Protein AF-A0A3B1INT5-F1 (afdb_monomer)

Foldseek 3Di:
DDDDDDDDDDDDDDDDDPPPPPPPPPPPADAWDDFEWDAELAFIKTATDHPDQAWKKWKWKFWPDPPTDIDIDIDSDRMDTCFVVQDQQCVTKIKIKIATPVGHIDIHWIEGLFPVDDTNHYAYAFADWDWDFAAQKTKIKGFDSCVVSCPTSNHVPDDQPWWKWKFKAWDPPDPDDDDPDDSPGPGFIHGNVDRMDMDMDGHPDWDQKTKIWMWIDINRGTHDIDMDMDGDTSHPDPPCCVVVVVVVVVVVVVVVVVVVVVVVVVVVVVVVVVCVVPDDPPPPDDDDDDDDDDDDDDDDDDDDDPPDDDDPDDPPPPPDDDDDDDDDDDDDDDDDDDDDDDDDDDDDDDDDDDDDDDDDDDDDDPPPPPPDPPPQPQDFDDPDVPDTDGDGDD

Mean predicted aligned error: 19.61 Å

pLDDT: mean 70.19, std 22.52, range [28.14, 96.62]

Sequence (394 aa):
MRAGGLGGLLTLFTALFLWYPTAVRSSDLPPLYNVTVMCDSYGVVVSWESSHHQQQFILTVKPNMPNGTVIHINTRKTQYNISEHLLDPAFNRYLVDVQTEDGKYADSKVFTYNSKQDGIQCNLTFPPVELIPGDYQLTVKFRNPFHLYRDTPALRQLQERDTLDFSICPNKNDHSDHSQDSCVKPSFTCTQDSDTCEGTVPFPKEQEEYCVTLSGSIRQTYVQETESCYRGSLKPSIPITVYIIPVCVLLGIGLIIGFMMFLAKKINKNIKEKIRSNLPDFLVETSYTHPFNTLIAGPEPVERNPLVGPVIIIPIRLDLPANTRSCGSLMDLEDDPGRTRAVCVQEAEVVVEAEERKDEAIGGLETGYDMPHGPLLERRAEFSPGDFVNTYNK

Organism: Astyanax mexicanus (NCBI:txid7994)

Structure (mmCIF, N/CA/C/O backbone):
data_AF-A0A3B1INT5-F1
#
_entry.id   AF-A0A3B1INT5-F1
#
loop_
_atom_site.group_PDB
_atom_site.id
_atom_site.type_symbol
_atom_site.label_atom_id
_atom_site.label_alt_id
_atom_site.label_comp_id
_atom_site.label_asym_id
_atom_site.label_entity_id
_atom_site.label_seq_id
_atom_site.pdbx_PDB_ins_c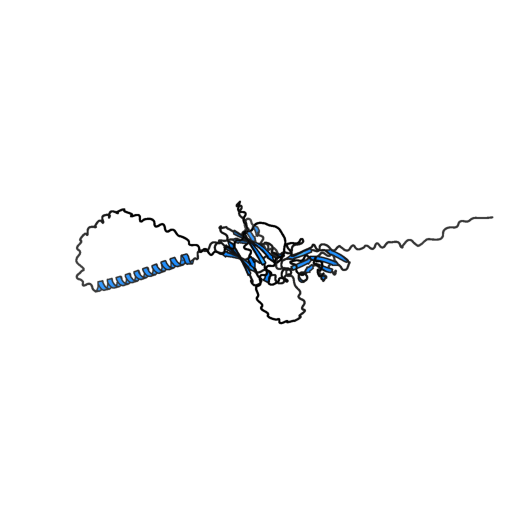ode
_atom_site.Cartn_x
_atom_site.Cartn_y
_atom_site.Cartn_z
_atom_site.occupancy
_atom_site.B_iso_or_equiv
_atom_site.auth_seq_id
_atom_site.auth_comp_id
_atom_site.auth_asym_id
_atom_site.auth_atom_id
_atom_site.pdbx_PDB_model_num
ATOM 1 N N . MET A 1 1 ? 68.485 40.526 -92.061 1.00 38.66 1 MET A N 1
ATOM 2 C CA . MET A 1 1 ? 68.805 40.638 -90.616 1.00 38.66 1 MET A CA 1
ATOM 3 C C . MET A 1 1 ? 67.499 40.412 -89.861 1.00 38.66 1 MET A C 1
ATOM 5 O O . MET A 1 1 ? 66.537 41.076 -90.203 1.00 38.66 1 MET A O 1
ATOM 9 N N . ARG A 1 2 ? 67.322 39.271 -89.168 1.00 36.69 2 ARG A N 1
ATOM 10 C CA . ARG A 1 2 ? 67.482 39.096 -87.697 1.00 36.69 2 ARG A CA 1
ATOM 11 C C . ARG A 1 2 ? 66.754 40.195 -86.899 1.00 36.69 2 ARG A C 1
ATOM 13 O O . ARG A 1 2 ? 66.994 41.353 -87.184 1.00 36.69 2 ARG A O 1
ATOM 20 N N . ALA A 1 3 ? 65.977 39.948 -85.849 1.00 39.12 3 ALA A N 1
ATOM 21 C CA . ALA A 1 3 ? 65.542 38.751 -85.127 1.00 39.12 3 ALA A CA 1
ATOM 22 C C . ALA A 1 3 ? 64.550 39.215 -84.029 1.00 39.12 3 ALA A C 1
ATOM 24 O O . ALA A 1 3 ? 64.565 40.391 -83.677 1.00 39.12 3 ALA A O 1
ATOM 25 N N . GLY A 1 4 ? 63.803 38.272 -83.438 1.00 35.25 4 GLY A N 1
ATOM 26 C CA . GLY A 1 4 ? 63.163 38.390 -82.114 1.00 35.25 4 GLY A CA 1
ATOM 27 C C . GLY A 1 4 ? 61.736 38.952 -82.157 1.00 35.25 4 GLY A C 1
ATOM 28 O O . GLY A 1 4 ? 61.535 40.071 -82.592 1.00 35.25 4 GLY A O 1
ATOM 29 N N . GLY A 1 5 ? 60.673 38.250 -81.767 1.00 41.25 5 GLY A N 1
ATOM 30 C CA . GLY A 1 5 ? 60.575 37.180 -80.782 1.00 41.25 5 GLY A CA 1
ATOM 31 C C . GLY A 1 5 ? 59.921 37.738 -79.519 1.00 41.25 5 GLY A C 1
ATOM 32 O O . GLY A 1 5 ? 60.620 38.250 -78.657 1.00 41.25 5 GLY A O 1
ATOM 33 N N . LEU A 1 6 ? 58.597 37.625 -79.412 1.00 40.94 6 LEU A N 1
ATOM 34 C CA . LEU A 1 6 ? 57.885 37.630 -78.134 1.00 40.94 6 LEU A CA 1
ATOM 35 C C . LEU A 1 6 ? 56.664 36.721 -78.278 1.00 40.94 6 LEU A C 1
ATOM 37 O O . LEU A 1 6 ? 55.694 37.043 -78.960 1.00 40.94 6 LEU A O 1
ATOM 41 N N . GLY A 1 7 ? 56.798 35.532 -77.696 1.00 38.56 7 GLY A N 1
ATOM 42 C CA . GLY A 1 7 ? 55.698 34.623 -77.418 1.00 38.56 7 GLY A CA 1
ATOM 43 C C . GLY A 1 7 ? 55.069 34.905 -76.052 1.00 38.56 7 GLY A C 1
ATOM 44 O O . GLY A 1 7 ? 55.621 35.645 -75.239 1.00 38.56 7 GLY A O 1
ATOM 45 N N . GLY A 1 8 ? 53.940 34.235 -75.814 1.00 41.25 8 GLY A N 1
ATOM 46 C CA . GLY A 1 8 ? 53.166 34.259 -74.569 1.00 41.25 8 GLY A CA 1
ATOM 47 C C . GLY A 1 8 ? 52.056 35.312 -74.630 1.00 41.25 8 GLY A C 1
ATOM 48 O O . GLY A 1 8 ? 52.316 36.455 -74.959 1.00 41.25 8 GLY A O 1
ATOM 49 N N . LEU A 1 9 ? 50.784 35.039 -74.368 1.00 42.25 9 LEU A N 1
ATOM 50 C CA . LEU A 1 9 ? 50.137 33.936 -73.675 1.00 42.25 9 LEU A CA 1
ATOM 51 C C . LEU A 1 9 ? 48.722 33.804 -74.246 1.00 42.25 9 LEU A C 1
ATOM 53 O O . LEU A 1 9 ? 47.944 34.753 -74.223 1.00 42.25 9 LEU A O 1
ATOM 57 N N . LEU A 1 10 ? 48.385 32.615 -74.724 1.00 45.31 10 LEU A N 1
ATOM 58 C CA . LEU A 1 10 ? 47.034 32.221 -75.092 1.00 45.31 10 LEU A CA 1
ATOM 59 C C . LEU A 1 10 ? 46.781 30.949 -74.297 1.00 45.31 10 LEU A C 1
ATOM 61 O O . LEU A 1 10 ? 47.294 29.912 -74.689 1.00 45.31 10 LEU A O 1
ATOM 65 N N . THR A 1 11 ? 46.111 31.065 -73.148 1.00 49.94 11 THR A N 1
ATOM 66 C CA . THR A 1 11 ? 45.274 30.025 -72.516 1.00 49.94 11 THR A CA 1
ATOM 67 C C . THR A 1 11 ? 44.867 30.449 -71.106 1.00 49.94 11 THR A C 1
ATOM 69 O O . THR A 1 11 ? 45.661 31.061 -70.398 1.00 49.94 11 THR A O 1
ATOM 72 N N . LEU A 1 12 ? 43.672 29.996 -70.704 1.00 44.25 12 LEU A N 1
ATOM 73 C CA . LEU A 1 12 ? 43.070 30.010 -69.360 1.00 44.25 12 LEU A CA 1
ATOM 74 C C . LEU A 1 12 ? 42.070 31.140 -69.073 1.00 44.25 12 LEU A C 1
ATOM 76 O O . LEU A 1 12 ? 42.140 31.834 -68.065 1.00 44.25 12 LEU A O 1
ATOM 80 N N . PHE A 1 13 ? 41.043 31.222 -69.920 1.00 51.06 13 PHE A N 1
ATOM 81 C CA . PHE A 1 13 ? 39.681 31.379 -69.405 1.00 51.06 13 PHE A CA 1
ATOM 82 C C . PHE A 1 13 ? 39.106 29.984 -69.093 1.00 51.06 13 PHE A C 1
ATOM 84 O O . PHE A 1 13 ? 39.492 29.006 -69.725 1.00 51.06 13 PHE A O 1
ATOM 91 N N . THR A 1 14 ? 38.190 29.934 -68.121 1.00 53.97 14 THR A N 1
ATOM 92 C CA . THR A 1 14 ? 37.320 28.807 -67.718 1.00 53.97 14 THR A CA 1
ATOM 93 C C . THR A 1 14 ? 37.948 27.623 -66.970 1.00 53.97 14 THR A C 1
ATOM 95 O O . THR A 1 14 ? 38.058 26.533 -67.517 1.00 53.97 14 THR A O 1
ATOM 98 N N . ALA A 1 15 ? 38.243 27.802 -65.677 1.00 51.88 15 ALA A N 1
ATOM 99 C CA . ALA A 1 15 ? 38.158 26.733 -64.666 1.00 51.88 15 ALA A CA 1
ATOM 100 C C . ALA A 1 15 ? 38.177 27.325 -63.241 1.00 51.88 15 ALA A C 1
ATOM 102 O O . ALA A 1 15 ? 39.095 27.079 -62.467 1.00 51.88 15 ALA A O 1
ATOM 103 N N . LEU A 1 16 ? 37.199 28.168 -62.892 1.00 49.91 16 LEU A N 1
ATOM 104 C CA . LEU A 1 16 ? 37.107 28.724 -61.533 1.00 49.91 16 LEU A CA 1
ATOM 105 C C . LEU A 1 16 ? 35.648 28.891 -61.087 1.00 49.91 16 LEU A C 1
ATOM 107 O O . LEU A 1 16 ? 35.232 29.971 -60.702 1.00 49.91 16 LEU A O 1
ATOM 111 N N . PHE A 1 17 ? 34.851 27.823 -61.198 1.00 50.06 17 PHE A N 1
ATOM 112 C CA . PHE A 1 17 ? 33.473 27.781 -60.675 1.00 50.06 17 PHE A CA 1
ATOM 113 C C . PHE A 1 17 ? 33.024 26.377 -60.228 1.00 50.06 17 PHE A C 1
ATOM 115 O O . PHE A 1 17 ? 31.843 26.061 -60.275 1.00 50.06 17 PHE A O 1
ATOM 122 N N . LEU A 1 18 ? 33.940 25.517 -59.770 1.00 49.44 18 LEU A N 1
ATOM 123 C CA . LEU A 1 18 ? 33.567 24.217 -59.187 1.00 49.44 18 LEU A CA 1
ATOM 124 C C . LEU A 1 18 ? 34.354 23.900 -57.916 1.00 49.44 18 LEU A C 1
ATOM 126 O O . LEU A 1 18 ? 34.858 22.800 -57.761 1.00 49.44 18 LEU A O 1
ATOM 130 N N . TRP A 1 19 ? 34.438 24.860 -56.999 1.00 50.78 19 TRP A N 1
ATOM 131 C CA . TRP A 1 19 ? 34.733 24.603 -55.585 1.00 50.78 19 TRP A CA 1
ATOM 132 C C . TRP A 1 19 ? 33.894 25.556 -54.729 1.00 50.78 19 TRP A C 1
ATOM 134 O O . TRP A 1 19 ? 34.396 26.366 -53.960 1.00 50.78 19 TRP A O 1
ATOM 144 N N . TYR A 1 20 ? 32.574 25.467 -54.881 1.00 45.22 20 TYR A N 1
ATOM 145 C CA . TYR A 1 20 ? 31.733 25.659 -53.709 1.00 45.22 20 TYR A CA 1
ATOM 146 C C . TYR A 1 20 ? 31.695 24.299 -53.019 1.00 45.22 20 TYR A C 1
ATOM 148 O O . TYR A 1 20 ? 31.089 23.379 -53.574 1.00 45.22 20 TYR A O 1
ATOM 156 N N . PRO A 1 21 ? 32.343 24.116 -51.855 1.00 55.19 21 PRO A N 1
ATOM 157 C CA . PRO A 1 21 ? 31.933 23.033 -50.991 1.00 55.19 21 PRO A CA 1
ATOM 158 C C . PRO A 1 21 ? 30.461 23.313 -50.705 1.00 55.19 21 PRO A C 1
ATOM 160 O O . PRO A 1 21 ? 30.117 24.305 -50.059 1.00 55.19 21 PRO A O 1
ATOM 163 N N . THR A 1 22 ? 29.573 22.482 -51.246 1.00 49.78 22 THR A N 1
ATOM 164 C CA . THR A 1 22 ? 2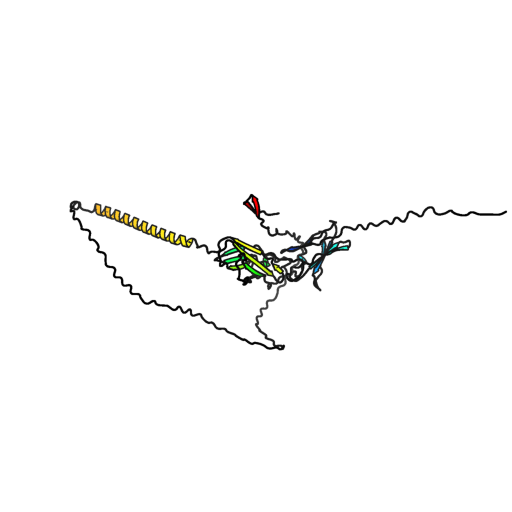8.263 22.300 -50.643 1.00 49.78 22 THR A CA 1
ATOM 165 C C . THR A 1 22 ? 28.572 21.878 -49.222 1.00 49.78 22 THR A C 1
ATOM 167 O O . THR A 1 22 ? 28.899 20.721 -48.965 1.00 49.78 22 THR A O 1
ATOM 170 N N . ALA A 1 23 ? 28.577 22.857 -48.319 1.00 45.31 23 ALA A N 1
ATOM 171 C CA . ALA A 1 23 ? 28.453 22.617 -46.909 1.00 45.31 23 ALA A CA 1
ATOM 172 C C . ALA A 1 23 ? 27.147 21.843 -46.793 1.00 45.31 23 ALA A C 1
ATOM 174 O O . ALA A 1 23 ? 26.057 22.416 -46.827 1.00 45.31 23 ALA A O 1
ATOM 175 N N . VAL A 1 24 ? 27.271 20.517 -46.762 1.00 48.34 24 VAL A N 1
ATOM 176 C CA . VAL A 1 24 ? 26.271 19.657 -46.170 1.00 48.34 24 VAL A CA 1
ATOM 177 C C . VAL A 1 24 ? 26.186 20.204 -44.759 1.00 48.34 24 VAL A C 1
ATOM 179 O O . VAL A 1 24 ? 27.036 19.936 -43.914 1.00 48.34 24 VAL A O 1
ATOM 182 N N . ARG A 1 25 ? 25.221 21.098 -44.537 1.00 42.06 25 ARG A N 1
ATOM 183 C CA . ARG A 1 25 ? 24.690 21.295 -43.206 1.00 42.06 25 ARG A CA 1
ATOM 184 C C . ARG A 1 25 ? 24.208 19.902 -42.848 1.00 42.06 25 ARG A C 1
ATOM 186 O O . ARG A 1 25 ? 23.149 19.493 -43.313 1.00 42.06 25 ARG A O 1
ATOM 193 N N . SER A 1 26 ? 25.022 19.158 -42.096 1.00 40.38 26 SER A N 1
ATOM 194 C CA . SER A 1 26 ? 24.463 18.217 -41.144 1.00 40.38 26 SER A CA 1
ATOM 195 C C . SER A 1 26 ? 23.442 19.048 -40.400 1.00 40.38 26 SER A C 1
ATOM 197 O O . SER A 1 26 ? 23.788 19.953 -39.641 1.00 40.38 26 SER A O 1
ATOM 199 N N . SER A 1 27 ? 22.176 18.867 -40.757 1.00 41.50 27 SER A N 1
ATOM 200 C CA . SER A 1 27 ? 21.095 19.216 -39.873 1.00 41.50 27 SER A CA 1
ATOM 201 C C . SER A 1 27 ? 21.373 18.372 -38.643 1.00 41.50 27 SER A C 1
ATOM 203 O O . SER A 1 27 ? 21.028 17.193 -38.620 1.00 41.50 27 SER A O 1
ATOM 205 N N . ASP A 1 28 ? 22.090 18.947 -37.677 1.00 47.25 28 ASP A N 1
ATOM 206 C CA . ASP A 1 28 ? 22.087 18.484 -36.301 1.00 47.25 28 ASP A CA 1
ATOM 207 C C . ASP A 1 28 ? 20.627 18.577 -35.869 1.00 47.25 28 ASP A C 1
ATOM 209 O O . ASP A 1 28 ? 20.130 19.596 -35.390 1.00 47.25 28 ASP A O 1
ATOM 213 N N . LEU A 1 29 ? 19.889 17.521 -36.203 1.00 48.59 29 LEU A N 1
ATOM 214 C CA . LEU A 1 29 ? 18.529 17.304 -35.768 1.00 48.59 29 LEU A CA 1
ATOM 215 C C . LEU A 1 29 ? 18.570 17.318 -34.236 1.00 48.59 29 LEU A C 1
ATOM 217 O O . LEU A 1 29 ? 19.549 16.821 -33.661 1.00 48.59 29 LEU A O 1
ATOM 221 N N . PRO A 1 30 ? 17.531 17.805 -33.548 1.00 51.78 30 PRO A N 1
ATOM 222 C CA . PRO A 1 30 ? 17.596 17.998 -32.105 1.00 51.78 30 PRO A CA 1
ATOM 223 C C . PRO A 1 30 ? 17.862 16.662 -31.390 1.00 51.78 30 PRO A C 1
ATOM 225 O O . PRO A 1 30 ? 17.333 15.631 -31.825 1.00 51.78 30 PRO A O 1
ATOM 228 N N . PRO A 1 31 ? 18.707 16.624 -30.351 1.00 56.78 31 PRO A N 1
ATOM 229 C CA . PRO A 1 31 ? 18.968 15.395 -29.611 1.00 56.78 31 PRO A CA 1
ATOM 230 C C . PRO A 1 31 ? 17.703 14.846 -28.948 1.00 56.78 31 PRO A C 1
ATOM 232 O O . PRO A 1 31 ? 16.752 15.575 -28.673 1.00 56.78 31 PRO A O 1
ATOM 235 N N . LEU A 1 32 ? 17.699 13.533 -28.738 1.00 63.88 32 LEU A N 1
ATOM 236 C CA . LEU A 1 32 ? 16.743 12.870 -27.862 1.00 63.88 32 LEU A CA 1
ATOM 237 C C . LEU A 1 32 ? 17.150 13.224 -26.427 1.00 63.88 32 LEU A C 1
ATOM 239 O O . LEU A 1 32 ? 18.321 13.056 -26.085 1.00 63.88 32 LEU A O 1
ATOM 243 N N . TYR A 1 33 ? 16.232 13.734 -25.608 1.00 67.44 33 TYR A N 1
ATOM 244 C CA . TYR A 1 33 ? 16.563 14.153 -24.246 1.00 67.44 33 TYR A CA 1
ATOM 245 C C . TYR A 1 33 ? 15.647 13.494 -23.216 1.00 67.44 33 TYR A C 1
ATOM 247 O O . TYR A 1 33 ? 14.446 13.338 -23.431 1.00 67.44 33 TYR A O 1
ATOM 255 N N . ASN A 1 34 ? 16.249 13.171 -22.070 1.00 79.69 34 ASN A N 1
ATOM 256 C CA . ASN A 1 34 ? 15.586 12.911 -20.794 1.00 79.69 34 ASN A CA 1
ATOM 257 C C . ASN A 1 34 ? 14.550 11.777 -20.819 1.00 79.69 34 ASN A C 1
ATOM 259 O O . ASN A 1 34 ? 13.345 12.009 -20.700 1.00 79.69 34 ASN A O 1
ATOM 263 N N . VAL A 1 35 ? 15.028 10.531 -20.895 1.00 91.19 35 VAL A N 1
ATOM 264 C CA . VAL A 1 35 ? 14.176 9.370 -20.611 1.00 91.19 35 VAL A CA 1
ATOM 265 C C . VAL A 1 35 ? 13.810 9.384 -19.125 1.00 91.19 35 VAL A C 1
ATOM 267 O O . VAL A 1 35 ? 14.659 9.241 -18.242 1.00 91.19 35 VAL A O 1
ATOM 270 N N . THR A 1 36 ? 12.527 9.576 -18.853 1.00 94.12 36 THR A N 1
ATOM 271 C CA . THR A 1 36 ? 11.952 9.663 -17.516 1.00 94.12 36 THR A CA 1
ATOM 272 C C . THR A 1 36 ? 11.179 8.388 -17.221 1.00 94.12 36 THR A C 1
ATOM 274 O O . THR A 1 36 ? 10.424 7.895 -18.057 1.00 94.12 36 THR A O 1
ATOM 277 N N . VAL A 1 37 ? 11.364 7.851 -16.018 1.00 95.12 37 VAL A N 1
ATOM 278 C CA . VAL A 1 37 ? 10.624 6.682 -15.539 1.00 95.12 37 VAL A CA 1
ATOM 279 C C . VAL A 1 37 ? 9.694 7.132 -14.429 1.00 95.12 37 VAL A C 1
ATOM 281 O O . VAL A 1 37 ? 10.141 7.715 -13.442 1.00 95.12 37 VAL A O 1
ATOM 284 N N . MET A 1 38 ? 8.408 6.852 -14.598 1.00 94.94 38 MET A N 1
ATOM 285 C CA . MET A 1 38 ? 7.391 7.001 -13.569 1.00 94.94 38 MET A CA 1
ATOM 286 C C . MET A 1 38 ? 6.950 5.612 -13.143 1.00 94.94 38 MET A C 1
ATOM 288 O O . MET A 1 38 ? 6.624 4.783 -13.990 1.00 94.94 38 MET A O 1
ATOM 292 N N . CYS A 1 39 ? 6.953 5.353 -11.843 1.00 94.25 39 CYS A N 1
ATOM 293 C CA . CYS A 1 39 ? 6.485 4.090 -11.309 1.00 94.25 39 CYS A CA 1
ATOM 294 C C . CYS A 1 39 ? 5.720 4.283 -10.008 1.00 94.25 39 CYS A C 1
ATOM 296 O O . CYS A 1 39 ? 6.050 5.153 -9.201 1.00 94.25 39 CYS A O 1
ATOM 298 N N . ASP A 1 40 ? 4.703 3.453 -9.836 1.00 90.88 40 ASP A N 1
ATOM 299 C CA . ASP A 1 40 ? 3.835 3.408 -8.668 1.00 90.88 40 ASP A CA 1
ATOM 300 C C . ASP A 1 40 ? 3.396 1.955 -8.394 1.00 90.88 40 ASP A C 1
ATOM 302 O O . ASP A 1 40 ? 3.988 0.990 -8.899 1.00 90.88 40 ASP A O 1
ATOM 306 N N . SER A 1 41 ? 2.357 1.796 -7.574 1.00 90.06 41 SER A N 1
ATOM 307 C CA . SER A 1 41 ? 1.767 0.501 -7.224 1.00 90.06 41 SER A CA 1
ATOM 308 C C . SER A 1 41 ? 1.209 -0.279 -8.415 1.00 90.06 41 SER A C 1
ATOM 310 O O . SER A 1 41 ? 1.127 -1.505 -8.343 1.00 90.06 41 SER A O 1
ATOM 312 N N . TYR A 1 42 ? 0.808 0.410 -9.485 1.00 89.56 42 TYR A N 1
ATOM 313 C CA . TYR A 1 42 ? 0.071 -0.144 -10.619 1.00 89.56 42 TYR A CA 1
ATOM 314 C C . TYR A 1 42 ? 0.956 -0.419 -11.822 1.00 89.56 42 TYR A C 1
ATOM 316 O O . TYR A 1 42 ? 0.666 -1.333 -12.596 1.00 89.56 42 TYR A O 1
ATOM 324 N N . GLY A 1 43 ? 2.049 0.321 -11.982 1.00 92.38 43 GLY A N 1
ATOM 325 C CA . GLY A 1 43 ? 2.926 0.062 -13.103 1.00 92.38 43 GLY A CA 1
ATOM 326 C C . GLY A 1 43 ? 4.143 0.949 -13.220 1.00 92.38 43 GLY A C 1
ATOM 327 O O . GLY A 1 43 ? 4.466 1.763 -12.359 1.00 92.38 43 GLY A O 1
ATOM 328 N N . VAL A 1 44 ? 4.820 0.752 -14.346 1.00 95.19 44 VAL A N 1
ATOM 329 C CA . VAL A 1 44 ? 5.965 1.538 -14.780 1.00 95.19 44 VAL A CA 1
ATOM 330 C C . VAL A 1 44 ? 5.707 2.074 -16.176 1.00 95.19 44 VAL A C 1
ATOM 332 O O . VAL A 1 44 ? 5.493 1.323 -17.132 1.00 95.19 44 VAL A O 1
ATOM 335 N N . VAL A 1 45 ? 5.783 3.391 -16.293 1.00 96.19 45 VAL A N 1
ATOM 336 C CA . VAL A 1 45 ? 5.622 4.121 -17.540 1.00 96.19 45 VAL A CA 1
ATOM 337 C C . VAL A 1 45 ? 6.900 4.889 -17.826 1.00 96.19 45 VAL A C 1
ATOM 339 O O . VAL A 1 45 ? 7.405 5.637 -16.990 1.00 96.19 45 VAL A O 1
ATOM 342 N N . VAL A 1 46 ? 7.420 4.706 -19.033 1.00 95.62 46 VAL A N 1
ATOM 343 C CA . VAL A 1 46 ? 8.602 5.416 -19.516 1.00 95.62 46 VAL A CA 1
ATOM 344 C C . VAL A 1 46 ? 8.158 6.472 -20.507 1.00 95.62 46 VAL A C 1
ATOM 346 O O . VAL A 1 46 ? 7.357 6.182 -21.396 1.00 95.62 46 VAL A O 1
ATOM 349 N N . SER A 1 47 ? 8.681 7.682 -20.367 1.00 94.69 47 SER A N 1
ATOM 350 C CA . SER A 1 47 ? 8.457 8.793 -21.286 1.00 94.69 47 SER A CA 1
ATOM 351 C C . SER A 1 47 ? 9.777 9.432 -21.699 1.00 94.69 47 SER A C 1
ATOM 353 O O . SER A 1 47 ? 10.773 9.354 -20.986 1.00 94.69 47 SER A O 1
ATOM 355 N N . TRP A 1 48 ? 9.806 10.035 -22.879 1.00 92.06 48 TRP A N 1
ATOM 356 C CA . TRP A 1 48 ? 10.971 10.752 -23.389 1.00 92.06 48 TRP A CA 1
ATOM 357 C C . TRP A 1 48 ? 10.532 11.916 -24.262 1.00 92.06 48 TRP A C 1
ATOM 359 O O . TRP A 1 48 ? 9.444 11.910 -24.843 1.00 92.06 48 TRP A O 1
ATOM 369 N N . GLU A 1 49 ? 11.395 12.916 -24.377 1.00 88.19 49 GLU A N 1
ATOM 370 C CA . GLU A 1 49 ? 11.135 14.068 -25.226 1.00 88.19 49 GLU A CA 1
ATOM 371 C C . GLU A 1 49 ? 11.794 13.879 -26.589 1.00 88.19 49 GLU A C 1
ATOM 373 O O . GLU A 1 49 ? 12.977 13.549 -26.708 1.00 88.19 49 GLU A O 1
ATOM 378 N N . SER A 1 50 ? 11.008 14.107 -27.640 1.00 83.38 50 SER A N 1
ATOM 379 C CA . SER A 1 50 ? 11.490 14.151 -29.014 1.00 83.38 50 SER A CA 1
ATOM 380 C C . SER A 1 50 ? 10.943 15.387 -29.710 1.00 83.38 50 SER A C 1
ATOM 382 O O . SER A 1 50 ? 9.779 15.752 -29.556 1.00 83.38 50 SER A O 1
ATOM 384 N N . SER A 1 51 ? 11.793 16.009 -30.518 1.00 75.69 51 SER A N 1
ATOM 385 C CA . SER A 1 51 ? 11.439 17.145 -31.371 1.00 75.69 51 SER A CA 1
ATOM 386 C C . SER A 1 51 ? 10.556 16.760 -32.563 1.00 75.69 51 SER A C 1
ATOM 388 O O . SER A 1 51 ? 9.968 17.635 -33.200 1.00 75.69 51 SER A O 1
ATOM 390 N N . HIS A 1 52 ? 10.441 15.463 -32.868 1.00 70.25 52 HIS A N 1
ATOM 391 C CA . HIS A 1 52 ? 9.695 14.952 -34.012 1.00 70.25 52 HIS A CA 1
ATOM 392 C C . HIS A 1 52 ? 8.572 14.009 -33.566 1.00 70.25 52 HIS A C 1
ATOM 394 O O . HIS A 1 52 ? 8.814 12.903 -33.088 1.00 70.25 52 HIS A O 1
ATOM 400 N N . HIS A 1 53 ? 7.323 14.422 -33.794 1.00 65.38 53 HIS A N 1
ATOM 401 C CA . HIS A 1 53 ? 6.118 13.683 -33.384 1.00 65.38 53 HIS A CA 1
ATOM 402 C C . HIS A 1 53 ? 5.765 12.468 -34.268 1.00 65.38 53 HIS A C 1
ATOM 404 O O . HIS A 1 53 ? 4.770 11.798 -34.011 1.00 65.38 53 HIS A O 1
ATOM 410 N N . GLN A 1 54 ? 6.542 12.184 -35.319 1.00 68.62 54 GLN A N 1
ATOM 411 C CA . GLN A 1 54 ? 6.277 11.097 -36.280 1.00 68.62 54 GLN A CA 1
ATOM 412 C C . GLN A 1 54 ? 7.461 10.132 -36.451 1.00 68.62 54 GLN A C 1
ATOM 414 O O . GLN A 1 54 ? 7.527 9.404 -37.438 1.00 68.62 54 GLN A O 1
ATOM 419 N N . GLN A 1 55 ? 8.397 10.124 -35.502 1.00 81.69 55 GLN A N 1
ATOM 420 C CA . GLN A 1 55 ? 9.543 9.221 -35.527 1.00 81.69 55 GLN A CA 1
ATOM 421 C C . GLN A 1 55 ? 9.194 7.865 -34.898 1.00 81.69 55 GLN A C 1
ATOM 423 O O . GLN A 1 55 ? 8.381 7.781 -33.976 1.00 81.69 55 GLN A O 1
ATOM 428 N N . GLN A 1 56 ? 9.798 6.796 -35.411 1.00 88.38 56 GLN A N 1
ATOM 429 C CA . GLN A 1 56 ? 9.734 5.480 -34.789 1.00 88.38 56 GLN A CA 1
ATOM 430 C C . GLN A 1 56 ? 10.871 5.327 -33.772 1.00 88.38 56 GLN A C 1
ATOM 432 O O . GLN A 1 56 ? 12.013 5.729 -34.015 1.00 88.38 56 GLN A O 1
ATOM 437 N N . PHE A 1 57 ? 10.527 4.751 -32.625 1.00 89.31 57 PHE A N 1
ATOM 438 C CA . PHE A 1 57 ? 11.413 4.511 -31.498 1.00 89.31 57 PHE A CA 1
ATOM 439 C C . PHE A 1 57 ? 11.510 3.013 -31.221 1.00 89.31 57 PHE A C 1
ATOM 441 O O . PHE A 1 57 ? 10.518 2.282 -31.305 1.00 89.31 57 PHE A O 1
ATOM 448 N N . ILE A 1 58 ? 12.709 2.578 -30.855 1.00 92.31 58 ILE A N 1
ATOM 449 C CA . ILE A 1 58 ? 13.010 1.237 -30.372 1.00 92.31 58 ILE A CA 1
ATOM 450 C C . ILE A 1 58 ? 13.370 1.373 -28.898 1.00 92.31 58 ILE A C 1
ATOM 452 O O . ILE A 1 58 ? 14.385 1.975 -28.549 1.00 92.31 58 ILE A O 1
ATOM 456 N N . LEU A 1 59 ? 12.528 0.828 -28.031 1.00 94.06 59 LEU A N 1
ATOM 457 C CA . LEU A 1 59 ? 12.770 0.771 -26.597 1.00 94.06 59 LEU A CA 1
ATOM 458 C C . LEU A 1 59 ? 13.441 -0.554 -26.289 1.00 94.06 59 LEU A C 1
ATOM 460 O O . LEU A 1 59 ? 12.968 -1.607 -26.716 1.00 94.06 59 LEU A O 1
ATOM 464 N N . THR A 1 60 ? 14.517 -0.503 -25.521 1.00 93.50 60 THR A N 1
ATOM 465 C CA . THR A 1 60 ? 15.220 -1.685 -25.041 1.00 93.50 60 THR A CA 1
ATOM 466 C C . THR A 1 60 ? 15.156 -1.708 -23.522 1.00 93.50 60 THR A C 1
ATOM 468 O O . THR A 1 60 ? 15.784 -0.889 -22.857 1.00 93.50 60 THR A O 1
ATOM 471 N N . VAL A 1 61 ? 14.383 -2.641 -22.967 1.00 93.44 61 VAL A N 1
ATOM 472 C CA . VAL A 1 61 ? 14.286 -2.857 -21.519 1.00 93.44 61 VAL A CA 1
ATOM 473 C C . VAL A 1 61 ? 15.331 -3.894 -21.130 1.00 93.44 61 VAL A C 1
ATOM 475 O O . VAL A 1 61 ? 15.258 -5.051 -21.552 1.00 93.44 61 VAL A O 1
ATOM 478 N N . LYS A 1 62 ? 16.322 -3.474 -20.343 1.00 90.38 62 LYS A N 1
ATOM 479 C CA . LYS A 1 62 ? 17.436 -4.315 -19.900 1.00 90.38 62 LYS A CA 1
ATOM 480 C C . LYS A 1 62 ? 17.299 -4.606 -18.407 1.00 90.38 62 LYS A C 1
ATOM 482 O O . LYS A 1 62 ? 17.443 -3.681 -17.603 1.00 90.38 62 LYS A O 1
ATOM 487 N N . PRO A 1 63 ? 17.068 -5.867 -18.003 1.00 85.88 63 PRO A N 1
ATOM 488 C CA . PRO A 1 63 ? 17.311 -6.268 -16.628 1.00 85.88 63 PRO A CA 1
ATOM 489 C C . PRO A 1 63 ? 18.813 -6.141 -16.371 1.00 85.88 63 PRO A C 1
ATOM 491 O O . PRO A 1 63 ? 19.618 -6.664 -17.141 1.00 85.88 63 PRO A O 1
ATOM 494 N N . ASN A 1 64 ? 19.213 -5.473 -15.294 1.00 75.00 64 ASN A N 1
ATOM 495 C CA . ASN A 1 64 ? 20.615 -5.370 -14.898 1.00 75.00 64 ASN A CA 1
ATOM 496 C C . ASN A 1 64 ? 21.068 -6.666 -14.203 1.00 75.00 64 ASN A C 1
ATOM 498 O O . ASN A 1 64 ? 21.400 -6.684 -13.018 1.00 75.00 64 ASN A O 1
ATOM 502 N N . MET A 1 65 ? 20.997 -7.773 -14.939 1.00 71.75 65 MET A N 1
ATOM 503 C CA . MET A 1 65 ? 21.423 -9.098 -14.519 1.00 71.75 65 MET A CA 1
ATOM 504 C C . MET A 1 65 ? 22.177 -9.801 -15.642 1.00 71.75 65 MET A C 1
ATOM 506 O O . MET A 1 65 ? 21.815 -9.636 -16.806 1.00 71.75 65 MET A O 1
ATOM 510 N N . PRO A 1 66 ? 23.173 -10.641 -15.310 1.00 62.28 66 PRO A N 1
ATOM 511 C CA . PRO A 1 66 ? 24.062 -11.251 -16.298 1.00 62.28 66 PRO A CA 1
ATOM 512 C C . PRO A 1 66 ? 23.341 -12.117 -17.344 1.00 62.28 66 PRO A C 1
ATOM 514 O O . PRO A 1 66 ? 23.808 -12.196 -18.473 1.00 62.28 66 PRO A O 1
ATOM 517 N N . ASN A 1 67 ? 22.185 -12.701 -17.003 1.00 69.88 67 ASN A N 1
ATOM 518 C CA . ASN A 1 67 ? 21.365 -13.521 -17.908 1.00 69.88 67 ASN A CA 1
ATOM 519 C C . ASN A 1 67 ? 19.969 -12.915 -18.157 1.00 69.88 67 ASN A C 1
ATOM 521 O O . ASN A 1 67 ? 19.023 -13.631 -18.485 1.00 69.88 67 ASN A O 1
ATOM 525 N N . GLY A 1 68 ? 19.810 -11.606 -17.941 1.00 73.62 68 GLY A N 1
ATOM 526 C CA . GLY A 1 68 ? 18.537 -10.925 -18.148 1.00 73.62 68 GLY A CA 1
ATOM 527 C C . GLY A 1 68 ? 18.106 -10.986 -19.613 1.00 73.62 68 GLY A C 1
ATOM 528 O O . GLY A 1 68 ? 18.876 -10.638 -20.505 1.00 73.62 68 GLY A O 1
ATOM 529 N N . THR A 1 69 ? 16.867 -11.407 -19.873 1.00 82.94 69 THR A N 1
ATOM 530 C CA . THR A 1 69 ? 16.306 -11.323 -21.227 1.00 82.94 69 THR A CA 1
ATOM 531 C C . THR A 1 69 ? 16.067 -9.859 -21.568 1.00 82.94 69 THR A C 1
ATOM 533 O O . THR A 1 69 ? 15.314 -9.172 -20.880 1.00 82.94 69 THR A O 1
ATOM 536 N N . VAL A 1 70 ? 16.732 -9.382 -22.616 1.00 88.81 70 VAL A N 1
ATOM 537 C CA . VAL A 1 70 ? 16.546 -8.029 -23.139 1.00 88.81 70 VAL A CA 1
ATOM 538 C C . VAL A 1 70 ? 15.289 -8.004 -23.999 1.00 88.81 70 VAL A C 1
ATOM 540 O O . VAL A 1 70 ? 15.106 -8.866 -24.859 1.00 88.81 70 VAL A O 1
ATOM 543 N N . ILE A 1 71 ? 14.424 -7.020 -23.767 1.00 91.31 71 ILE A N 1
ATOM 544 C CA . ILE A 1 71 ? 13.151 -6.890 -24.479 1.00 91.31 71 ILE A CA 1
ATOM 545 C C . ILE A 1 71 ? 13.222 -5.670 -25.388 1.00 91.31 71 ILE A C 1
ATOM 547 O O . ILE A 1 71 ? 13.562 -4.579 -24.932 1.00 91.31 71 ILE A O 1
ATOM 551 N N . HIS A 1 72 ? 12.878 -5.861 -26.662 1.00 93.50 72 HIS A N 1
ATOM 552 C CA . HIS A 1 72 ? 12.819 -4.799 -27.662 1.00 93.50 72 HIS A CA 1
ATOM 553 C C . HIS A 1 72 ? 11.369 -4.493 -28.030 1.00 93.50 72 HIS A C 1
ATOM 555 O O . HIS A 1 72 ? 10.601 -5.398 -28.356 1.00 93.50 72 HIS A O 1
ATOM 561 N N . ILE A 1 73 ? 11.001 -3.216 -27.992 1.00 93.75 73 ILE A N 1
ATOM 562 C CA . ILE A 1 73 ? 9.639 -2.741 -28.233 1.00 93.75 73 ILE A CA 1
ATOM 563 C C . ILE A 1 73 ? 9.702 -1.625 -29.269 1.00 93.75 73 ILE A C 1
ATOM 565 O O . ILE A 1 73 ? 10.379 -0.620 -29.069 1.00 93.75 73 ILE A O 1
ATOM 569 N N . ASN A 1 74 ? 8.957 -1.777 -30.359 1.00 93.50 74 ASN A N 1
ATOM 570 C CA . ASN A 1 74 ? 8.845 -0.746 -31.385 1.00 93.50 74 ASN A CA 1
ATOM 571 C C . ASN A 1 74 ? 7.587 0.088 -31.138 1.00 93.50 74 ASN A C 1
ATOM 573 O O . ASN A 1 74 ? 6.485 -0.454 -31.063 1.00 93.50 74 ASN A O 1
ATOM 577 N N . THR A 1 75 ? 7.726 1.408 -31.046 1.00 92.06 75 THR A N 1
ATOM 578 C CA . THR A 1 75 ? 6.591 2.319 -30.850 1.00 92.06 75 THR A CA 1
ATOM 579 C C . THR A 1 75 ? 6.825 3.654 -31.545 1.00 92.06 75 THR A C 1
ATOM 581 O O . THR A 1 75 ? 7.951 4.054 -31.811 1.00 92.06 75 THR A O 1
ATOM 584 N N . ARG A 1 76 ? 5.738 4.359 -31.860 1.00 90.50 76 ARG A N 1
ATOM 585 C CA . ARG A 1 76 ? 5.764 5.748 -32.357 1.00 90.50 76 ARG A CA 1
ATOM 586 C C . ARG A 1 76 ? 5.343 6.758 -31.290 1.00 90.50 76 ARG A C 1
ATOM 588 O O . ARG A 1 76 ? 5.395 7.960 -31.519 1.00 90.50 76 ARG A O 1
ATOM 595 N N . LYS A 1 77 ? 4.876 6.270 -30.138 1.00 90.94 77 LYS A N 1
ATOM 596 C CA . LYS A 1 77 ? 4.490 7.097 -28.991 1.00 90.94 77 LYS A CA 1
ATOM 597 C C . LYS A 1 77 ? 5.748 7.516 -28.239 1.00 90.94 77 LYS A C 1
ATOM 599 O O . LYS A 1 77 ? 6.685 6.735 -28.180 1.00 90.94 77 LYS A O 1
ATOM 604 N N . THR A 1 78 ? 5.733 8.692 -27.620 1.00 90.06 78 THR A N 1
ATOM 605 C CA . THR A 1 78 ? 6.802 9.203 -26.736 1.00 90.06 78 THR A CA 1
ATOM 606 C C . THR A 1 78 ? 6.651 8.752 -25.280 1.00 90.06 78 THR A C 1
ATOM 608 O O . THR A 1 78 ? 7.367 9.211 -24.394 1.00 90.06 78 THR A O 1
ATOM 611 N N . GLN A 1 79 ? 5.677 7.879 -25.026 1.00 93.12 79 GLN A N 1
ATOM 612 C CA . GLN A 1 79 ? 5.408 7.270 -23.737 1.00 93.12 79 GLN A CA 1
ATOM 613 C C . GLN A 1 79 ? 4.965 5.824 -23.955 1.00 93.12 79 GLN A C 1
ATOM 615 O O . GLN A 1 79 ? 4.216 5.533 -24.895 1.00 93.12 79 GLN A O 1
ATOM 620 N N . TYR A 1 80 ? 5.421 4.921 -23.092 1.00 94.44 80 TYR A N 1
ATOM 621 C CA . TYR A 1 80 ? 5.082 3.507 -23.163 1.00 94.44 80 TYR A CA 1
ATOM 622 C C . TYR A 1 80 ? 5.008 2.882 -21.767 1.00 94.44 80 TYR A C 1
ATOM 624 O O . TYR A 1 80 ? 5.866 3.128 -20.918 1.00 94.44 80 TYR A O 1
ATOM 632 N N . ASN A 1 81 ? 3.985 2.060 -21.538 1.00 95.56 81 ASN A N 1
ATOM 633 C CA . ASN A 1 81 ? 3.834 1.290 -20.310 1.00 95.56 81 ASN A CA 1
ATOM 634 C C . ASN A 1 81 ? 4.623 -0.021 -20.438 1.00 95.56 81 ASN A C 1
ATOM 636 O O . ASN A 1 81 ? 4.279 -0.874 -21.250 1.00 95.56 81 ASN A O 1
ATOM 640 N N . ILE A 1 82 ? 5.686 -0.176 -19.648 1.00 94.81 82 ILE A N 1
ATOM 641 C CA . ILE A 1 82 ? 6.567 -1.355 -19.694 1.00 94.81 82 ILE A CA 1
ATOM 642 C C . ILE A 1 82 ? 6.255 -2.386 -18.606 1.00 94.81 82 ILE A C 1
ATOM 644 O O . ILE A 1 82 ? 6.981 -3.368 -18.477 1.00 94.81 82 ILE A O 1
ATOM 648 N N . SER A 1 83 ? 5.191 -2.176 -17.830 1.00 93.56 83 SER A N 1
ATOM 649 C CA . SER A 1 83 ? 4.786 -3.003 -16.684 1.00 93.56 83 SER A CA 1
ATOM 650 C C . SER A 1 83 ? 4.794 -4.496 -16.993 1.00 93.56 83 SER A C 1
ATOM 652 O O . SER A 1 83 ? 5.359 -5.298 -16.248 1.00 93.56 83 SER A O 1
ATOM 654 N N . GLU A 1 84 ? 4.231 -4.870 -18.141 1.00 90.94 84 GLU A N 1
ATOM 655 C CA . GLU A 1 84 ? 4.098 -6.269 -18.537 1.00 90.94 84 GLU A CA 1
ATOM 656 C C . GLU A 1 84 ? 5.437 -6.940 -18.870 1.00 90.94 84 GLU A C 1
ATOM 658 O O . GLU A 1 84 ? 5.552 -8.166 -18.805 1.00 90.94 84 GLU A O 1
ATOM 663 N N . HIS A 1 85 ? 6.469 -6.148 -19.146 1.00 90.44 85 HIS A N 1
ATOM 664 C CA . HIS A 1 85 ? 7.795 -6.596 -19.561 1.00 90.44 85 HIS A CA 1
ATOM 665 C C . HIS A 1 85 ? 8.778 -6.746 -18.386 1.00 90.44 85 HIS A C 1
ATOM 667 O O . HIS A 1 85 ? 9.899 -7.217 -18.572 1.00 90.44 85 HIS A O 1
ATOM 673 N N . LEU A 1 86 ? 8.378 -6.384 -17.161 1.00 90.19 86 LEU A N 1
ATOM 674 C CA . LEU A 1 86 ? 9.238 -6.481 -15.979 1.00 90.19 86 LEU A CA 1
ATOM 675 C C . LEU A 1 86 ? 9.213 -7.889 -15.377 1.00 90.19 86 LEU A C 1
ATOM 677 O O . LEU A 1 86 ? 8.221 -8.309 -14.783 1.00 90.19 86 LEU A O 1
ATOM 681 N N . LEU A 1 87 ? 10.306 -8.632 -15.521 1.00 87.06 87 LEU A N 1
ATOM 682 C CA . LEU A 1 87 ? 10.456 -9.970 -14.941 1.00 87.06 87 LEU A CA 1
ATOM 683 C C . LEU A 1 87 ? 11.003 -9.872 -13.516 1.00 87.06 87 LEU A C 1
ATOM 685 O O . LEU A 1 87 ? 12.078 -9.309 -13.368 1.00 87.06 87 LEU A O 1
ATOM 689 N N . ASP A 1 88 ? 10.312 -10.413 -12.516 1.00 85.50 88 ASP A N 1
ATOM 690 C CA . ASP A 1 88 ? 10.637 -10.399 -11.075 1.00 85.50 88 ASP A CA 1
ATOM 691 C C . ASP A 1 88 ? 11.125 -9.041 -10.522 1.00 85.50 88 ASP A C 1
ATOM 693 O O . ASP A 1 88 ? 12.241 -8.926 -10.004 1.00 85.50 88 ASP A O 1
ATOM 697 N N . PRO A 1 89 ? 10.319 -7.970 -10.635 1.00 87.25 89 PRO A N 1
ATOM 698 C CA . PRO A 1 89 ? 10.767 -6.616 -10.309 1.00 87.25 89 PRO A CA 1
ATOM 699 C C . PRO A 1 89 ? 11.122 -6.411 -8.837 1.00 87.25 89 PRO A C 1
ATOM 701 O O . PRO A 1 89 ? 11.883 -5.496 -8.531 1.00 87.25 89 PRO A O 1
ATOM 704 N N . ALA A 1 90 ? 10.648 -7.275 -7.935 1.00 85.75 90 ALA A N 1
ATOM 705 C CA . ALA A 1 90 ? 11.021 -7.228 -6.525 1.00 85.75 90 ALA A CA 1
ATOM 706 C C . ALA A 1 90 ? 12.533 -7.429 -6.297 1.00 85.75 90 ALA A C 1
ATOM 708 O O . ALA A 1 90 ? 13.057 -6.959 -5.293 1.00 85.75 90 ALA A O 1
ATOM 709 N N . PHE A 1 91 ? 13.250 -8.088 -7.215 1.00 86.56 91 PHE A N 1
ATOM 710 C CA . PHE A 1 91 ? 14.681 -8.403 -7.071 1.00 86.56 91 PHE A CA 1
ATOM 711 C C . PHE A 1 91 ? 15.555 -7.673 -8.094 1.00 86.56 91 PHE A C 1
ATOM 713 O O . PHE A 1 91 ? 16.777 -7.573 -7.918 1.00 86.56 91 PHE A O 1
ATOM 720 N N . ASN A 1 92 ? 14.929 -7.135 -9.140 1.00 88.69 92 ASN A N 1
ATOM 721 C CA . ASN A 1 92 ? 15.599 -6.781 -10.379 1.00 88.69 92 ASN A CA 1
ATOM 722 C C . ASN A 1 92 ? 15.669 -5.270 -10.551 1.00 88.69 92 ASN A C 1
ATOM 724 O O . ASN A 1 92 ? 14.719 -4.543 -10.271 1.00 88.69 92 ASN A O 1
ATOM 728 N N . ARG A 1 93 ? 16.799 -4.806 -11.085 1.00 91.88 93 ARG A N 1
ATOM 729 C CA . ARG A 1 93 ? 16.975 -3.419 -11.528 1.00 91.88 93 ARG A CA 1
ATOM 730 C C . ARG A 1 93 ? 16.794 -3.370 -13.026 1.00 91.88 93 ARG A C 1
ATOM 732 O O . ARG A 1 93 ? 17.199 -4.302 -13.722 1.00 91.88 93 ARG A O 1
ATOM 739 N N . TYR A 1 94 ? 16.288 -2.256 -13.515 1.00 93.00 94 TYR A N 1
ATOM 740 C CA . TYR A 1 94 ? 16.056 -2.071 -14.935 1.00 93.00 94 TYR A CA 1
ATOM 741 C C . TYR A 1 94 ? 16.664 -0.769 -15.419 1.00 93.00 94 TYR A C 1
ATOM 743 O O . TYR A 1 94 ? 16.700 0.236 -14.706 1.00 93.00 94 TYR A O 1
ATOM 751 N N . LEU A 1 95 ? 17.128 -0.821 -16.659 1.00 93.19 95 LEU A N 1
ATOM 752 C CA . LEU A 1 95 ? 17.519 0.319 -17.465 1.00 93.19 95 LEU A CA 1
ATOM 753 C C . LEU A 1 95 ? 16.667 0.284 -18.731 1.00 93.19 95 LEU A C 1
ATOM 755 O O . LEU A 1 95 ? 16.473 -0.790 -19.312 1.00 93.19 95 LEU A O 1
ATOM 759 N N . VAL A 1 96 ? 16.143 1.433 -19.140 1.00 94.38 96 VAL A N 1
ATOM 760 C CA . VAL A 1 96 ? 15.405 1.553 -20.393 1.00 94.38 96 VAL A CA 1
ATOM 761 C C . VAL A 1 96 ? 16.181 2.453 -21.320 1.00 94.38 96 VAL A C 1
ATOM 763 O O . VAL A 1 96 ? 16.485 3.595 -20.992 1.00 94.38 96 VAL A O 1
ATOM 766 N N . ASP A 1 97 ? 16.432 1.932 -22.504 1.00 92.94 97 ASP A N 1
ATOM 767 C CA . ASP A 1 97 ? 17.091 2.665 -23.557 1.00 92.94 97 ASP A CA 1
ATOM 768 C C . ASP A 1 97 ? 16.104 2.988 -24.661 1.00 92.94 97 ASP A C 1
ATOM 770 O O . ASP A 1 97 ? 15.326 2.127 -25.070 1.00 92.94 97 ASP A O 1
ATOM 774 N N . VAL A 1 98 ? 16.159 4.207 -25.177 1.00 93.12 98 VAL A N 1
ATOM 775 C CA . VAL A 1 98 ? 15.325 4.657 -26.285 1.00 93.12 98 VAL A CA 1
ATOM 776 C C . VAL A 1 98 ? 16.234 5.000 -27.450 1.00 93.12 98 VAL A C 1
ATOM 778 O O . VAL A 1 98 ? 17.082 5.884 -27.349 1.00 93.12 98 VAL A O 1
ATOM 781 N N . GLN A 1 99 ? 16.041 4.307 -28.566 1.00 91.19 99 GLN A N 1
ATOM 782 C CA . GLN A 1 99 ? 16.770 4.539 -29.803 1.00 91.19 99 GLN A CA 1
ATOM 783 C C . GLN A 1 99 ? 15.825 5.033 -30.900 1.00 91.19 99 GLN A C 1
ATOM 785 O O . GLN A 1 99 ? 14.719 4.518 -31.051 1.00 91.19 99 GLN A O 1
ATOM 790 N N . THR A 1 100 ? 16.251 6.018 -31.686 1.00 88.19 100 THR A N 1
ATOM 791 C CA . THR A 1 100 ? 15.543 6.446 -32.900 1.00 88.19 100 THR A CA 1
ATOM 792 C C . THR A 1 100 ? 16.076 5.726 -34.139 1.00 88.19 100 THR A C 1
ATOM 794 O O . THR A 1 100 ? 17.208 5.242 -34.141 1.00 88.19 100 THR A O 1
ATOM 797 N N . GLU A 1 101 ? 15.300 5.694 -35.226 1.00 82.94 101 GLU A N 1
ATOM 798 C CA . GLU A 1 101 ? 15.756 5.134 -36.516 1.00 82.94 101 GLU A CA 1
ATOM 799 C C . GLU A 1 101 ? 17.045 5.785 -37.042 1.00 82.94 101 GLU A C 1
ATOM 801 O O . GLU A 1 101 ? 17.880 5.111 -37.640 1.00 82.94 101 GLU A O 1
ATOM 806 N N . ASP A 1 102 ? 17.252 7.070 -36.743 1.00 78.75 102 ASP A N 1
ATOM 807 C CA . ASP A 1 102 ? 18.454 7.817 -37.136 1.00 78.75 102 ASP A CA 1
ATOM 808 C C . ASP A 1 102 ? 19.688 7.468 -36.278 1.00 78.75 102 ASP A C 1
ATOM 810 O O . ASP A 1 102 ? 20.738 8.099 -36.400 1.00 78.75 102 ASP A O 1
ATOM 814 N N . GLY A 1 103 ? 19.568 6.498 -35.365 1.00 79.25 103 GLY A N 1
ATOM 815 C CA . GLY A 1 103 ? 20.655 6.020 -34.514 1.00 79.25 103 GLY A CA 1
ATOM 816 C C . GLY A 1 103 ? 20.919 6.868 -33.269 1.00 79.25 103 GLY A C 1
ATOM 817 O O . GLY A 1 103 ? 21.895 6.607 -32.566 1.00 79.25 103 GLY A O 1
ATOM 818 N N . LYS A 1 104 ? 20.070 7.858 -32.958 1.00 83.31 104 LYS A N 1
ATOM 819 C CA . LYS A 1 104 ? 20.169 8.601 -31.692 1.00 83.31 104 LYS A CA 1
ATOM 820 C C . LYS A 1 104 ? 19.680 7.744 -30.544 1.00 83.31 104 LYS A C 1
ATOM 822 O O . LYS A 1 104 ? 18.747 6.965 -30.706 1.00 83.31 104 LYS A O 1
ATOM 827 N N . TYR A 1 105 ? 20.286 7.935 -29.384 1.00 87.62 105 TYR A N 1
ATOM 828 C CA . TYR A 1 105 ? 20.053 7.106 -28.216 1.00 87.62 105 TYR A CA 1
ATOM 829 C C . TYR A 1 105 ? 19.979 7.964 -26.957 1.00 87.62 105 TYR A C 1
ATOM 831 O O . TYR A 1 105 ? 20.743 8.920 -26.821 1.00 87.62 105 TYR A O 1
ATOM 839 N N . ALA A 1 106 ? 19.083 7.602 -26.047 1.00 90.06 106 ALA A N 1
ATOM 840 C CA . ALA A 1 106 ? 19.035 8.126 -24.692 1.00 90.06 106 ALA A CA 1
ATOM 841 C C . ALA A 1 106 ? 18.693 6.992 -23.721 1.00 90.06 106 ALA A C 1
ATOM 843 O O . ALA A 1 106 ? 17.873 6.127 -24.029 1.00 90.06 106 ALA A O 1
ATOM 844 N N . ASP A 1 107 ? 19.315 7.011 -22.553 1.00 90.81 107 ASP A N 1
ATOM 845 C CA . ASP A 1 107 ? 19.115 6.057 -21.475 1.00 90.81 107 ASP A CA 1
ATOM 846 C C . ASP A 1 107 ? 18.303 6.668 -20.331 1.00 90.81 107 ASP A C 1
ATOM 848 O O . ASP A 1 107 ? 18.328 7.872 -20.057 1.00 90.81 107 ASP A O 1
ATOM 852 N N . SER A 1 108 ? 17.545 5.814 -19.653 1.00 92.56 108 SER A N 1
ATOM 853 C CA . SER A 1 108 ? 16.882 6.159 -18.407 1.00 92.56 108 SER A CA 1
ATOM 854 C C . SER A 1 108 ? 17.864 6.111 -17.243 1.00 92.56 108 SER A C 1
ATOM 856 O O . SER A 1 108 ? 18.915 5.478 -17.289 1.00 92.56 108 SER A O 1
ATOM 858 N N . LYS A 1 109 ? 17.473 6.688 -16.107 1.00 92.19 109 LYS A N 1
ATOM 859 C CA . LYS A 1 109 ? 18.082 6.280 -14.835 1.00 92.19 109 LYS A CA 1
ATOM 860 C C . LYS A 1 109 ? 17.676 4.842 -14.510 1.00 92.19 109 LYS A C 1
ATOM 862 O O . LYS A 1 109 ? 16.599 4.389 -14.905 1.00 92.19 109 LYS A O 1
ATOM 867 N N . VAL A 1 110 ? 18.524 4.146 -13.756 1.00 93.00 110 VAL A N 1
ATOM 868 C CA . VAL A 1 110 ? 18.200 2.817 -13.226 1.00 93.00 110 VAL A CA 1
ATOM 869 C C . VAL A 1 110 ? 17.042 2.935 -12.234 1.00 93.00 110 VAL A C 1
ATOM 871 O O . VAL A 1 110 ? 17.075 3.800 -11.356 1.00 93.00 110 VAL A O 1
ATOM 874 N N . PHE A 1 111 ? 16.049 2.057 -12.349 1.00 94.69 111 PHE A N 1
ATOM 875 C CA . PHE A 1 111 ? 14.912 1.967 -11.430 1.00 94.69 111 PHE A CA 1
ATOM 876 C C . PHE A 1 111 ? 14.717 0.534 -10.928 1.00 94.69 111 PHE A C 1
ATOM 878 O O . PHE A 1 111 ? 15.191 -0.423 -11.548 1.00 94.69 111 PHE A O 1
ATOM 885 N N . THR A 1 112 ? 14.066 0.385 -9.776 1.00 93.19 112 THR A N 1
ATOM 886 C CA . THR A 1 112 ? 13.889 -0.910 -9.109 1.00 93.19 112 THR A CA 1
ATOM 887 C C . THR A 1 112 ? 12.726 -0.868 -8.117 1.00 93.19 112 THR A C 1
ATOM 889 O O . THR A 1 112 ? 12.480 0.170 -7.508 1.00 93.19 112 THR A O 1
ATOM 892 N N . TYR A 1 113 ? 12.030 -1.996 -7.935 1.00 92.06 113 TYR A N 1
ATOM 893 C CA . TYR A 1 113 ? 11.124 -2.198 -6.793 1.00 92.06 113 TYR A CA 1
ATOM 894 C C . TYR A 1 113 ? 11.853 -2.818 -5.590 1.00 92.06 113 TYR A C 1
ATOM 896 O O . TYR A 1 113 ? 11.231 -3.102 -4.569 1.00 92.06 113 TYR A O 1
ATOM 904 N N . ASN A 1 114 ? 13.158 -3.071 -5.702 1.00 91.12 114 ASN A N 1
ATOM 905 C CA . ASN A 1 114 ? 13.975 -3.628 -4.638 1.00 91.12 114 ASN A CA 1
ATOM 906 C C . ASN A 1 114 ? 14.512 -2.521 -3.725 1.00 91.12 114 ASN A C 1
ATOM 908 O O . ASN A 1 114 ? 15.481 -1.835 -4.054 1.00 91.12 114 ASN A O 1
ATOM 912 N N . SER A 1 115 ? 13.945 -2.439 -2.526 1.00 90.06 115 SER A N 1
ATOM 913 C CA . SER A 1 115 ? 14.325 -1.484 -1.476 1.00 90.06 115 SER A CA 1
ATOM 914 C C . SER A 1 115 ? 15.780 -1.573 -1.001 1.00 90.06 115 SER A C 1
ATOM 916 O O . SER A 1 115 ? 16.271 -0.659 -0.342 1.00 90.06 115 SER A O 1
ATOM 918 N N . LYS A 1 116 ? 16.492 -2.664 -1.310 1.00 89.19 116 LYS A N 1
ATOM 919 C CA . LYS A 1 116 ? 17.900 -2.867 -0.930 1.00 89.19 116 LYS A CA 1
ATOM 920 C C . LYS A 1 116 ? 18.888 -2.399 -1.999 1.00 89.19 116 LYS A C 1
ATOM 922 O O . LYS A 1 116 ? 20.091 -2.580 -1.827 1.00 89.19 116 LYS A O 1
ATOM 927 N N . GLN A 1 117 ? 18.404 -1.884 -3.125 1.00 87.88 117 GLN A N 1
ATOM 928 C CA . GLN A 1 117 ? 19.224 -1.522 -4.277 1.00 87.88 117 GLN A CA 1
ATOM 929 C C . GLN A 1 117 ? 19.098 -0.038 -4.604 1.00 87.88 117 GLN A C 1
ATOM 931 O O . GLN A 1 117 ? 18.058 0.567 -4.385 1.00 87.88 117 GLN A O 1
ATOM 936 N N . ASP A 1 118 ? 20.139 0.534 -5.208 1.00 89.19 118 ASP A N 1
ATOM 937 C CA . ASP A 1 118 ? 20.137 1.939 -5.618 1.00 89.19 118 ASP A CA 1
ATOM 938 C C . ASP A 1 118 ? 19.399 2.174 -6.943 1.00 89.19 118 ASP A C 1
ATOM 940 O O . ASP A 1 118 ? 19.444 1.355 -7.873 1.00 89.19 118 ASP A O 1
ATOM 944 N N . GLY A 1 119 ? 18.812 3.360 -7.074 1.00 90.00 119 GLY A N 1
ATOM 945 C CA . GLY A 1 119 ? 18.099 3.808 -8.267 1.00 90.00 119 GLY A CA 1
ATOM 946 C C . GLY A 1 119 ? 16.835 4.579 -7.909 1.00 90.00 119 GLY A C 1
ATOM 947 O O . GLY A 1 119 ? 16.593 4.894 -6.743 1.00 90.00 119 GLY A O 1
ATOM 948 N N . ILE A 1 120 ? 16.024 4.872 -8.923 1.00 92.44 120 ILE A N 1
ATOM 949 C CA . ILE A 1 120 ? 14.648 5.328 -8.718 1.00 92.44 120 ILE A CA 1
ATOM 950 C C . ILE A 1 120 ? 13.888 4.192 -8.025 1.00 92.44 120 ILE A C 1
ATOM 952 O O . ILE A 1 120 ? 13.780 3.096 -8.576 1.00 92.44 120 ILE A O 1
ATOM 956 N N . GLN A 1 121 ? 13.401 4.463 -6.815 1.00 93.31 121 GLN A N 1
ATOM 957 C CA . GLN A 1 121 ? 12.639 3.501 -6.025 1.00 93.31 121 GLN A CA 1
ATOM 958 C C . GLN A 1 121 ? 11.184 3.495 -6.471 1.00 93.31 121 GLN A C 1
ATOM 960 O O . GLN A 1 121 ? 10.507 4.522 -6.412 1.00 93.31 121 GLN A O 1
ATOM 965 N N . CYS A 1 122 ? 10.715 2.327 -6.881 1.00 93.44 122 CYS A N 1
ATOM 966 C CA . CYS A 1 122 ? 9.317 2.063 -7.152 1.00 93.44 122 CYS A CA 1
ATOM 967 C C . CYS A 1 122 ? 8.719 1.396 -5.914 1.00 93.44 122 CYS A C 1
ATOM 969 O O . CYS A 1 122 ? 9.055 0.259 -5.585 1.00 93.44 122 CYS A O 1
ATOM 971 N N . ASN A 1 123 ? 7.864 2.125 -5.204 1.00 90.75 123 ASN A N 1
ATOM 972 C CA . ASN A 1 123 ? 7.276 1.665 -3.952 1.00 90.75 123 ASN A CA 1
ATOM 973 C C . ASN A 1 123 ? 5.798 1.344 -4.144 1.00 90.75 123 ASN A C 1
ATOM 975 O O . ASN A 1 123 ? 5.116 1.949 -4.971 1.00 90.75 123 ASN A O 1
ATOM 979 N N . LEU A 1 124 ? 5.304 0.414 -3.333 1.00 90.62 124 LEU A N 1
ATOM 980 C CA . LEU A 1 124 ? 3.872 0.199 -3.186 1.00 90.62 124 LEU A CA 1
ATOM 981 C C . LEU A 1 124 ? 3.292 1.250 -2.243 1.00 90.62 124 LEU A C 1
ATOM 983 O O . LEU A 1 124 ? 3.949 1.678 -1.302 1.00 90.62 124 LEU A O 1
ATOM 987 N N . THR A 1 125 ? 2.041 1.618 -2.445 1.00 91.19 125 THR A N 1
ATOM 988 C CA . THR A 1 125 ? 1.282 2.480 -1.538 1.00 91.19 125 THR A CA 1
ATOM 989 C C . THR A 1 125 ? 0.341 1.633 -0.698 1.00 91.19 125 THR A C 1
ATOM 991 O O . THR A 1 125 ? -0.276 0.692 -1.216 1.00 91.19 125 THR A O 1
ATOM 994 N N . PHE A 1 126 ? 0.176 1.972 0.584 1.00 90.19 126 PHE A N 1
ATOM 995 C CA . PHE A 1 126 ? -0.875 1.336 1.374 1.00 90.19 126 PHE A CA 1
ATOM 996 C C . PHE A 1 126 ? -2.250 1.606 0.742 1.00 90.19 126 PHE A C 1
ATOM 998 O O . PHE A 1 126 ? -2.512 2.715 0.265 1.00 90.19 126 PHE A O 1
ATOM 1005 N N . PRO A 1 127 ? -3.138 0.602 0.723 1.00 92.19 127 PRO A N 1
ATOM 1006 C CA . PRO A 1 127 ? -4.552 0.812 0.443 1.00 92.19 127 PRO A CA 1
ATOM 1007 C C . PRO A 1 127 ? -5.174 1.769 1.471 1.00 92.19 127 PRO A C 1
ATOM 1009 O O . PRO A 1 127 ? -4.599 1.963 2.543 1.00 92.19 127 PRO A O 1
ATOM 1012 N N . PRO A 1 128 ? -6.365 2.329 1.197 1.00 92.62 128 PRO A N 1
ATOM 1013 C CA . PRO A 1 128 ? -7.086 3.127 2.182 1.00 92.62 128 PRO A CA 1
ATOM 1014 C C . PRO A 1 128 ? -7.228 2.377 3.513 1.00 92.62 128 PRO A C 1
ATOM 1016 O O . PRO A 1 128 ? -7.666 1.223 3.539 1.00 92.62 128 PRO A O 1
ATOM 1019 N N . VAL A 1 129 ? -6.833 3.044 4.597 1.00 93.81 129 VAL A N 1
ATOM 1020 C CA . VAL A 1 129 ? -6.798 2.484 5.950 1.00 93.81 129 VAL A CA 1
ATOM 1021 C C . VAL A 1 129 ? -8.010 2.961 6.737 1.00 93.81 129 VAL A C 1
ATOM 1023 O O . VAL A 1 129 ? -8.240 4.160 6.879 1.00 93.81 129 VAL A O 1
ATOM 1026 N N . GLU A 1 130 ? -8.757 2.014 7.284 1.00 94.94 130 GLU A N 1
ATOM 1027 C CA . GLU A 1 130 ? -9.856 2.239 8.209 1.00 94.94 130 GLU A CA 1
ATOM 1028 C C . GLU A 1 130 ? -9.355 2.111 9.652 1.00 94.94 130 GLU A C 1
ATOM 1030 O O . GLU A 1 130 ? -8.654 1.160 10.008 1.00 94.94 130 GLU A O 1
ATOM 1035 N N . LEU A 1 131 ? -9.716 3.087 10.484 1.00 94.00 131 LEU A N 1
ATOM 1036 C CA . LEU A 1 131 ? -9.400 3.109 11.907 1.00 94.00 131 LEU A CA 1
ATOM 1037 C C . LEU A 1 131 ? -10.684 2.901 12.705 1.00 94.00 131 LEU A C 1
ATOM 1039 O O . LEU A 1 131 ? -11.590 3.732 12.668 1.00 94.00 131 LEU A O 1
ATOM 1043 N N . ILE A 1 132 ? -10.749 1.791 13.430 1.00 93.75 132 ILE A N 1
ATOM 1044 C CA . ILE A 1 132 ? -11.919 1.372 14.193 1.00 93.75 132 ILE A CA 1
ATOM 1045 C C . ILE A 1 132 ? -11.599 1.552 15.682 1.00 93.75 132 ILE A C 1
ATOM 1047 O O . ILE A 1 132 ? -10.722 0.854 16.206 1.00 93.75 132 ILE A O 1
ATOM 1051 N N . PRO A 1 133 ? -12.265 2.488 16.380 1.00 92.06 133 PRO A N 1
ATOM 1052 C CA . PRO A 1 133 ? -12.057 2.687 17.806 1.00 92.06 133 PRO A CA 1
ATOM 1053 C C . PRO A 1 133 ? -12.631 1.507 18.600 1.00 92.06 133 PRO A C 1
ATOM 1055 O O . PRO A 1 133 ? -13.757 1.068 18.366 1.00 92.06 133 PRO A O 1
ATOM 1058 N N . GLY A 1 134 ? -11.865 1.024 19.570 1.00 86.06 134 GLY A N 1
ATOM 1059 C CA . GLY A 1 134 ? -12.266 0.015 20.544 1.00 86.06 134 GLY A CA 1
ATOM 1060 C C . GLY A 1 134 ? -11.760 0.376 21.937 1.00 86.06 134 GLY A C 1
ATOM 1061 O O . GLY A 1 134 ? -11.076 1.383 22.107 1.00 86.06 134 GLY A O 1
ATOM 1062 N N . ASP A 1 135 ? -12.093 -0.448 22.929 1.00 87.62 135 ASP A N 1
ATOM 1063 C CA . ASP A 1 135 ? -11.837 -0.219 24.358 1.00 87.62 135 ASP A CA 1
ATOM 1064 C C . ASP A 1 135 ? -10.357 0.089 24.674 1.00 87.62 135 ASP A C 1
ATOM 1066 O O . ASP A 1 135 ? -9.570 -0.800 25.001 1.00 87.62 135 ASP A O 1
ATOM 1070 N N . TYR A 1 136 ? -9.978 1.369 24.603 1.00 87.06 136 TYR A N 1
ATOM 1071 C CA . TYR A 1 136 ? -8.598 1.871 24.702 1.00 87.06 136 TYR A CA 1
ATOM 1072 C C . TYR A 1 136 ? -7.637 1.337 23.630 1.00 87.06 136 TYR A C 1
ATOM 1074 O O . TYR A 1 136 ? -6.416 1.326 23.816 1.00 87.06 136 TYR A O 1
ATOM 1082 N N . GLN A 1 137 ? -8.170 0.879 22.503 1.00 90.06 137 GLN A N 1
ATOM 1083 C CA . GLN A 1 137 ? -7.397 0.304 21.411 1.00 90.06 137 GLN A CA 1
ATOM 1084 C C . GLN A 1 137 ? -7.900 0.849 20.082 1.00 90.06 137 GLN A C 1
ATOM 1086 O O . GLN A 1 137 ? -9.071 1.191 19.936 1.00 90.06 137 GLN A O 1
ATOM 1091 N N . LEU A 1 138 ? -7.008 0.928 19.106 1.00 90.69 138 LEU A N 1
ATOM 1092 C CA . LEU A 1 138 ? -7.352 1.295 17.745 1.00 90.69 138 LEU A CA 1
ATOM 1093 C C . LEU A 1 138 ? -7.071 0.101 16.844 1.00 90.69 138 LEU A C 1
ATOM 1095 O O . LEU A 1 138 ? -5.920 -0.328 16.717 1.00 90.69 138 LEU A O 1
ATOM 1099 N N . THR A 1 139 ? -8.121 -0.448 16.245 1.00 92.38 139 THR A N 1
ATOM 1100 C CA . THR A 1 139 ? -7.986 -1.489 15.230 1.00 92.38 139 THR A CA 1
ATOM 1101 C C . THR A 1 139 ? -7.797 -0.824 13.878 1.00 92.38 139 THR A C 1
ATOM 1103 O O . THR A 1 139 ? -8.582 0.019 13.455 1.00 92.38 139 THR A O 1
ATOM 1106 N N . VAL A 1 140 ? -6.723 -1.202 13.210 1.00 92.81 140 VAL A N 1
ATOM 1107 C CA . VAL A 1 140 ? -6.329 -0.732 11.894 1.00 92.81 140 VAL A CA 1
ATOM 1108 C C . VAL A 1 140 ? -6.687 -1.818 10.897 1.00 92.81 140 VAL A C 1
ATOM 1110 O O . VAL A 1 140 ? -6.229 -2.953 11.035 1.00 92.81 140 VAL A O 1
ATOM 1113 N N . LYS A 1 141 ? -7.504 -1.474 9.906 1.00 93.38 141 LYS A N 1
ATOM 1114 C CA . LYS A 1 141 ? -8.009 -2.397 8.893 1.00 93.38 141 LYS A CA 1
ATOM 1115 C C . LYS A 1 141 ? -7.770 -1.833 7.503 1.00 93.38 141 LYS A C 1
ATOM 1117 O O . LYS A 1 141 ? -8.038 -0.667 7.247 1.00 93.38 141 LYS A O 1
ATOM 1122 N N . PHE A 1 142 ? -7.288 -2.656 6.583 1.00 93.38 142 PHE A N 1
ATOM 1123 C CA . PHE A 1 142 ? -7.143 -2.268 5.182 1.00 93.38 142 PHE A CA 1
ATOM 1124 C C . PHE A 1 142 ? -7.306 -3.478 4.265 1.00 93.38 142 PHE A C 1
ATOM 1126 O O . PHE A 1 142 ? -7.160 -4.630 4.680 1.00 93.38 142 PHE A O 1
ATOM 1133 N N . ARG A 1 143 ? -7.634 -3.224 2.996 1.00 93.06 143 ARG A N 1
ATOM 1134 C CA . ARG A 1 143 ? -7.718 -4.286 1.986 1.00 93.06 143 ARG A CA 1
ATOM 1135 C C . ARG A 1 143 ? -6.340 -4.896 1.772 1.00 93.06 143 ARG A C 1
ATOM 1137 O O . ARG A 1 143 ? -5.369 -4.162 1.663 1.00 93.06 143 ARG A O 1
ATOM 1144 N N . ASN A 1 144 ? -6.248 -6.212 1.666 1.00 90.12 144 ASN A N 1
ATOM 1145 C CA . ASN A 1 144 ? -4.963 -6.867 1.503 1.00 90.12 144 ASN A CA 1
ATOM 1146 C C . ASN A 1 144 ? -4.313 -6.509 0.140 1.00 90.12 144 ASN A C 1
ATOM 1148 O O . ASN A 1 144 ? -4.921 -6.762 -0.910 1.00 90.12 144 ASN A O 1
ATOM 1152 N N . PRO A 1 145 ? -3.081 -5.951 0.122 1.00 87.62 145 PRO A N 1
ATOM 1153 C CA . PRO A 1 145 ? -2.333 -5.646 -1.099 1.00 87.62 145 PRO A CA 1
ATOM 1154 C C . PRO A 1 145 ? -2.183 -6.818 -2.074 1.00 87.62 145 PRO A C 1
ATOM 1156 O O . PRO A 1 145 ? -2.172 -6.575 -3.279 1.00 87.62 145 PRO A O 1
ATOM 1159 N N . PHE A 1 146 ? -2.151 -8.070 -1.596 1.00 85.31 146 PHE A N 1
ATOM 1160 C CA . PHE A 1 146 ? -2.134 -9.256 -2.467 1.00 85.31 146 PHE A CA 1
ATOM 1161 C C . PHE A 1 146 ? -3.343 -9.327 -3.401 1.00 85.31 146 PHE A C 1
ATOM 1163 O O . PHE A 1 146 ? -3.218 -9.789 -4.530 1.00 85.31 146 PHE A O 1
ATOM 1170 N N . HIS A 1 147 ? -4.509 -8.863 -2.948 1.00 85.94 147 HIS A N 1
ATOM 1171 C CA . HIS A 1 147 ? -5.745 -8.887 -3.732 1.00 85.94 147 HIS A CA 1
ATOM 1172 C C . HIS A 1 147 ? -5.949 -7.588 -4.504 1.00 85.94 147 HIS A C 1
ATOM 1174 O O . HIS A 1 147 ? -6.607 -7.590 -5.540 1.00 85.94 147 HIS A O 1
ATOM 1180 N N . LEU A 1 148 ? -5.428 -6.469 -3.991 1.00 87.56 148 LEU A N 1
ATOM 1181 C CA . LEU A 1 148 ? -5.579 -5.169 -4.639 1.00 87.56 148 LEU A CA 1
ATOM 1182 C C . LEU A 1 148 ? -4.611 -4.990 -5.812 1.00 87.56 148 LEU A C 1
ATOM 1184 O O . LEU A 1 148 ? -5.011 -4.470 -6.848 1.00 87.56 148 LEU A O 1
ATOM 1188 N N . TYR A 1 149 ? -3.359 -5.420 -5.653 1.00 85.94 149 TYR A N 1
ATOM 1189 C CA . TYR A 1 149 ? -2.296 -5.217 -6.637 1.00 85.94 149 TYR A CA 1
ATOM 1190 C C . TYR A 1 149 ? -1.843 -6.526 -7.296 1.00 85.94 149 TYR A C 1
ATOM 1192 O O . TYR A 1 149 ? -0.737 -6.590 -7.824 1.00 85.94 149 TYR A O 1
ATOM 1200 N N . ARG A 1 150 ? -2.678 -7.577 -7.278 1.00 84.19 150 ARG A N 1
ATOM 1201 C CA . ARG A 1 150 ? -2.315 -8.916 -7.773 1.00 84.19 150 ARG A CA 1
ATOM 1202 C C . ARG A 1 150 ? -1.718 -8.896 -9.178 1.00 84.19 150 ARG A C 1
ATOM 1204 O O . ARG A 1 150 ? -0.751 -9.597 -9.430 1.00 84.19 150 ARG A O 1
ATOM 1211 N N . ASP A 1 151 ? -2.278 -8.084 -10.067 1.00 86.31 151 ASP A N 1
ATOM 1212 C CA . ASP A 1 151 ? -1.897 -8.062 -11.483 1.00 86.31 151 ASP A CA 1
ATOM 1213 C C . ASP A 1 151 ? -0.813 -7.019 -11.801 1.00 86.31 151 ASP A C 1
ATOM 1215 O O . ASP A 1 151 ? -0.403 -6.865 -12.953 1.00 86.31 151 ASP A O 1
ATOM 1219 N N . THR A 1 152 ? -0.315 -6.296 -10.794 1.00 88.31 152 THR A N 1
ATOM 1220 C CA . THR A 1 152 ? 0.681 -5.242 -11.001 1.00 88.31 152 THR A CA 1
ATOM 1221 C C . THR A 1 152 ? 2.090 -5.829 -11.062 1.00 88.31 152 THR A C 1
ATOM 1223 O O . THR A 1 152 ? 2.341 -6.913 -10.526 1.00 88.31 152 THR A O 1
ATOM 1226 N N . PRO A 1 153 ? 3.062 -5.146 -11.695 1.00 87.81 153 PRO A N 1
ATOM 1227 C CA . PRO A 1 153 ? 4.414 -5.680 -11.852 1.00 87.81 153 PRO A CA 1
ATOM 1228 C C . PRO A 1 153 ? 5.032 -6.128 -10.536 1.00 87.81 153 PRO A C 1
ATOM 1230 O O . PRO A 1 153 ? 5.612 -7.209 -10.478 1.00 87.81 153 PRO A O 1
ATOM 1233 N N . ALA A 1 154 ? 4.859 -5.320 -9.490 1.00 84.44 154 ALA A N 1
ATOM 1234 C CA . ALA A 1 154 ? 5.427 -5.554 -8.174 1.00 84.44 154 ALA A CA 1
ATOM 1235 C C . ALA A 1 154 ? 4.994 -6.897 -7.567 1.00 84.44 154 ALA A C 1
ATOM 1237 O O . ALA A 1 154 ? 5.804 -7.531 -6.891 1.00 84.44 154 ALA A O 1
ATOM 1238 N N . LEU A 1 155 ? 3.747 -7.333 -7.808 1.00 85.69 155 LEU A N 1
ATOM 1239 C CA . LEU A 1 155 ? 3.149 -8.470 -7.101 1.00 85.69 155 LEU A CA 1
ATOM 1240 C C . LEU A 1 155 ? 2.647 -9.624 -7.991 1.00 85.69 155 LEU A C 1
ATOM 1242 O O . LEU A 1 155 ? 2.374 -10.707 -7.479 1.00 85.69 155 LEU A O 1
ATOM 1246 N N . ARG A 1 156 ? 2.603 -9.474 -9.318 1.00 85.31 156 ARG A N 1
ATOM 1247 C CA . ARG A 1 156 ? 2.097 -10.516 -10.241 1.00 85.31 156 ARG A CA 1
ATOM 1248 C C . ARG A 1 156 ? 2.877 -11.828 -10.262 1.00 85.31 156 ARG A C 1
ATOM 1250 O O . ARG A 1 156 ? 2.410 -12.807 -10.830 1.00 85.31 156 ARG A O 1
ATOM 1257 N N . GLN A 1 157 ? 4.083 -11.842 -9.697 1.00 84.00 157 GLN A N 1
ATOM 1258 C CA . GLN A 1 157 ? 4.946 -13.028 -9.618 1.00 84.00 157 GLN A CA 1
ATOM 1259 C C . GLN A 1 157 ? 5.111 -13.546 -8.184 1.00 84.00 157 GLN A C 1
ATOM 1261 O O . GLN A 1 157 ? 6.038 -14.310 -7.917 1.00 84.00 157 GLN A O 1
ATOM 1266 N N . LEU A 1 158 ? 4.257 -13.110 -7.252 1.00 81.69 158 LEU A N 1
ATOM 1267 C CA . LEU A 1 158 ? 4.258 -13.650 -5.896 1.00 81.69 158 LEU A CA 1
ATOM 1268 C C . LEU A 1 158 ? 3.827 -15.117 -5.896 1.00 81.69 158 LEU A C 1
ATOM 1270 O O . LEU A 1 158 ? 2.978 -15.548 -6.677 1.00 81.69 158 LEU A O 1
ATOM 1274 N N . GLN A 1 159 ? 4.440 -15.877 -5.002 1.00 81.25 159 GLN A N 1
ATOM 1275 C CA . GLN A 1 159 ? 4.082 -17.252 -4.698 1.00 81.25 159 GLN A CA 1
ATOM 1276 C C . GLN A 1 159 ? 3.142 -17.277 -3.490 1.00 81.25 159 GLN A C 1
ATOM 1278 O O . GLN A 1 159 ? 3.187 -16.383 -2.653 1.00 81.25 159 GLN A O 1
ATOM 1283 N N . GLU A 1 160 ? 2.354 -18.341 -3.339 1.00 74.31 160 GLU A N 1
ATOM 1284 C CA . GLU A 1 160 ? 1.387 -18.493 -2.230 1.00 74.31 160 GLU A CA 1
ATOM 1285 C C . GLU A 1 160 ? 2.029 -18.421 -0.832 1.00 74.31 160 GLU A C 1
ATOM 1287 O O . GLU A 1 160 ? 1.378 -18.090 0.152 1.00 74.31 160 GLU A O 1
ATOM 1292 N N . ARG A 1 161 ? 3.331 -18.718 -0.742 1.00 81.00 161 ARG A N 1
ATOM 1293 C CA . ARG A 1 161 ? 4.120 -18.633 0.495 1.00 81.00 161 ARG A CA 1
ATOM 1294 C C . ARG A 1 161 ? 4.612 -17.226 0.835 1.00 81.00 161 ARG A C 1
ATOM 1296 O O . ARG A 1 161 ? 5.181 -17.043 1.908 1.00 81.00 161 ARG A O 1
ATOM 1303 N N . ASP A 1 162 ? 4.508 -16.279 -0.094 1.00 84.19 162 ASP A N 1
ATOM 1304 C CA . ASP A 1 162 ? 4.924 -14.908 0.162 1.00 84.19 162 ASP A CA 1
ATOM 1305 C C . ASP A 1 162 ? 3.909 -14.245 1.090 1.00 84.19 162 ASP A C 1
ATOM 1307 O O . ASP A 1 162 ? 2.699 -14.435 0.968 1.00 84.19 162 ASP A O 1
ATOM 1311 N N . THR A 1 163 ? 4.406 -13.439 2.021 1.00 84.31 163 THR A N 1
ATOM 1312 C CA . THR A 1 163 ? 3.570 -12.748 2.997 1.00 84.31 163 THR A CA 1
ATOM 1313 C C . THR A 1 163 ? 3.864 -11.259 3.024 1.00 84.31 163 THR A C 1
ATOM 1315 O O . THR A 1 163 ? 4.961 -10.809 2.683 1.00 84.31 163 THR A O 1
ATOM 1318 N N . LEU A 1 164 ? 2.857 -10.482 3.420 1.00 85.31 164 LEU A N 1
ATOM 1319 C CA . LEU A 1 164 ? 3.010 -9.063 3.689 1.00 85.31 164 LEU A CA 1
ATOM 1320 C C . LEU A 1 164 ? 3.324 -8.922 5.164 1.00 85.31 164 LEU A C 1
ATOM 1322 O O . LEU A 1 164 ? 2.463 -9.174 6.009 1.00 85.31 164 LEU A O 1
ATOM 1326 N N . ASP A 1 165 ? 4.535 -8.468 5.443 1.00 87.50 165 ASP A N 1
ATOM 1327 C CA . ASP A 1 165 ? 4.925 -8.082 6.783 1.00 87.50 165 ASP A CA 1
ATOM 1328 C C . ASP A 1 165 ? 4.642 -6.597 6.942 1.00 87.50 165 ASP A C 1
ATOM 1330 O O . ASP A 1 165 ? 5.203 -5.765 6.223 1.00 87.50 165 ASP A O 1
ATOM 1334 N N . PHE A 1 166 ? 3.764 -6.254 7.880 1.00 87.19 166 PHE A N 1
ATOM 1335 C CA . PHE A 1 166 ? 3.495 -4.865 8.215 1.00 87.19 166 PHE A CA 1
ATOM 1336 C C . PHE A 1 166 ? 3.664 -4.608 9.707 1.00 87.19 166 PHE A C 1
ATOM 1338 O O . PHE A 1 166 ? 3.568 -5.494 10.557 1.00 87.19 166 PHE A O 1
ATOM 1345 N N . SER A 1 167 ? 3.993 -3.362 10.015 1.00 86.38 167 SER A N 1
ATOM 1346 C CA . SER A 1 167 ? 4.225 -2.851 11.356 1.00 86.38 167 SER A CA 1
ATOM 1347 C C . SER A 1 167 ? 3.376 -1.610 11.557 1.00 86.38 167 SER A C 1
ATOM 1349 O O . SER A 1 167 ? 3.334 -0.736 10.691 1.00 86.38 167 SER A O 1
ATOM 1351 N N . ILE A 1 168 ? 2.726 -1.531 12.714 1.00 86.50 168 ILE A N 1
ATOM 1352 C CA . ILE A 1 168 ? 1.954 -0.360 13.119 1.00 86.50 168 ILE A CA 1
ATOM 1353 C C . ILE A 1 168 ? 2.678 0.282 14.297 1.00 86.50 168 ILE A C 1
ATOM 1355 O O . ILE A 1 168 ? 2.880 -0.366 15.323 1.00 86.50 168 ILE A O 1
ATOM 1359 N N . CYS A 1 169 ? 3.063 1.546 14.154 1.00 84.31 169 CYS A N 1
ATOM 1360 C CA . CYS A 1 169 ? 3.667 2.322 15.229 1.00 84.31 169 CYS A CA 1
ATOM 1361 C C . CYS A 1 169 ? 2.714 3.461 15.629 1.00 84.31 169 CYS A C 1
ATOM 1363 O O . CYS A 1 169 ? 2.288 4.213 14.755 1.00 84.31 169 CYS A O 1
ATOM 1365 N N . PRO A 1 170 ? 2.373 3.636 16.916 1.00 81.94 170 PRO A N 1
ATOM 1366 C CA . PRO A 1 170 ? 1.698 4.852 17.362 1.00 81.94 170 PRO A CA 1
ATOM 1367 C C . PRO A 1 170 ? 2.633 6.055 17.163 1.00 81.94 170 PRO A C 1
ATOM 1369 O O . PRO A 1 170 ? 3.826 5.967 17.474 1.00 81.94 170 PRO A O 1
ATOM 1372 N N . ASN A 1 171 ? 2.114 7.165 16.631 1.00 73.75 171 ASN A N 1
ATOM 1373 C CA . ASN A 1 171 ? 2.935 8.349 16.377 1.00 73.75 171 ASN A CA 1
ATOM 1374 C C . ASN A 1 171 ? 3.395 8.986 17.706 1.00 73.75 171 ASN A C 1
ATOM 1376 O O . ASN A 1 171 ? 2.624 9.108 18.662 1.00 73.75 171 ASN A O 1
ATOM 1380 N N . LYS A 1 172 ? 4.665 9.398 17.771 1.00 62.16 172 LYS A N 1
ATOM 1381 C CA . LYS A 1 172 ? 5.262 10.088 18.921 1.00 62.16 172 LYS A CA 1
ATOM 1382 C C . LYS A 1 172 ? 5.031 11.591 18.796 1.00 62.16 172 LYS A C 1
ATOM 1384 O O . LYS A 1 172 ? 5.958 12.333 18.498 1.00 62.16 172 LYS A O 1
ATOM 1389 N N . ASN A 1 173 ? 3.813 12.046 19.065 1.00 53.19 173 ASN A N 1
ATOM 1390 C CA . ASN A 1 173 ? 3.531 13.484 19.121 1.00 53.19 173 ASN A CA 1
ATOM 1391 C C . ASN A 1 173 ? 3.711 14.104 20.511 1.00 53.19 173 ASN A C 1
ATOM 1393 O O . ASN A 1 173 ? 3.334 15.255 20.701 1.00 53.19 173 ASN A O 1
ATOM 1397 N N . ASP A 1 174 ? 4.322 13.400 21.469 1.00 49.31 174 ASP A N 1
ATOM 1398 C CA . ASP A 1 174 ? 4.535 13.962 22.800 1.00 49.31 174 ASP A CA 1
ATOM 1399 C C . ASP A 1 174 ? 6.023 14.099 23.126 1.00 49.31 174 ASP A C 1
ATOM 1401 O O . ASP A 1 174 ? 6.790 13.133 23.118 1.00 49.31 174 ASP A O 1
ATOM 1405 N N . HIS A 1 175 ? 6.415 15.333 23.432 1.00 46.09 175 HIS A N 1
ATOM 1406 C CA . HIS A 1 175 ? 7.747 15.802 23.819 1.00 46.09 175 HIS A CA 1
ATOM 1407 C C . HIS A 1 175 ? 8.230 15.217 25.166 1.00 46.09 175 HIS A C 1
ATOM 1409 O O . HIS A 1 175 ? 9.092 15.793 25.832 1.00 46.09 175 HIS A O 1
ATOM 1415 N N . SER A 1 176 ? 7.677 14.085 25.606 1.00 45.66 176 SER A N 1
ATOM 1416 C CA . SER A 1 176 ? 8.048 13.442 26.855 1.00 45.66 176 SER A CA 1
ATOM 1417 C C . SER A 1 176 ? 9.338 12.645 26.678 1.00 45.66 176 SER A C 1
ATOM 1419 O O . SER A 1 176 ? 9.356 11.535 26.138 1.00 45.66 176 SER A O 1
ATOM 1421 N N . ASP A 1 177 ? 10.404 13.272 27.155 1.00 45.19 177 ASP A N 1
ATOM 1422 C CA . ASP A 1 177 ? 11.717 12.720 27.449 1.00 45.19 177 ASP A CA 1
ATOM 1423 C C . ASP A 1 177 ? 11.662 11.297 28.041 1.00 45.19 177 ASP A C 1
ATOM 1425 O O . ASP A 1 177 ? 10.835 10.968 28.892 1.00 45.19 177 ASP A O 1
ATOM 1429 N N . HIS A 1 178 ? 12.633 10.479 27.635 1.00 41.44 178 HIS A N 1
ATOM 1430 C CA . HIS A 1 178 ? 13.094 9.283 28.350 1.00 41.44 178 HIS A CA 1
ATOM 1431 C C . HIS A 1 178 ? 12.167 8.058 28.476 1.00 41.44 178 HIS A C 1
ATOM 1433 O O . HIS A 1 178 ? 12.141 7.390 29.508 1.00 41.44 178 HIS A O 1
ATOM 1439 N N . SER A 1 179 ? 11.559 7.618 27.374 1.00 41.97 179 SER A N 1
ATOM 1440 C CA . SER A 1 179 ? 11.453 6.165 27.136 1.00 41.97 179 SER A CA 1
ATOM 1441 C C . SER A 1 179 ? 11.756 5.830 25.679 1.00 41.97 179 SER A C 1
ATOM 1443 O O . SER A 1 179 ? 10.909 5.741 24.791 1.00 41.97 179 SER A O 1
ATOM 1445 N N . GLN A 1 180 ? 13.050 5.669 25.431 1.00 45.44 180 GLN A N 1
ATOM 1446 C CA . GLN A 1 180 ? 13.524 4.777 24.395 1.00 45.44 180 GLN A CA 1
ATOM 1447 C C . GLN A 1 180 ? 13.082 3.370 24.792 1.00 45.44 180 GLN A C 1
ATOM 1449 O O . GLN A 1 180 ? 13.782 2.708 25.540 1.00 45.44 180 GLN A O 1
ATOM 1454 N N . ASP A 1 181 ? 11.920 2.925 24.327 1.00 41.94 181 ASP A N 1
ATOM 1455 C CA . ASP A 1 181 ? 11.806 1.516 24.002 1.00 41.94 181 ASP A CA 1
ATOM 1456 C C . ASP A 1 181 ? 10.712 1.261 22.982 1.00 41.94 181 ASP A C 1
ATOM 1458 O O . ASP A 1 181 ? 9.550 1.594 23.186 1.00 41.94 181 ASP A O 1
ATOM 1462 N N . SER A 1 182 ? 11.171 0.686 21.872 1.00 45.69 182 SER A N 1
ATOM 1463 C CA . SER A 1 182 ? 10.422 -0.105 20.914 1.00 45.69 182 SER A CA 1
ATOM 1464 C C . SER A 1 182 ? 9.139 0.538 20.375 1.00 45.69 182 SER A C 1
ATOM 1466 O O . SER A 1 182 ? 8.105 0.583 21.039 1.00 45.69 182 SER A O 1
ATOM 1468 N N . CYS A 1 183 ? 9.133 0.888 19.079 1.00 54.12 183 CYS A N 1
ATOM 1469 C CA . CYS A 1 183 ? 7.938 0.524 18.322 1.00 54.12 183 CYS A CA 1
ATOM 1470 C C . CYS A 1 183 ? 7.810 -0.981 18.562 1.00 54.12 183 CYS A C 1
ATOM 1472 O O . CYS A 1 183 ? 8.550 -1.760 17.959 1.00 54.12 183 CYS A O 1
ATOM 1474 N N . VAL A 1 184 ? 6.984 -1.371 19.542 1.00 51.06 184 VAL A N 1
ATOM 1475 C CA . VAL A 1 184 ? 6.506 -2.735 19.670 1.00 51.06 184 VAL A CA 1
ATOM 1476 C C . VAL A 1 184 ? 5.802 -2.882 18.350 1.00 51.06 184 VAL A C 1
ATOM 1478 O O . VAL A 1 184 ? 4.730 -2.326 18.179 1.00 51.06 184 VAL A O 1
ATOM 1481 N N . LYS A 1 185 ? 6.507 -3.432 17.365 1.00 55.84 185 LYS A N 1
ATOM 1482 C CA . LYS A 1 185 ? 5.958 -3.802 16.082 1.00 55.84 185 LYS A CA 1
ATOM 1483 C C . LYS A 1 185 ? 5.160 -5.037 16.440 1.00 55.84 185 LYS A C 1
ATOM 1485 O O . LYS A 1 185 ? 5.781 -6.092 16.586 1.00 55.84 185 LYS A O 1
ATOM 1490 N N . PRO A 1 186 ? 3.837 -4.984 16.650 1.00 57.66 186 PRO A N 1
ATOM 1491 C CA . PRO A 1 186 ? 3.099 -6.179 16.350 1.00 57.66 186 PRO A CA 1
ATOM 1492 C C . PRO A 1 186 ? 3.342 -6.393 14.851 1.00 57.66 186 PRO A C 1
ATOM 1494 O O . PRO A 1 186 ? 2.795 -5.690 14.003 1.00 57.66 186 PRO A O 1
ATOM 1497 N N . SER A 1 187 ? 4.325 -7.238 14.535 1.00 62.19 187 SER A N 1
ATOM 1498 C CA . SER A 1 187 ? 4.572 -7.677 13.175 1.00 62.19 187 SER A CA 1
ATOM 1499 C C . SER A 1 187 ? 3.390 -8.564 12.854 1.00 62.19 187 SER A C 1
ATOM 1501 O O . SER A 1 187 ? 3.290 -9.689 13.347 1.00 62.19 187 SER A O 1
ATOM 1503 N N . PHE A 1 188 ? 2.446 -7.998 12.125 1.00 74.56 188 PHE A N 1
ATOM 1504 C CA . PHE A 1 188 ? 1.328 -8.745 11.612 1.00 74.56 188 PHE A CA 1
ATOM 1505 C C . PHE A 1 188 ? 1.726 -9.215 10.228 1.00 74.56 188 PHE A C 1
ATOM 1507 O O . PHE A 1 188 ? 2.230 -8.446 9.405 1.00 74.56 188 PHE A O 1
ATOM 1514 N N . THR A 1 189 ? 1.507 -10.496 9.999 1.00 80.06 189 THR A N 1
ATOM 1515 C CA . THR A 1 189 ? 1.740 -11.103 8.706 1.00 80.06 189 THR A CA 1
ATOM 1516 C C . THR A 1 189 ? 0.379 -11.324 8.071 1.00 80.06 189 THR A C 1
ATOM 1518 O O . THR A 1 189 ? -0.474 -12.004 8.639 1.00 80.06 189 THR A O 1
ATOM 1521 N N . CYS A 1 190 ? 0.160 -10.703 6.918 1.00 85.94 190 CYS A N 1
ATOM 1522 C CA . CYS A 1 190 ? -1.054 -10.883 6.135 1.00 85.94 190 CYS A CA 1
ATOM 1523 C C . CYS A 1 190 ? -0.760 -11.882 5.016 1.00 85.94 190 CYS A C 1
ATOM 1525 O O . CYS A 1 190 ? 0.152 -11.663 4.210 1.00 85.94 190 CYS A O 1
ATOM 1527 N N . THR A 1 191 ? -1.491 -12.996 5.002 1.00 84.31 191 THR A N 1
ATOM 1528 C CA . THR A 1 191 ? -1.360 -14.038 3.977 1.00 84.31 191 THR A CA 1
ATOM 1529 C C . THR A 1 191 ? -2.295 -13.753 2.807 1.00 84.31 191 THR A C 1
ATOM 1531 O O . THR A 1 191 ? -3.201 -12.924 2.899 1.00 84.31 191 THR A O 1
ATOM 1534 N N . GLN A 1 192 ? -2.093 -14.451 1.692 1.00 82.31 192 GLN A N 1
ATOM 1535 C CA . GLN A 1 192 ? -2.942 -14.334 0.505 1.00 82.31 192 GLN A CA 1
ATOM 1536 C C . GLN A 1 192 ? -4.377 -14.866 0.715 1.00 82.31 192 GLN A C 1
ATOM 1538 O O . GLN A 1 192 ? -5.253 -14.595 -0.097 1.00 82.31 192 GLN A O 1
ATOM 1543 N N . ASP A 1 193 ? -4.646 -15.608 1.790 1.00 84.31 193 ASP A N 1
ATOM 1544 C CA . ASP A 1 193 ? -5.985 -16.160 2.049 1.00 84.31 193 ASP A CA 1
ATOM 1545 C C . ASP A 1 193 ? -6.958 -15.119 2.624 1.00 84.31 193 ASP A C 1
ATOM 1547 O O . ASP A 1 193 ? -8.176 -15.291 2.565 1.00 84.31 193 ASP A O 1
ATOM 1551 N N . SER A 1 194 ? -6.431 -14.043 3.213 1.00 87.75 194 SER A N 1
ATOM 1552 C CA . SER A 1 194 ? -7.231 -12.995 3.845 1.00 87.75 194 SER A CA 1
ATOM 1553 C C . SER A 1 194 ? -7.468 -11.817 2.903 1.00 87.75 194 SER A C 1
ATOM 1555 O O . SER A 1 194 ? -6.524 -11.126 2.535 1.00 87.75 194 SER A O 1
ATOM 1557 N N . ASP A 1 195 ? -8.727 -11.495 2.602 1.00 90.12 195 ASP A N 1
ATOM 1558 C CA . ASP A 1 195 ? -9.070 -10.325 1.774 1.00 90.12 195 ASP A CA 1
ATOM 1559 C C . ASP A 1 195 ? -8.712 -8.979 2.436 1.00 90.12 195 ASP A C 1
ATOM 1561 O O . ASP A 1 195 ? -8.525 -7.959 1.760 1.00 90.12 195 ASP A O 1
ATOM 1565 N N . THR A 1 196 ? -8.623 -8.955 3.767 1.00 91.94 196 THR A N 1
ATOM 1566 C CA . THR A 1 196 ? -8.309 -7.768 4.572 1.00 91.94 196 THR A CA 1
ATOM 1567 C C . THR A 1 196 ? -7.240 -8.075 5.604 1.00 91.94 196 THR A C 1
ATOM 1569 O O . THR A 1 196 ? -7.269 -9.130 6.233 1.00 91.94 196 THR A O 1
ATOM 1572 N N . CYS A 1 197 ? -6.347 -7.116 5.821 1.00 91.25 197 CYS A N 1
ATOM 1573 C CA . CYS A 1 197 ? -5.348 -7.163 6.875 1.00 91.25 197 CYS A CA 1
ATOM 1574 C C . CYS A 1 197 ? -5.823 -6.314 8.055 1.00 91.25 197 CYS A C 1
ATOM 1576 O O . CYS A 1 197 ? -6.293 -5.188 7.868 1.00 91.25 197 CYS A O 1
ATOM 1578 N N . GLU A 1 198 ? -5.694 -6.858 9.262 1.00 91.62 198 GLU A N 1
ATOM 1579 C CA . GLU A 1 198 ? -6.141 -6.217 10.495 1.00 91.62 198 GLU A CA 1
ATOM 1580 C C . GLU A 1 198 ? -5.054 -6.310 11.567 1.00 91.62 198 GLU A C 1
ATOM 1582 O O . GLU A 1 198 ? -4.381 -7.330 11.712 1.00 91.62 198 GLU A O 1
ATOM 1587 N N . GLY A 1 199 ? -4.879 -5.233 12.326 1.00 88.75 199 GLY A N 1
ATOM 1588 C CA . GLY A 1 199 ? -3.948 -5.170 13.445 1.00 88.75 199 GLY A CA 1
ATOM 1589 C C . GLY A 1 199 ? -4.453 -4.193 14.494 1.00 88.75 199 GLY A C 1
ATOM 1590 O O . GLY A 1 199 ? -5.142 -3.236 14.166 1.00 88.75 199 GLY A O 1
ATOM 1591 N N . THR A 1 200 ? -4.146 -4.425 15.766 1.00 88.94 200 THR A N 1
ATOM 1592 C CA . THR A 1 200 ? -4.650 -3.579 16.857 1.00 88.94 200 THR A CA 1
ATOM 1593 C C . THR A 1 200 ? -3.504 -2.957 17.636 1.00 88.94 200 THR A C 1
ATOM 1595 O O . THR A 1 200 ? -2.520 -3.631 17.944 1.00 88.94 200 THR A O 1
ATOM 1598 N N . VAL A 1 201 ? -3.638 -1.668 17.953 1.00 87.62 201 VAL A N 1
ATOM 1599 C CA . VAL A 1 201 ? -2.652 -0.898 18.717 1.00 87.62 201 VAL A CA 1
ATOM 1600 C C . VAL A 1 201 ? -3.297 -0.340 19.985 1.00 87.62 201 VAL A C 1
ATOM 1602 O O . VAL A 1 201 ? -4.322 0.342 19.899 1.00 87.62 201 VAL A O 1
ATOM 1605 N N . PRO A 1 202 ? -2.724 -0.602 21.171 1.00 87.31 202 PRO A N 1
ATOM 1606 C CA . PRO A 1 202 ? -3.237 -0.061 22.419 1.00 87.31 202 PRO A CA 1
ATOM 1607 C C . PRO A 1 202 ? -2.819 1.398 22.624 1.00 87.31 202 PRO A C 1
ATOM 1609 O O . PRO A 1 202 ? -1.666 1.769 22.407 1.00 87.31 202 PRO A O 1
ATOM 1612 N N . PHE A 1 203 ? -3.746 2.205 23.137 1.00 85.75 203 PHE A N 1
ATOM 1613 C CA . PHE A 1 203 ? -3.515 3.591 23.535 1.00 85.75 203 PHE A CA 1
ATOM 1614 C C . PHE A 1 203 ? -3.914 3.778 25.006 1.00 85.75 203 PHE A C 1
ATOM 1616 O O . PHE A 1 203 ? -5.075 4.055 25.312 1.00 85.75 203 PHE A O 1
ATOM 1623 N N . PRO A 1 204 ? -2.964 3.638 25.949 1.00 76.25 204 PRO A N 1
ATOM 1624 C CA . PRO A 1 204 ? -3.271 3.671 27.380 1.00 76.25 204 PRO A CA 1
ATOM 1625 C C . PRO A 1 204 ? -3.629 5.072 27.896 1.00 76.25 204 PRO A C 1
ATOM 1627 O O . PRO A 1 204 ? -4.213 5.201 28.970 1.00 76.25 204 PRO A O 1
ATOM 1630 N N . LYS A 1 205 ? -3.260 6.127 27.160 1.00 81.88 205 LYS A N 1
ATOM 1631 C CA . LYS A 1 205 ? -3.539 7.521 27.514 1.00 81.88 205 LYS A CA 1
ATOM 1632 C C . LYS A 1 205 ? -4.588 8.105 26.578 1.00 81.88 205 LYS A C 1
ATOM 1634 O O . LYS A 1 205 ? -4.546 7.882 25.368 1.00 81.88 205 LYS A O 1
ATOM 1639 N N . GLU A 1 206 ? -5.507 8.868 27.160 1.00 81.75 206 GLU A N 1
ATOM 1640 C CA . GLU A 1 206 ? -6.493 9.633 26.405 1.00 81.75 206 GLU A CA 1
ATOM 1641 C C . GLU A 1 206 ? -5.819 10.815 25.711 1.00 81.75 206 GLU A C 1
ATOM 1643 O O . GLU A 1 206 ? -4.993 11.503 26.310 1.00 81.75 206 GLU A O 1
ATOM 1648 N N . GLN A 1 207 ? -6.143 10.994 24.437 1.00 84.69 207 GLN A N 1
ATOM 1649 C CA . GLN A 1 207 ? -5.573 12.006 23.557 1.00 84.69 207 GLN A CA 1
ATOM 1650 C C . GLN A 1 207 ? -6.702 12.552 22.680 1.00 84.69 207 GLN A C 1
ATOM 1652 O O . GLN A 1 207 ? -7.708 11.876 22.471 1.00 84.69 207 GLN A O 1
ATOM 1657 N N . GLU A 1 208 ? -6.557 13.778 22.182 1.00 85.19 208 GLU A N 1
ATOM 1658 C CA . GLU A 1 208 ? -7.538 14.363 21.254 1.00 85.19 208 GLU A CA 1
ATOM 1659 C C . GLU A 1 208 ? -7.497 13.679 19.879 1.00 85.19 208 GLU A C 1
ATOM 1661 O O . GLU A 1 208 ? -8.512 13.567 19.186 1.00 85.19 208 GLU A O 1
ATOM 1666 N N . GLU A 1 209 ? -6.312 13.200 19.503 1.00 89.31 209 GLU A N 1
ATOM 1667 C CA . GLU A 1 209 ? -6.025 12.566 18.228 1.00 89.31 2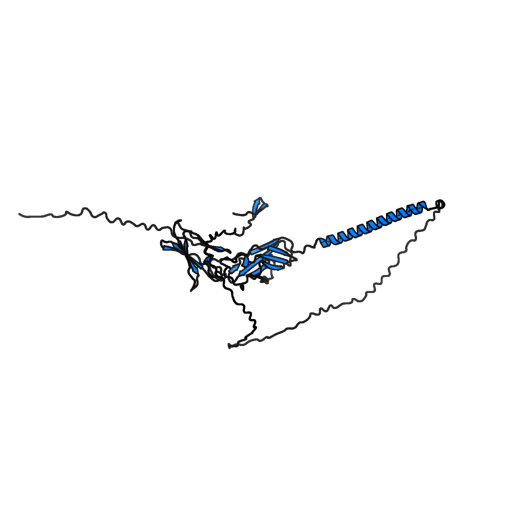09 GLU A CA 1
ATOM 1668 C C . GLU A 1 209 ? -5.104 11.361 18.441 1.00 89.31 209 GLU A C 1
ATOM 1670 O O . GLU A 1 209 ? -4.122 11.422 19.181 1.00 89.31 209 GLU A O 1
ATOM 1675 N N . TYR A 1 210 ? -5.440 10.255 17.785 1.00 89.19 210 TYR A N 1
ATOM 1676 C CA . TYR A 1 210 ? -4.724 8.990 17.845 1.00 89.19 210 TYR A CA 1
ATOM 1677 C C . TYR A 1 210 ? -4.182 8.670 16.459 1.00 89.19 210 TYR A C 1
ATOM 1679 O O . TYR A 1 210 ? -4.933 8.234 15.587 1.00 89.19 210 TYR A O 1
ATOM 1687 N N . CYS A 1 211 ? -2.889 8.900 16.254 1.00 90.25 211 CYS A N 1
ATOM 1688 C CA . CYS A 1 211 ? -2.225 8.652 14.979 1.00 90.25 211 CYS A CA 1
ATOM 1689 C C . CYS A 1 211 ? -1.412 7.359 15.012 1.00 90.25 211 CYS A C 1
ATOM 1691 O O . CYS A 1 211 ? -0.733 7.048 15.996 1.00 90.25 211 CYS A O 1
ATOM 1693 N N . VAL A 1 212 ? -1.460 6.624 13.907 1.00 89.94 212 VAL A N 1
ATOM 1694 C CA . VAL A 1 212 ? -0.661 5.427 13.661 1.00 89.94 212 VAL A CA 1
ATOM 1695 C C . VAL A 1 212 ? 0.065 5.551 12.329 1.00 89.94 212 VAL A C 1
ATOM 1697 O O . VAL A 1 212 ? -0.508 5.973 11.327 1.00 89.94 212 VAL A O 1
ATOM 1700 N N . THR A 1 213 ? 1.327 5.147 12.315 1.00 90.88 213 THR A N 1
ATOM 1701 C CA . THR A 1 213 ? 2.143 5.013 11.112 1.00 90.88 213 THR A CA 1
ATOM 1702 C C . THR A 1 213 ? 2.208 3.542 10.732 1.00 90.88 213 THR A C 1
ATOM 1704 O O . THR A 1 213 ? 2.639 2.703 11.528 1.00 90.88 213 THR A O 1
ATOM 1707 N N . LEU A 1 214 ? 1.779 3.231 9.513 1.00 90.06 214 LEU A N 1
ATOM 1708 C CA . LEU A 1 214 ? 1.910 1.915 8.910 1.00 90.06 214 LEU A CA 1
ATOM 1709 C C . LEU A 1 214 ? 3.156 1.881 8.034 1.00 90.06 214 LEU A C 1
ATOM 1711 O O . LEU A 1 214 ? 3.360 2.764 7.206 1.00 90.06 214 LEU A O 1
ATOM 1715 N N . SER A 1 215 ? 3.954 0.832 8.185 1.00 89.94 215 SER A N 1
ATOM 1716 C CA . SER A 1 215 ? 5.055 0.491 7.281 1.00 89.94 215 SER A CA 1
ATOM 1717 C C . SER A 1 215 ? 4.989 -0.995 6.954 1.00 89.94 215 SER A C 1
ATOM 1719 O O . SER A 1 215 ? 4.453 -1.783 7.737 1.00 89.94 215 SER A O 1
ATOM 1721 N N . GLY A 1 216 ? 5.499 -1.404 5.796 1.00 89.75 216 GLY A N 1
ATOM 1722 C CA . GLY A 1 216 ? 5.488 -2.816 5.439 1.00 89.75 216 GLY A CA 1
ATOM 1723 C C . GLY A 1 216 ? 6.374 -3.163 4.260 1.00 89.75 216 GLY A C 1
ATOM 1724 O O . GLY A 1 216 ? 6.930 -2.297 3.586 1.00 89.75 216 GLY A O 1
ATOM 1725 N N . SER A 1 217 ? 6.510 -4.458 4.017 1.00 89.25 217 SER A N 1
ATOM 1726 C CA . SER A 1 217 ? 7.264 -4.988 2.889 1.00 89.25 217 SER A CA 1
ATOM 1727 C C . SER A 1 217 ? 6.698 -6.319 2.420 1.00 89.25 217 SER A C 1
ATOM 1729 O O . SER A 1 217 ? 6.230 -7.121 3.225 1.00 89.25 217 SER A O 1
ATOM 1731 N N . ILE A 1 218 ? 6.803 -6.564 1.117 1.00 88.31 218 ILE A N 1
ATOM 1732 C CA . ILE A 1 218 ? 6.496 -7.845 0.480 1.00 88.31 218 ILE A CA 1
ATOM 1733 C C . ILE A 1 218 ? 7.757 -8.271 -0.273 1.00 88.31 218 ILE A C 1
ATOM 1735 O O . ILE A 1 218 ? 8.230 -7.554 -1.157 1.00 88.31 218 ILE A O 1
ATOM 1739 N N . ARG A 1 219 ? 8.343 -9.419 0.090 1.00 87.19 219 ARG A N 1
ATOM 1740 C CA . ARG A 1 219 ? 9.664 -9.870 -0.397 1.00 87.19 219 ARG A CA 1
ATOM 1741 C C . ARG A 1 219 ? 10.754 -8.801 -0.173 1.00 87.19 219 ARG A C 1
ATOM 1743 O O . ARG A 1 219 ? 11.228 -8.624 0.944 1.00 87.19 219 ARG A O 1
ATOM 1750 N N . GLN A 1 220 ? 11.193 -8.118 -1.232 1.00 88.38 220 GLN A N 1
ATOM 1751 C CA . GLN A 1 220 ? 12.177 -7.023 -1.179 1.00 88.38 220 GLN A CA 1
ATOM 1752 C C . GLN A 1 220 ? 11.582 -5.675 -1.612 1.00 88.38 220 GLN A C 1
ATOM 1754 O O . GLN A 1 220 ? 12.297 -4.672 -1.671 1.00 88.38 220 GLN A O 1
ATOM 1759 N N . THR A 1 221 ? 10.273 -5.638 -1.855 1.00 89.38 221 THR A N 1
ATOM 1760 C CA . THR A 1 221 ? 9.533 -4.430 -2.197 1.00 89.38 221 THR A CA 1
ATOM 1761 C C . THR A 1 221 ? 8.963 -3.780 -0.956 1.00 89.38 221 THR A C 1
ATOM 1763 O O . THR A 1 221 ? 8.326 -4.424 -0.123 1.00 89.38 221 THR A O 1
ATOM 1766 N N . TYR A 1 222 ? 9.216 -2.484 -0.837 1.00 90.50 222 TYR A N 1
ATOM 1767 C CA . TYR A 1 222 ? 8.766 -1.682 0.283 1.00 90.50 222 TYR A CA 1
ATOM 1768 C C . TYR A 1 222 ? 7.393 -1.072 0.003 1.00 90.50 222 TYR A C 1
ATOM 1770 O O . TYR A 1 222 ? 7.110 -0.612 -1.108 1.00 90.50 222 TYR A O 1
ATOM 1778 N N . VAL A 1 223 ? 6.545 -1.067 1.029 1.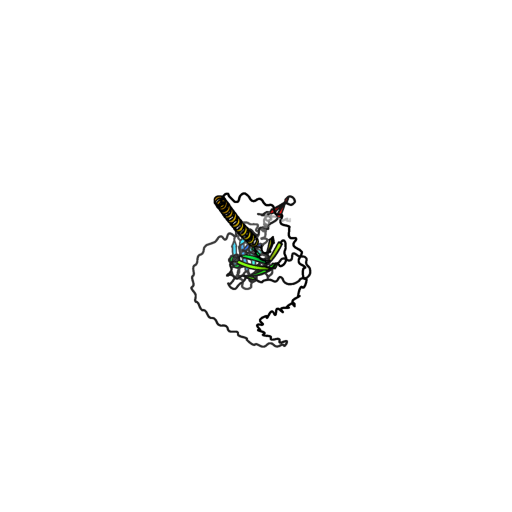00 90.19 223 VAL A N 1
ATOM 1779 C CA . VAL A 1 223 ? 5.280 -0.338 1.036 1.00 90.19 223 VAL A CA 1
ATOM 1780 C C . VAL A 1 223 ? 5.526 0.989 1.744 1.00 90.19 223 VAL A C 1
ATOM 1782 O O . VAL A 1 223 ? 5.895 1.015 2.918 1.00 90.19 223 VAL A O 1
ATOM 1785 N N . GLN A 1 224 ? 5.351 2.082 1.007 1.00 90.50 224 GLN A N 1
ATOM 1786 C CA . GLN A 1 224 ? 5.547 3.450 1.460 1.00 90.50 224 GLN A CA 1
ATOM 1787 C C . GLN A 1 224 ? 4.766 3.715 2.743 1.00 90.50 224 GLN A C 1
ATOM 1789 O O . GLN A 1 224 ? 3.576 3.411 2.816 1.00 90.50 224 GLN A O 1
ATOM 1794 N N . GLU A 1 225 ? 5.427 4.319 3.731 1.00 90.31 225 GLU A N 1
ATOM 1795 C CA . GLU A 1 225 ? 4.792 4.602 5.015 1.00 90.31 225 GLU A CA 1
ATOM 1796 C C . GLU A 1 225 ? 3.567 5.488 4.844 1.00 90.31 225 GLU A C 1
ATOM 1798 O O . GLU A 1 225 ? 3.562 6.438 4.059 1.00 90.31 225 GLU A O 1
ATOM 1803 N N . THR A 1 226 ? 2.514 5.157 5.579 1.00 90.81 226 THR A N 1
ATOM 1804 C CA . THR A 1 226 ? 1.266 5.914 5.573 1.00 90.81 226 THR A CA 1
ATOM 1805 C C . THR A 1 226 ? 0.853 6.184 7.004 1.00 90.81 226 THR A C 1
ATOM 1807 O O . THR A 1 226 ? 0.783 5.272 7.826 1.00 90.81 226 THR A O 1
ATOM 1810 N N . GLU A 1 227 ? 0.592 7.449 7.303 1.00 91.56 227 GLU A N 1
ATOM 1811 C CA . GLU A 1 227 ? 0.037 7.869 8.580 1.00 91.56 227 GLU A CA 1
ATOM 1812 C C . GLU A 1 227 ? -1.482 7.984 8.467 1.00 91.56 227 GLU A C 1
ATOM 1814 O O . GLU A 1 227 ? -2.007 8.503 7.482 1.00 91.56 227 GLU A O 1
ATOM 1819 N N . SER A 1 228 ? -2.187 7.501 9.484 1.00 92.00 228 SER A N 1
ATOM 1820 C CA . SER A 1 228 ? -3.626 7.685 9.618 1.00 92.00 228 SER A CA 1
ATOM 1821 C C . SER A 1 228 ? -3.957 8.066 11.054 1.00 92.00 228 SER A C 1
ATOM 1823 O O . SER A 1 228 ? -3.380 7.518 11.996 1.00 92.00 228 SER A O 1
ATOM 1825 N N . CYS A 1 229 ? -4.884 9.007 11.220 1.00 93.00 229 CYS A N 1
ATOM 1826 C CA . CYS A 1 229 ? -5.252 9.561 12.515 1.00 93.00 229 CYS A CA 1
ATOM 1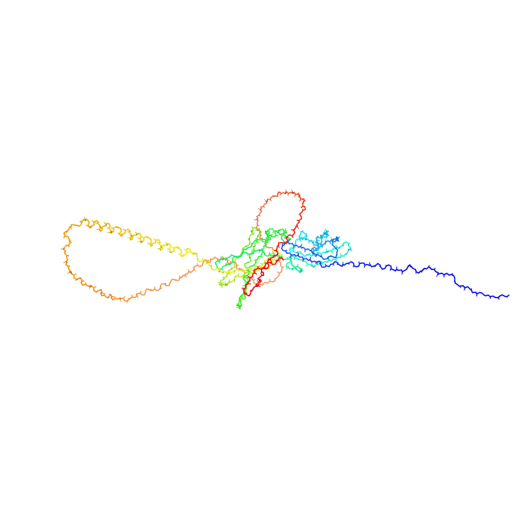827 C C . CYS A 1 229 ? -6.755 9.445 12.756 1.00 93.00 229 CYS A C 1
ATOM 1829 O O . CYS A 1 229 ? -7.571 9.725 11.879 1.00 93.00 229 CYS A O 1
ATOM 1831 N N . TYR A 1 230 ? -7.118 9.075 13.979 1.00 92.62 230 TYR A N 1
ATOM 1832 C CA . TYR A 1 230 ? -8.490 9.057 14.462 1.00 92.62 230 TYR A CA 1
ATOM 1833 C C . TYR A 1 230 ? -8.695 10.163 15.498 1.00 92.62 230 TYR A C 1
ATOM 1835 O O . TYR A 1 230 ? -7.922 10.284 16.448 1.00 92.62 230 TYR A O 1
ATOM 1843 N N . ARG A 1 231 ? -9.764 10.949 15.344 1.00 92.00 231 ARG A N 1
ATOM 1844 C CA . ARG A 1 231 ? -10.193 11.959 16.322 1.00 92.00 231 ARG A CA 1
ATOM 1845 C C . ARG A 1 231 ? -11.483 11.513 16.981 1.00 92.00 231 ARG A C 1
ATOM 1847 O O . ARG A 1 231 ? -12.484 11.292 16.305 1.00 92.00 231 ARG A O 1
ATOM 1854 N N . GLY A 1 232 ? -11.467 11.415 18.301 1.00 87.75 232 GLY A N 1
ATOM 1855 C CA . GLY A 1 232 ? -12.606 10.951 19.080 1.00 87.75 232 GLY A CA 1
ATOM 1856 C C . GLY A 1 232 ? -12.155 10.340 20.395 1.00 87.75 232 GLY A C 1
ATOM 1857 O O . GLY A 1 232 ? -11.003 10.477 20.784 1.00 87.75 232 GLY A O 1
ATOM 1858 N N . SER A 1 233 ? -13.057 9.650 21.085 1.00 86.19 233 SER A N 1
ATOM 1859 C CA . SER A 1 233 ? -12.696 8.896 22.286 1.00 86.19 233 SER A CA 1
ATOM 1860 C C . SER A 1 233 ? -12.509 7.423 21.941 1.00 86.19 233 SER A C 1
ATOM 1862 O O . SER A 1 233 ? -13.322 6.855 21.213 1.00 86.19 233 SER A O 1
ATOM 1864 N N . LEU A 1 234 ? -11.458 6.811 22.489 1.00 87.62 234 LEU A N 1
ATOM 1865 C CA . LEU A 1 234 ? -11.288 5.352 22.514 1.00 87.62 234 LEU A CA 1
ATOM 1866 C C . LEU A 1 234 ? -11.907 4.721 23.766 1.00 87.62 234 LEU A C 1
ATOM 1868 O O . LEU A 1 234 ? -11.764 3.524 23.997 1.00 87.62 234 LEU A O 1
ATOM 1872 N N . LYS A 1 235 ? -12.553 5.510 24.633 1.00 83.31 235 LYS A N 1
ATOM 1873 C CA . LYS A 1 235 ? -13.209 4.935 25.803 1.00 83.31 235 LYS A CA 1
ATOM 1874 C C . LYS A 1 235 ? -14.396 4.084 25.363 1.00 83.31 235 LYS A C 1
ATOM 1876 O O . LYS A 1 235 ? -15.140 4.510 24.475 1.00 83.31 235 LYS A O 1
ATOM 1881 N N . PRO A 1 236 ? -14.641 2.960 26.056 1.00 77.94 236 PRO A N 1
ATOM 1882 C CA . PRO A 1 236 ? -15.895 2.249 25.915 1.00 77.94 236 PRO A CA 1
ATOM 1883 C C . PRO A 1 236 ? -17.029 3.240 26.170 1.00 77.94 236 PRO A C 1
ATOM 1885 O O . PRO A 1 236 ? -17.125 3.829 27.254 1.00 77.94 236 PRO A O 1
ATOM 1888 N N . SER A 1 237 ? -17.895 3.450 25.181 1.00 73.62 237 SER A N 1
ATOM 1889 C CA . SER A 1 237 ? -19.142 4.153 25.440 1.00 73.62 237 SER A CA 1
ATOM 1890 C C . SER A 1 237 ? -19.937 3.290 26.412 1.00 73.62 237 SER A C 1
ATOM 1892 O O . SER A 1 237 ? -20.299 2.162 26.068 1.00 73.62 237 SER A O 1
ATOM 1894 N N . ILE A 1 238 ? -20.199 3.790 27.622 1.00 78.31 238 ILE A N 1
ATOM 1895 C CA . ILE A 1 238 ? -21.083 3.098 28.562 1.00 78.31 238 ILE A CA 1
ATOM 1896 C C . ILE A 1 238 ? -22.414 2.910 27.829 1.00 78.31 238 ILE A C 1
ATOM 1898 O O . ILE A 1 238 ? -23.022 3.912 27.430 1.00 78.31 238 ILE A O 1
ATOM 1902 N N . PRO A 1 239 ? -22.861 1.665 27.590 1.00 82.25 239 PRO A N 1
ATOM 1903 C CA . PRO A 1 239 ? -24.030 1.454 26.765 1.00 82.25 239 PRO A CA 1
ATOM 1904 C C . PRO A 1 239 ? -25.221 2.107 27.460 1.00 82.25 239 PRO A C 1
ATOM 1906 O O . PRO A 1 239 ? -25.420 1.956 28.666 1.00 82.25 239 PRO A O 1
ATOM 1909 N N . ILE A 1 240 ? -26.021 2.852 26.695 1.00 82.00 240 ILE A N 1
ATOM 1910 C CA . ILE A 1 240 ? -27.146 3.648 27.218 1.00 82.00 240 ILE A CA 1
ATOM 1911 C C . ILE A 1 240 ? -28.124 2.761 28.019 1.00 82.00 240 ILE A C 1
ATOM 1913 O O . ILE A 1 240 ? -28.804 3.224 28.936 1.00 82.00 240 ILE A O 1
ATOM 1917 N N . THR A 1 241 ? -28.135 1.454 27.741 1.00 84.56 241 THR A N 1
ATOM 1918 C CA . THR A 1 241 ? -28.861 0.422 28.492 1.00 84.56 241 THR A CA 1
ATOM 1919 C C . THR A 1 241 ? -28.576 0.440 29.996 1.00 84.56 241 THR A C 1
ATOM 1921 O O . THR A 1 241 ? -29.502 0.209 30.771 1.00 84.56 241 THR A O 1
ATOM 1924 N N . VAL A 1 242 ? -27.357 0.791 30.426 1.00 88.94 242 VAL A N 1
ATOM 1925 C CA . VAL A 1 242 ? -26.985 0.931 31.848 1.00 88.94 242 VAL A CA 1
ATOM 1926 C C . VAL A 1 242 ? -27.839 1.990 32.548 1.00 88.94 242 VAL A C 1
ATOM 1928 O O . VAL A 1 242 ? -28.161 1.835 33.721 1.00 88.94 242 VAL A O 1
ATOM 1931 N N . TYR A 1 243 ? -28.269 3.029 31.829 1.00 89.81 243 TYR A N 1
ATOM 1932 C CA . TYR A 1 243 ? -29.143 4.080 32.354 1.00 89.81 243 TYR A CA 1
ATOM 1933 C C . TYR A 1 243 ? -30.630 3.792 32.108 1.00 89.81 243 TYR A C 1
ATOM 1935 O O . TYR A 1 243 ? -31.463 4.081 32.967 1.00 89.81 243 TYR A O 1
ATOM 1943 N N . ILE A 1 244 ? -30.982 3.195 30.964 1.00 92.06 244 ILE A N 1
ATOM 1944 C CA . ILE A 1 244 ? -32.381 2.915 30.601 1.00 92.06 244 ILE A CA 1
ATOM 1945 C C . ILE A 1 244 ? -32.986 1.841 31.507 1.00 92.06 244 ILE A C 1
ATOM 1947 O O . ILE A 1 244 ? -34.111 2.008 31.975 1.00 92.06 244 ILE A O 1
ATOM 1951 N N . ILE A 1 245 ? -32.256 0.757 31.789 1.00 93.25 245 ILE A N 1
ATOM 1952 C CA . ILE A 1 245 ? -32.791 -0.372 32.564 1.00 93.25 245 ILE A CA 1
ATOM 1953 C C . ILE A 1 245 ? -33.241 0.074 33.971 1.00 93.25 245 ILE A C 1
ATOM 1955 O O . ILE A 1 245 ? -34.400 -0.177 34.310 1.00 93.25 245 ILE A O 1
ATOM 1959 N N . PRO A 1 246 ? -32.425 0.787 34.776 1.00 93.38 246 PRO A N 1
ATOM 1960 C CA . PRO A 1 246 ? -32.855 1.282 36.084 1.00 93.38 246 PRO A CA 1
ATOM 1961 C C . PRO A 1 246 ? -34.068 2.210 36.006 1.00 93.38 246 PRO A C 1
ATOM 1963 O O . PRO A 1 246 ? -34.987 2.089 36.813 1.00 93.38 246 PRO A O 1
ATOM 1966 N N . VAL A 1 247 ? -34.105 3.114 35.023 1.00 95.19 247 VAL A N 1
ATOM 1967 C CA . VAL A 1 247 ? -35.223 4.052 34.843 1.00 95.19 247 VAL A CA 1
ATOM 1968 C C . VAL A 1 247 ? -36.512 3.304 34.499 1.00 95.19 247 VAL A C 1
ATOM 1970 O O . VAL A 1 247 ? -37.551 3.568 35.103 1.00 95.19 247 VAL A O 1
ATOM 1973 N N . CYS A 1 248 ? -36.456 2.325 33.593 1.00 94.38 248 CYS A N 1
ATOM 1974 C CA . CYS A 1 248 ? -37.597 1.474 33.259 1.00 94.38 248 CYS A CA 1
ATOM 1975 C C . CYS A 1 248 ? -38.084 0.660 34.466 1.00 94.38 248 CYS A C 1
ATOM 1977 O O . CYS A 1 248 ? -39.291 0.557 34.681 1.00 94.38 248 CYS A O 1
ATOM 1979 N N . VAL A 1 249 ? -37.168 0.124 35.280 1.00 96.50 249 VAL A N 1
ATOM 1980 C CA . VAL A 1 249 ? -37.510 -0.603 36.514 1.00 96.50 249 VAL A CA 1
ATOM 1981 C C . VAL A 1 249 ? -38.194 0.325 37.521 1.00 96.50 249 VAL A C 1
ATOM 1983 O O . VAL A 1 249 ? -39.240 -0.031 38.062 1.00 96.50 249 VAL A O 1
ATOM 1986 N N . LEU A 1 250 ? -37.668 1.534 37.734 1.00 96.06 250 LEU A N 1
ATOM 1987 C CA . LEU A 1 250 ? -38.263 2.525 38.636 1.00 96.06 250 LEU A CA 1
ATOM 1988 C C . LEU A 1 250 ? -39.656 2.968 38.171 1.00 96.06 250 LEU A C 1
ATOM 1990 O O . LEU A 1 250 ? -40.575 3.050 38.987 1.00 96.06 250 LEU A O 1
ATOM 1994 N N . LEU A 1 251 ? -39.840 3.197 36.868 1.00 96.44 251 LEU A N 1
ATOM 1995 C CA . LEU A 1 251 ? -41.150 3.504 36.289 1.00 96.44 251 LEU A CA 1
ATOM 1996 C C . LEU A 1 251 ? -42.126 2.334 36.453 1.00 96.44 251 LEU A C 1
ATOM 1998 O O . LEU A 1 251 ? -43.273 2.550 36.841 1.00 96.44 251 LEU A O 1
ATOM 2002 N N . GLY A 1 252 ? -41.675 1.097 36.227 1.00 96.50 252 GLY A N 1
ATOM 2003 C CA . GLY A 1 252 ? -42.478 -0.107 36.437 1.00 96.50 252 GLY A CA 1
ATOM 2004 C C . GLY A 1 252 ? -42.942 -0.253 37.887 1.00 96.50 252 GLY A C 1
ATOM 2005 O O . GLY A 1 252 ? -44.133 -0.436 38.141 1.00 96.50 252 GLY A O 1
ATOM 2006 N N . ILE A 1 253 ? -42.030 -0.084 38.849 1.00 96.62 253 ILE A N 1
ATOM 2007 C CA . ILE A 1 253 ? -42.352 -0.094 40.284 1.00 96.62 253 ILE A CA 1
ATOM 2008 C C . ILE A 1 253 ? -43.342 1.030 40.620 1.00 96.62 253 ILE A C 1
ATOM 2010 O O . ILE A 1 253 ? -44.336 0.790 41.307 1.00 96.62 253 ILE A O 1
ATOM 2014 N N . GLY A 1 254 ? -43.125 2.239 40.094 1.00 96.19 254 GLY A N 1
ATOM 2015 C CA . GLY A 1 254 ? -44.025 3.377 40.284 1.00 96.19 254 GLY A CA 1
ATOM 2016 C C . GLY A 1 254 ? -45.443 3.112 39.769 1.00 96.19 254 GLY A C 1
ATOM 2017 O O . GLY A 1 254 ? -46.416 3.408 40.465 1.00 96.19 254 GLY A O 1
ATOM 2018 N N . LEU A 1 255 ? -45.577 2.491 38.593 1.00 96.44 255 LEU A N 1
ATOM 2019 C CA . LEU A 1 255 ? -46.869 2.101 38.022 1.00 96.44 255 LEU A CA 1
ATOM 2020 C C . LEU A 1 255 ? -47.570 1.032 38.866 1.00 96.44 255 LEU A C 1
ATOM 2022 O O . LEU A 1 255 ? -48.771 1.149 39.112 1.00 96.44 255 LEU A O 1
ATOM 2026 N N . ILE A 1 256 ? -46.835 0.030 39.358 1.00 96.25 256 ILE A N 1
ATOM 2027 C CA . ILE A 1 256 ? -47.385 -1.011 40.239 1.00 96.25 256 ILE A CA 1
ATOM 2028 C C . ILE A 1 256 ? -47.893 -0.387 41.543 1.00 96.25 256 ILE A C 1
ATOM 2030 O O . ILE A 1 256 ? -49.031 -0.638 41.938 1.00 96.25 256 ILE A O 1
ATOM 2034 N N . ILE A 1 257 ? -47.100 0.471 42.192 1.00 95.50 257 ILE A N 1
ATOM 2035 C CA . ILE A 1 257 ? -47.506 1.158 43.428 1.00 95.50 257 ILE A CA 1
ATOM 2036 C C . ILE A 1 257 ? -48.728 2.050 43.171 1.00 95.50 257 ILE A C 1
ATOM 2038 O O . ILE A 1 257 ? -49.697 2.006 43.933 1.00 95.50 257 ILE A O 1
ATOM 2042 N N . GLY A 1 258 ? -48.726 2.824 42.083 1.00 95.50 258 GLY A N 1
ATOM 2043 C CA . GLY A 1 258 ? -49.855 3.667 41.686 1.00 95.50 258 GLY A CA 1
ATOM 2044 C C . GLY A 1 258 ? -51.136 2.862 41.457 1.00 95.50 258 GLY A C 1
ATOM 2045 O O . GLY A 1 258 ? -52.205 3.239 41.945 1.00 95.50 258 GLY A O 1
ATOM 2046 N N . PHE A 1 259 ? -51.026 1.713 40.790 1.00 95.44 259 PHE A N 1
ATOM 2047 C CA . PHE A 1 259 ? -52.138 0.795 40.564 1.00 95.44 259 PHE A CA 1
ATOM 2048 C C . PHE A 1 259 ? -52.659 0.187 41.873 1.00 95.44 259 PHE A C 1
ATOM 2050 O O . PHE A 1 259 ? -53.867 0.196 42.118 1.00 95.44 259 PHE A O 1
ATOM 2057 N N . MET A 1 260 ? -51.766 -0.257 42.761 1.00 94.50 260 MET A N 1
ATOM 2058 C CA . MET A 1 260 ? -52.139 -0.784 44.077 1.00 94.50 260 MET A CA 1
ATOM 2059 C C . MET A 1 260 ? -52.849 0.273 44.933 1.00 94.50 260 MET A C 1
ATOM 2061 O O . MET A 1 260 ? -53.882 -0.019 45.537 1.00 94.50 260 MET A O 1
ATOM 2065 N N . MET A 1 261 ? -52.374 1.524 44.933 1.00 94.00 261 MET A N 1
ATOM 2066 C CA . MET A 1 261 ? -53.054 2.634 45.614 1.00 94.00 261 MET A CA 1
ATOM 2067 C C . MET A 1 261 ? -54.431 2.940 45.011 1.00 94.00 261 MET A C 1
ATOM 2069 O O . MET A 1 261 ? -55.377 3.223 45.751 1.00 94.00 261 MET A O 1
ATOM 2073 N N . PHE A 1 262 ? -54.571 2.879 43.684 1.00 94.00 262 PHE A N 1
ATOM 2074 C CA . PHE A 1 262 ? -55.853 3.064 43.003 1.00 94.00 262 PHE A CA 1
ATOM 2075 C C . PHE A 1 262 ? -56.860 1.970 43.384 1.00 94.00 262 PHE A C 1
ATOM 2077 O O . PHE A 1 262 ? -58.000 2.281 43.744 1.00 94.00 262 PHE A O 1
ATOM 2084 N N . LEU A 1 263 ? -56.431 0.703 43.383 1.00 92.44 263 LEU A N 1
ATOM 2085 C CA . LEU A 1 263 ? -57.248 -0.422 43.837 1.00 92.44 263 LEU A CA 1
ATOM 2086 C C . LEU A 1 263 ? -57.640 -0.275 45.311 1.00 92.44 263 LEU A C 1
ATOM 2088 O O . LEU A 1 263 ? -58.821 -0.397 45.636 1.00 92.44 263 LEU A O 1
ATOM 2092 N N . ALA A 1 264 ? -56.694 0.067 46.189 1.00 91.56 264 ALA A N 1
ATOM 2093 C CA . ALA A 1 264 ? -56.961 0.291 47.608 1.00 91.56 264 ALA A CA 1
ATOM 2094 C C . ALA A 1 264 ? -57.974 1.428 47.831 1.00 91.56 264 ALA A C 1
ATOM 2096 O O . ALA A 1 264 ? -58.922 1.266 48.600 1.00 91.56 264 ALA A O 1
ATOM 2097 N N . LYS A 1 265 ? -57.847 2.554 47.111 1.00 91.25 265 LYS A N 1
ATOM 2098 C CA . LYS A 1 265 ? -58.832 3.651 47.150 1.00 91.25 265 LYS A CA 1
ATOM 2099 C C . LYS A 1 265 ? -60.213 3.203 46.678 1.00 91.25 265 LYS A C 1
ATOM 2101 O O . LYS A 1 265 ? -61.206 3.555 47.312 1.00 91.25 265 LYS A O 1
ATOM 2106 N N . LYS A 1 266 ? -60.291 2.435 45.587 1.00 89.81 266 LYS A N 1
ATOM 2107 C CA . LYS A 1 266 ? -61.560 1.928 45.044 1.00 89.81 266 LYS A CA 1
ATOM 2108 C C . LYS A 1 266 ? -62.247 0.975 46.023 1.00 89.81 266 LYS A C 1
ATOM 2110 O O . LYS A 1 266 ? -63.443 1.114 46.268 1.00 89.81 266 LYS A O 1
ATOM 2115 N N . ILE A 1 267 ? -61.488 0.057 46.622 1.00 89.00 267 ILE A N 1
ATOM 2116 C CA . ILE A 1 267 ? -61.983 -0.871 47.645 1.00 89.00 267 ILE A CA 1
ATOM 2117 C C . ILE A 1 267 ? -62.462 -0.095 48.875 1.00 89.00 267 ILE A C 1
ATOM 2119 O O . ILE A 1 267 ? -63.583 -0.311 49.323 1.00 89.00 267 ILE A O 1
ATOM 2123 N N . ASN A 1 268 ? -61.672 0.859 49.377 1.00 84.31 268 ASN A N 1
ATOM 2124 C CA . ASN A 1 268 ? -62.044 1.651 50.548 1.00 84.31 268 ASN A CA 1
ATOM 2125 C C . ASN A 1 268 ? -63.299 2.509 50.293 1.00 84.31 268 ASN A C 1
ATOM 2127 O O . ASN A 1 268 ? -64.172 2.595 51.151 1.00 84.31 268 ASN A O 1
ATOM 2131 N N . LYS A 1 269 ? -63.453 3.084 49.091 1.00 85.62 269 LYS A N 1
ATOM 2132 C CA . LYS A 1 269 ? -64.677 3.805 48.707 1.00 85.62 269 LYS A CA 1
ATOM 2133 C C . LYS A 1 269 ? -65.903 2.884 48.716 1.00 85.62 269 LYS A C 1
ATOM 2135 O O . LYS A 1 269 ? -66.901 3.231 49.340 1.00 85.62 269 LYS A O 1
ATOM 2140 N N . ASN A 1 270 ? -65.799 1.704 48.103 1.00 81.75 270 ASN A N 1
ATOM 2141 C CA . ASN A 1 270 ? -66.886 0.720 48.084 1.00 81.75 270 ASN A CA 1
ATOM 2142 C C . ASN A 1 270 ? -67.233 0.210 49.491 1.00 81.75 270 ASN A C 1
ATOM 2144 O O . ASN A 1 270 ? -68.407 0.056 49.814 1.00 81.75 270 ASN A O 1
ATOM 2148 N N . ILE A 1 271 ? -66.233 -0.035 50.343 1.00 80.75 271 ILE A N 1
ATOM 2149 C CA . ILE A 1 271 ? -66.449 -0.435 51.739 1.00 80.75 271 ILE A CA 1
ATOM 2150 C C . ILE A 1 271 ? -67.129 0.697 52.513 1.00 80.75 271 ILE A C 1
ATOM 2152 O O . ILE A 1 271 ? -68.104 0.445 53.211 1.00 80.75 271 ILE A O 1
ATOM 2156 N N . LYS A 1 272 ? -66.681 1.949 52.363 1.00 77.81 272 LYS A N 1
ATOM 2157 C CA . LYS A 1 272 ? -67.279 3.103 53.045 1.00 77.81 272 LYS A CA 1
ATOM 2158 C C . LYS A 1 272 ? -68.729 3.339 52.620 1.00 77.81 272 LYS A C 1
ATOM 2160 O O . LYS A 1 272 ? -69.558 3.623 53.477 1.00 77.81 272 LYS A O 1
ATOM 2165 N N . GLU A 1 273 ? -69.054 3.185 51.337 1.00 77.19 273 GLU A N 1
ATOM 2166 C CA . GLU A 1 273 ? -70.440 3.249 50.850 1.00 77.19 273 GLU A CA 1
ATOM 2167 C C . GLU A 1 273 ? -71.293 2.101 51.415 1.00 77.19 273 GLU A C 1
ATOM 2169 O O . GLU A 1 273 ? -72.396 2.350 51.896 1.00 77.19 273 GLU A O 1
ATOM 2174 N N . LYS A 1 274 ? -70.757 0.874 51.467 1.00 76.00 274 LYS A N 1
ATOM 2175 C CA . LYS A 1 274 ? -71.463 -0.309 51.991 1.00 76.00 274 LYS A CA 1
ATOM 2176 C C . LYS A 1 274 ? -71.642 -0.298 53.516 1.00 76.00 274 LYS A C 1
ATOM 2178 O O . LYS A 1 274 ? -72.639 -0.799 54.022 1.00 76.00 274 LYS A O 1
ATOM 2183 N N . ILE A 1 275 ? -70.696 0.279 54.258 1.00 69.94 275 ILE A N 1
ATOM 2184 C CA . ILE A 1 275 ? -70.816 0.500 55.708 1.00 69.94 275 ILE A CA 1
ATOM 2185 C C . ILE A 1 275 ? -71.832 1.612 55.984 1.00 69.94 275 ILE A C 1
ATOM 2187 O O . ILE A 1 275 ? -72.641 1.479 56.895 1.00 69.94 275 ILE A O 1
ATOM 2191 N N . ARG A 1 276 ? -71.848 2.682 55.177 1.00 61.31 276 ARG A N 1
ATOM 2192 C CA . ARG A 1 276 ? -72.805 3.786 55.336 1.00 61.31 276 ARG A CA 1
ATOM 2193 C C . ARG A 1 276 ? -74.248 3.370 55.032 1.00 61.31 276 ARG A C 1
ATOM 2195 O O . ARG A 1 276 ? -75.152 3.927 55.635 1.00 61.31 276 ARG A O 1
ATOM 2202 N N . SER A 1 277 ? -74.465 2.398 54.144 1.00 64.75 277 SER A N 1
ATOM 2203 C CA . SER A 1 277 ? -75.804 1.866 53.846 1.00 64.75 277 SER A CA 1
ATOM 2204 C C . SER A 1 277 ? -76.309 0.824 54.852 1.00 64.75 277 SER A C 1
ATOM 2206 O O . SER A 1 277 ? -77.499 0.532 54.857 1.00 64.75 277 SER A O 1
ATOM 2208 N N . ASN A 1 278 ? -75.425 0.253 55.680 1.00 61.03 278 ASN A N 1
ATOM 2209 C CA . ASN A 1 278 ? -75.758 -0.808 56.639 1.00 61.03 278 ASN A CA 1
ATOM 2210 C C . ASN A 1 278 ? -75.629 -0.371 58.108 1.00 61.03 278 ASN A C 1
ATOM 2212 O O . ASN A 1 278 ? -75.780 -1.206 59.000 1.00 61.03 278 ASN A O 1
ATOM 221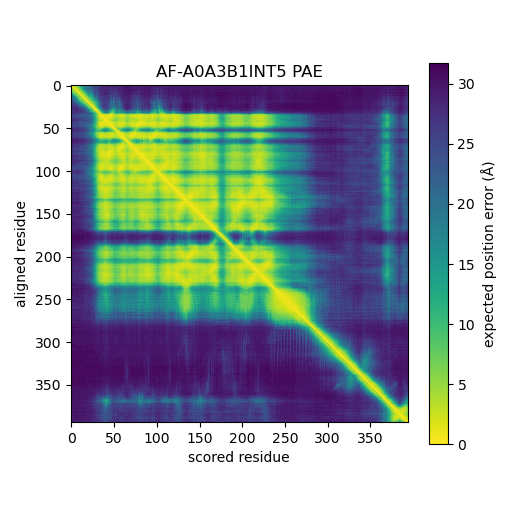6 N N . LEU A 1 279 ? -75.329 0.903 58.382 1.00 51.53 279 LEU A N 1
ATOM 2217 C CA . LEU A 1 279 ? -75.297 1.417 59.748 1.00 51.53 279 LEU A CA 1
ATOM 2218 C C . LEU A 1 279 ? -76.740 1.725 60.201 1.00 51.53 279 LEU A C 1
ATOM 2220 O O . LEU A 1 279 ? -77.382 2.564 59.571 1.00 51.53 279 LEU A O 1
ATOM 2224 N N . PRO A 1 280 ? -77.273 1.083 61.256 1.00 56.09 280 PRO A N 1
ATOM 2225 C CA . PRO A 1 280 ? -78.544 1.493 61.849 1.00 56.09 280 PRO A CA 1
ATOM 2226 C C . PRO A 1 280 ? -78.406 2.887 62.485 1.00 56.09 280 PRO A C 1
ATOM 2228 O O . PRO A 1 280 ? -77.397 3.169 63.133 1.00 56.09 280 PRO A O 1
ATOM 2231 N N . ASP A 1 281 ? -79.430 3.733 62.338 1.00 53.75 281 ASP A N 1
ATOM 2232 C CA . ASP A 1 281 ? -79.472 5.162 62.720 1.00 53.75 281 ASP A CA 1
ATOM 2233 C C . ASP A 1 281 ? -79.164 5.492 64.202 1.00 53.75 281 ASP A C 1
ATOM 2235 O O . ASP A 1 281 ? -79.131 6.660 64.581 1.00 53.75 281 ASP A O 1
ATOM 2239 N N . PHE A 1 282 ? -78.902 4.512 65.074 1.00 53.72 282 PHE A N 1
ATOM 2240 C CA . PHE A 1 282 ? -78.780 4.748 66.519 1.00 53.72 282 PHE A CA 1
ATOM 2241 C C . PHE A 1 282 ? -77.381 5.181 67.008 1.00 53.72 282 PHE A C 1
ATOM 2243 O O . PHE A 1 282 ? -77.240 5.548 68.170 1.00 53.72 282 PHE A O 1
ATOM 2250 N N . LEU A 1 283 ? -76.341 5.172 66.164 1.00 49.06 283 LEU A N 1
ATOM 2251 C CA . LEU A 1 283 ? -74.963 5.507 66.586 1.00 49.06 283 LEU A CA 1
ATOM 2252 C C . LEU A 1 283 ? -74.522 6.949 66.274 1.00 49.06 283 LEU A C 1
ATOM 2254 O O . LEU A 1 283 ? -73.336 7.263 66.370 1.00 49.06 283 LEU A O 1
ATOM 2258 N N . VAL A 1 284 ? -75.449 7.842 65.914 1.00 47.41 284 VAL A N 1
ATOM 2259 C CA . VAL A 1 284 ? -75.128 9.249 65.598 1.00 47.41 284 VAL A CA 1
ATOM 2260 C C . VAL A 1 284 ? -74.973 10.128 66.851 1.00 47.41 284 VAL A C 1
ATOM 2262 O O . VAL A 1 284 ? -74.465 11.241 66.748 1.00 47.41 284 VAL A O 1
ATOM 2265 N N . GLU A 1 285 ? -75.294 9.641 68.052 1.00 48.34 285 GLU A N 1
ATOM 2266 C CA . GLU A 1 285 ? -75.314 10.492 69.246 1.00 48.34 285 GLU A CA 1
ATOM 2267 C C . GLU A 1 285 ? -74.564 9.890 70.438 1.00 48.34 285 GLU A C 1
ATOM 2269 O O . GLU A 1 285 ? -75.153 9.423 71.401 1.00 48.34 285 GLU A O 1
ATOM 2274 N N . THR A 1 286 ? -73.233 9.958 70.398 1.00 43.31 286 THR A N 1
ATOM 2275 C CA . THR A 1 286 ? -72.425 10.115 71.619 1.00 43.31 286 THR A CA 1
ATOM 2276 C C . THR A 1 286 ? -71.159 10.895 71.291 1.00 43.31 286 THR A C 1
ATOM 2278 O O . THR A 1 286 ? -70.092 10.336 71.037 1.00 43.31 286 THR A O 1
ATOM 2281 N N . SER A 1 287 ? -71.278 12.221 71.301 1.00 46.91 287 SER A N 1
ATOM 2282 C CA . SER A 1 287 ? -70.148 13.112 71.528 1.00 46.91 287 SER A CA 1
ATOM 2283 C C . SER A 1 287 ? -69.779 13.056 73.011 1.00 46.91 287 SER A C 1
ATOM 2285 O O . SER A 1 287 ? -70.454 13.663 73.838 1.00 46.91 287 SER A O 1
ATOM 2287 N N . TYR A 1 288 ? -68.701 12.357 73.357 1.00 40.16 288 TYR A N 1
ATOM 2288 C CA . TYR A 1 288 ? -67.990 12.608 74.609 1.00 40.16 288 TYR A CA 1
ATOM 2289 C C . TYR A 1 288 ? -66.511 12.818 74.307 1.00 40.16 288 TYR A C 1
ATOM 2291 O O . TYR A 1 288 ? -65.765 11.912 73.946 1.00 40.16 288 TYR A O 1
ATOM 2299 N N . THR A 1 289 ? -66.121 14.080 74.429 1.00 45.56 289 THR A N 1
ATOM 2300 C CA . THR A 1 289 ? -64.750 14.564 74.480 1.00 45.56 289 THR A CA 1
ATOM 2301 C C . THR A 1 289 ? -64.023 13.935 75.665 1.00 45.56 289 THR A C 1
ATOM 2303 O O . THR A 1 289 ? -64.303 14.285 76.810 1.00 45.56 289 THR A O 1
ATOM 2306 N N . HIS A 1 290 ? -63.053 13.063 75.396 1.00 43.94 290 HIS A N 1
ATOM 2307 C CA . HIS A 1 290 ? -61.982 12.763 76.341 1.00 43.94 290 HIS A CA 1
ATOM 2308 C C . HIS A 1 290 ? -60.638 13.176 75.723 1.00 43.94 290 HIS A C 1
ATOM 2310 O O . HIS A 1 290 ? -60.275 12.662 74.663 1.00 43.94 290 HIS A O 1
ATOM 2316 N N . PRO A 1 291 ? -59.900 14.111 76.347 1.00 45.69 291 PRO A N 1
ATOM 2317 C CA . PRO A 1 291 ? -58.560 14.469 75.912 1.00 45.69 291 PRO A CA 1
ATOM 2318 C C . PRO A 1 291 ? -57.610 13.328 76.288 1.00 45.69 291 PRO A C 1
ATOM 2320 O O . PRO A 1 291 ? -57.348 13.087 77.466 1.00 45.69 291 PRO A O 1
ATOM 2323 N N . PHE A 1 292 ? -57.107 12.598 75.293 1.00 43.25 292 PHE A N 1
ATOM 2324 C CA . PHE A 1 292 ? -56.004 11.672 75.516 1.00 43.25 292 PHE A CA 1
ATOM 2325 C C . PHE A 1 292 ? -54.699 12.458 75.579 1.00 43.25 292 PHE A C 1
ATOM 2327 O O . PHE A 1 292 ? -54.268 13.076 74.606 1.00 43.25 292 PHE A O 1
ATOM 2334 N N . ASN A 1 293 ? -54.096 12.422 76.764 1.00 42.97 293 ASN A N 1
ATOM 2335 C CA . ASN A 1 293 ? -52.751 12.895 77.030 1.00 42.97 293 ASN A CA 1
ATOM 2336 C C . ASN A 1 293 ? -51.751 12.239 76.069 1.00 42.97 293 ASN A C 1
ATOM 2338 O O . ASN A 1 293 ? -51.668 11.016 75.962 1.00 42.97 293 ASN A O 1
ATOM 2342 N N . THR A 1 294 ? -50.961 13.081 75.413 1.00 45.62 294 THR A N 1
ATOM 2343 C CA . THR A 1 294 ? -49.708 12.745 74.739 1.00 45.62 294 THR A CA 1
ATOM 2344 C C . THR A 1 294 ? -48.770 12.010 75.696 1.00 45.62 294 THR A C 1
ATOM 2346 O O . THR A 1 294 ? -48.244 12.605 76.636 1.00 45.62 294 THR A O 1
ATOM 2349 N N . LEU A 1 295 ? -48.536 10.722 75.441 1.00 45.09 295 LEU A N 1
ATOM 2350 C CA . LEU A 1 295 ? -47.403 9.995 76.004 1.00 45.09 295 LEU A CA 1
ATOM 2351 C C . LEU A 1 295 ? -46.127 10.513 75.333 1.00 45.09 295 LEU A C 1
ATOM 2353 O O . LEU A 1 295 ? -45.881 10.278 74.152 1.00 45.09 295 LEU A O 1
ATOM 2357 N N . ILE A 1 296 ? -45.344 11.263 76.103 1.00 52.62 296 ILE A N 1
ATOM 2358 C CA . ILE A 1 296 ? -43.984 11.675 75.766 1.00 52.62 296 ILE A CA 1
ATOM 2359 C C . ILE A 1 296 ? -43.121 10.407 75.759 1.00 52.62 296 ILE A C 1
ATOM 2361 O O . ILE A 1 296 ? -42.917 9.791 76.804 1.00 52.62 296 ILE A O 1
ATOM 2365 N N . ALA A 1 297 ? -42.638 10.002 74.584 1.00 48.03 297 ALA A N 1
ATOM 2366 C CA . ALA A 1 297 ? -41.627 8.960 74.461 1.00 48.03 297 ALA A CA 1
ATOM 2367 C C . ALA A 1 297 ? -40.302 9.489 75.036 1.00 48.03 297 ALA A C 1
ATOM 2369 O O . ALA A 1 297 ? -39.711 10.424 74.494 1.00 48.03 297 ALA A O 1
ATOM 2370 N N . GLY A 1 298 ? -39.871 8.927 76.166 1.00 53.88 298 GLY A N 1
ATOM 2371 C CA . GLY A 1 298 ? -38.552 9.190 76.735 1.00 53.88 298 GLY A CA 1
ATOM 2372 C C . GLY A 1 298 ? -37.454 8.609 75.833 1.00 53.88 298 GLY A C 1
ATOM 2373 O O . GLY A 1 298 ? -37.638 7.511 75.306 1.00 53.88 298 GLY A O 1
ATOM 2374 N N . PRO A 1 299 ? -36.333 9.318 75.623 1.00 59.19 299 PRO A N 1
ATOM 2375 C CA . PRO A 1 299 ? -35.227 8.812 74.821 1.00 59.19 299 PRO A CA 1
ATOM 2376 C C . PRO A 1 299 ? -34.569 7.611 75.511 1.00 59.19 299 PRO A C 1
ATOM 2378 O O . PRO A 1 299 ? -34.139 7.691 76.662 1.00 59.19 299 PRO A O 1
ATOM 2381 N N . GLU A 1 300 ? -34.500 6.501 74.783 1.00 51.78 300 GLU A N 1
ATOM 2382 C CA . GLU A 1 300 ? -33.775 5.291 75.158 1.00 51.78 300 GLU A CA 1
ATOM 2383 C C . GLU A 1 300 ? -32.262 5.595 75.239 1.00 51.78 300 GLU A C 1
ATOM 2385 O O . GLU A 1 300 ? -31.708 6.210 74.319 1.00 51.78 300 GLU A O 1
ATOM 2390 N N . PRO A 1 301 ? -31.567 5.232 76.333 1.00 60.84 301 PRO A N 1
ATOM 2391 C CA . PRO A 1 301 ? -30.132 5.444 76.441 1.00 60.84 301 PRO A CA 1
ATOM 2392 C C . PRO A 1 301 ? -29.382 4.495 75.499 1.00 60.84 301 PRO A C 1
ATOM 2394 O O . PRO A 1 301 ? -29.422 3.277 75.639 1.00 60.84 301 PRO A O 1
ATOM 2397 N N . VAL A 1 302 ? -28.663 5.091 74.548 1.00 55.53 302 VAL A N 1
ATOM 2398 C CA . VAL A 1 302 ? -27.718 4.423 73.647 1.00 55.53 302 VAL A CA 1
ATOM 2399 C C . VAL A 1 302 ? -26.596 3.783 74.467 1.00 55.53 302 VAL A C 1
ATOM 2401 O O . VAL A 1 302 ? -25.679 4.468 74.927 1.00 55.53 302 VAL A O 1
ATOM 2404 N N . GLU A 1 303 ? -26.641 2.462 74.616 1.00 53.00 303 GLU A N 1
ATOM 2405 C CA . GLU A 1 303 ? -25.526 1.674 75.131 1.00 53.00 303 GLU A CA 1
ATOM 2406 C C . GLU A 1 303 ? -24.453 1.558 74.035 1.00 53.00 303 GLU A C 1
ATOM 2408 O O . GLU A 1 303 ? -24.551 0.782 73.084 1.00 53.00 303 GLU A O 1
ATOM 2413 N N . ARG A 1 304 ? -23.420 2.401 74.135 1.00 51.78 304 ARG A N 1
ATOM 2414 C CA . ARG A 1 304 ? -22.200 2.269 73.335 1.00 51.78 304 ARG A CA 1
ATOM 2415 C C . ARG A 1 304 ? -21.366 1.127 73.900 1.00 51.78 304 ARG A C 1
ATOM 2417 O O . ARG A 1 304 ? -20.650 1.331 74.869 1.00 51.78 304 ARG A O 1
ATOM 2424 N N . ASN A 1 305 ? -21.390 -0.019 73.234 1.00 55.91 305 ASN A N 1
ATOM 2425 C CA . ASN A 1 305 ? -20.303 -0.993 73.287 1.00 55.91 305 ASN A CA 1
ATOM 2426 C C . ASN A 1 305 ? -20.142 -1.651 71.908 1.00 55.91 305 ASN A C 1
ATOM 2428 O O . ASN A 1 305 ? -20.759 -2.681 71.640 1.00 55.91 305 ASN A O 1
ATOM 2432 N N . PRO A 1 306 ? -19.328 -1.082 70.999 1.00 55.03 306 PRO A N 1
ATOM 2433 C CA . PRO A 1 306 ? -18.877 -1.826 69.836 1.00 55.03 306 PRO A CA 1
ATOM 2434 C C . PRO A 1 306 ? -17.864 -2.879 70.302 1.00 55.03 306 PRO A C 1
ATOM 2436 O O . PRO A 1 306 ? -16.699 -2.578 70.561 1.00 55.03 306 PRO A O 1
ATOM 2439 N N . LEU A 1 307 ? -18.313 -4.129 70.412 1.00 53.31 307 LEU A N 1
ATOM 2440 C CA . LEU A 1 307 ? -17.422 -5.284 70.437 1.00 53.31 307 LEU 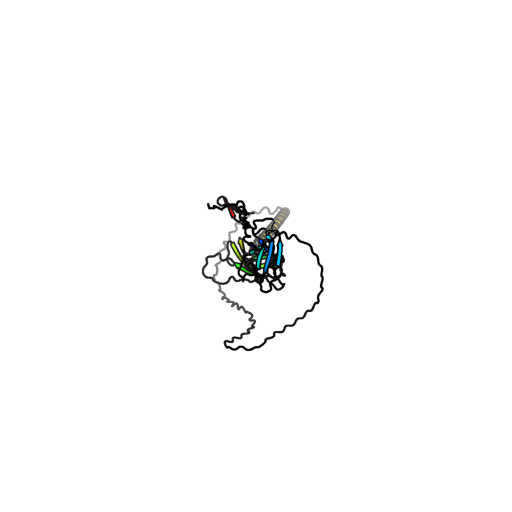A CA 1
ATOM 2441 C C . LEU A 1 307 ? -16.754 -5.379 69.061 1.00 53.31 307 LEU A C 1
ATOM 2443 O O . LEU A 1 307 ? -17.338 -5.843 68.084 1.00 53.31 307 LEU A O 1
ATOM 2447 N N . VAL A 1 308 ? -15.524 -4.872 68.998 1.00 52.03 308 VAL A N 1
ATOM 2448 C CA . VAL A 1 308 ? -14.601 -5.048 67.879 1.00 52.03 308 VAL A CA 1
ATOM 2449 C C . VAL A 1 308 ? -14.308 -6.543 67.761 1.00 52.03 308 VAL A C 1
ATOM 2451 O O . VAL A 1 308 ? -13.556 -7.105 68.556 1.00 52.03 308 VAL A O 1
ATOM 2454 N N . GLY A 1 309 ? -14.937 -7.201 66.787 1.00 55.19 309 GLY A N 1
ATOM 2455 C CA . GLY A 1 309 ? -14.538 -8.539 66.366 1.00 55.19 309 GLY A CA 1
ATOM 2456 C C . GLY A 1 309 ? -13.121 -8.500 65.778 1.00 55.19 309 GLY A C 1
ATOM 2457 O O . GLY A 1 309 ? -12.761 -7.512 65.130 1.00 55.19 309 GLY A O 1
ATOM 2458 N N . PRO A 1 310 ? -12.288 -9.530 66.005 1.00 60.41 310 PRO A N 1
ATOM 2459 C CA . PRO A 1 310 ? -10.936 -9.557 65.473 1.00 60.41 310 PRO A CA 1
ATOM 2460 C C . PRO A 1 310 ? -10.961 -9.557 63.942 1.00 60.41 310 PRO A C 1
ATOM 2462 O O . PRO A 1 310 ? -11.706 -10.303 63.307 1.00 60.41 310 PRO A O 1
ATOM 2465 N N . VAL A 1 311 ? -10.115 -8.706 63.365 1.00 48.88 311 VAL A N 1
ATOM 2466 C CA . VAL A 1 311 ? -9.830 -8.630 61.933 1.00 48.88 311 VAL A CA 1
ATOM 2467 C C . VAL A 1 311 ? -9.344 -10.000 61.461 1.00 48.88 311 VAL A C 1
ATOM 2469 O O . VAL A 1 311 ? -8.236 -10.425 61.787 1.00 48.88 311 VAL A O 1
ATOM 2472 N N . ILE A 1 312 ? -10.176 -10.697 60.689 1.00 46.78 312 ILE A N 1
ATOM 2473 C CA . ILE A 1 312 ? -9.760 -11.890 59.955 1.00 46.78 312 ILE A CA 1
ATOM 2474 C C . ILE A 1 312 ? -8.974 -11.397 58.740 1.00 46.78 312 ILE A C 1
ATOM 2476 O O . ILE A 1 312 ? -9.543 -10.982 57.732 1.00 46.78 312 ILE A O 1
ATOM 2480 N N . ILE A 1 313 ? -7.648 -11.414 58.854 1.00 48.16 313 ILE A N 1
ATOM 2481 C CA . ILE A 1 313 ? -6.754 -11.308 57.704 1.00 48.16 313 ILE A CA 1
ATOM 2482 C C . ILE A 1 313 ? -6.882 -12.632 56.954 1.00 48.16 313 ILE A C 1
ATOM 2484 O O . ILE A 1 313 ? -6.420 -13.665 57.434 1.00 48.16 313 ILE A O 1
ATOM 2488 N N . ILE A 1 314 ? -7.537 -12.611 55.796 1.00 47.34 314 ILE A N 1
ATOM 2489 C CA . ILE A 1 314 ? -7.511 -13.721 54.846 1.00 47.34 314 ILE A CA 1
ATOM 2490 C C . ILE A 1 314 ? -6.247 -13.529 53.997 1.00 47.34 314 ILE A C 1
ATOM 2492 O O . ILE A 1 314 ? -6.222 -12.616 53.169 1.00 47.34 314 ILE A O 1
ATOM 2496 N N . PRO A 1 315 ? -5.178 -14.328 54.172 1.00 45.50 315 PRO A N 1
ATOM 2497 C CA . PRO A 1 315 ? -4.103 -14.356 53.198 1.00 45.50 315 PRO A CA 1
ATOM 2498 C C . PRO A 1 315 ? -4.650 -15.007 51.929 1.00 45.50 315 PRO A C 1
ATOM 2500 O O . PRO A 1 315 ? -4.874 -16.216 51.876 1.00 45.50 315 PRO A O 1
ATOM 2503 N N . ILE A 1 316 ? -4.876 -14.201 50.898 1.00 42.00 316 ILE A N 1
ATOM 2504 C CA . ILE A 1 316 ? -5.105 -14.721 49.556 1.00 42.00 316 ILE A CA 1
ATOM 2505 C C . ILE A 1 316 ? -3.763 -15.294 49.086 1.00 42.00 316 ILE A C 1
ATOM 2507 O O . ILE A 1 316 ? -2.877 -14.560 48.651 1.00 42.00 316 ILE A O 1
ATOM 2511 N N . ARG A 1 317 ? -3.589 -16.614 49.207 1.00 38.25 317 ARG A N 1
ATOM 2512 C CA . ARG A 1 317 ? -2.600 -17.342 48.411 1.00 38.25 317 ARG A CA 1
ATOM 2513 C C . ARG A 1 317 ? -3.175 -17.497 47.007 1.00 38.25 317 ARG A C 1
ATOM 2515 O O . ARG A 1 317 ? -4.107 -18.267 46.803 1.00 38.25 317 ARG A O 1
ATOM 2522 N N . LEU A 1 318 ? -2.631 -16.740 46.055 1.00 38.34 318 LEU A N 1
ATOM 2523 C CA . LEU A 1 318 ? -2.703 -17.119 44.649 1.00 38.34 318 LEU A CA 1
ATOM 2524 C C . LEU A 1 318 ? -1.767 -18.317 44.462 1.00 38.34 318 LEU A C 1
ATOM 2526 O O . LEU A 1 318 ? -0.551 -18.149 44.380 1.00 38.34 318 LEU A O 1
ATOM 2530 N N . ASP A 1 319 ? -2.336 -19.516 44.405 1.00 37.09 319 ASP A N 1
ATOM 2531 C CA . ASP A 1 319 ? -1.637 -20.676 43.865 1.00 37.09 319 ASP A CA 1
ATOM 2532 C C . ASP A 1 319 ? -1.564 -20.513 42.339 1.00 37.09 319 ASP A C 1
ATOM 2534 O O . ASP A 1 319 ? -2.534 -20.722 41.611 1.00 37.09 319 ASP A O 1
ATOM 2538 N N . LEU A 1 320 ? -0.395 -20.082 41.860 1.00 46.12 320 LEU A N 1
ATOM 2539 C CA . LEU A 1 320 ? -0.001 -20.195 40.459 1.00 46.12 320 LEU A CA 1
ATOM 2540 C C . LEU A 1 320 ? 0.244 -21.681 40.144 1.00 46.12 320 LEU A C 1
ATOM 2542 O O . LEU A 1 320 ? 1.083 -22.298 40.809 1.00 46.12 320 LEU A O 1
ATOM 2546 N N . PRO A 1 321 ? -0.384 -22.273 39.113 1.00 47.38 321 PRO A N 1
ATOM 2547 C CA . PRO A 1 321 ? 0.058 -23.561 38.612 1.00 47.38 321 PRO A CA 1
ATOM 2548 C C . PRO A 1 321 ? 1.392 -23.386 37.878 1.00 47.38 321 PRO A C 1
ATOM 2550 O O . PRO A 1 321 ? 1.461 -22.911 36.744 1.00 47.38 321 PRO A O 1
ATOM 2553 N N . ALA A 1 322 ? 2.466 -23.797 38.548 1.00 38.47 322 ALA A N 1
ATOM 2554 C CA . ALA A 1 322 ? 3.741 -24.096 37.924 1.00 38.47 322 ALA A CA 1
ATOM 2555 C C . ALA A 1 322 ? 3.555 -25.285 36.969 1.00 38.47 322 ALA A C 1
ATOM 2557 O O . ALA A 1 322 ? 3.430 -26.424 37.414 1.00 38.47 322 ALA A O 1
ATOM 2558 N N . ASN A 1 323 ? 3.551 -25.029 35.658 1.00 35.28 323 ASN A N 1
ATOM 2559 C CA . ASN A 1 323 ? 3.896 -26.060 34.687 1.00 35.28 323 ASN A CA 1
ATOM 2560 C C . ASN A 1 323 ? 5.322 -25.815 34.202 1.00 35.28 323 ASN A C 1
ATOM 2562 O O . ASN A 1 323 ? 5.624 -24.902 33.435 1.00 35.28 323 ASN A O 1
ATOM 2566 N N . THR A 1 324 ? 6.200 -26.643 34.737 1.00 35.66 324 THR A N 1
ATOM 2567 C CA . THR A 1 324 ? 7.605 -26.790 34.421 1.00 35.66 324 THR A CA 1
ATOM 2568 C C . THR A 1 324 ? 7.775 -27.509 33.082 1.00 35.66 324 THR A C 1
ATOM 2570 O O . THR A 1 324 ? 7.535 -28.705 32.968 1.00 35.66 324 THR A O 1
ATOM 2573 N N . ARG A 1 325 ? 8.325 -26.814 32.083 1.00 31.86 325 ARG A N 1
ATOM 2574 C CA . ARG A 1 325 ? 9.282 -27.413 31.139 1.00 31.86 325 ARG A CA 1
ATOM 2575 C C . ARG A 1 325 ? 10.465 -26.472 30.979 1.00 31.86 325 ARG A C 1
ATOM 2577 O O . ARG A 1 325 ? 10.549 -25.673 30.057 1.00 31.86 325 ARG A O 1
ATOM 2584 N N . SER A 1 326 ? 11.360 -26.586 31.953 1.00 29.72 326 SER A N 1
ATOM 2585 C CA . SER A 1 326 ? 12.753 -26.187 31.823 1.00 29.72 326 SER A CA 1
ATOM 2586 C C . SER A 1 326 ? 13.450 -27.205 30.924 1.00 29.72 326 SER A C 1
ATOM 2588 O O . SER A 1 326 ? 13.462 -28.395 31.234 1.00 29.72 326 SER A O 1
ATOM 2590 N N . CYS A 1 327 ? 14.028 -26.731 29.827 1.00 30.83 327 CYS A N 1
ATOM 2591 C CA . CYS A 1 327 ? 15.200 -27.352 29.236 1.00 30.83 327 CYS A CA 1
ATOM 2592 C C . CYS A 1 327 ? 16.268 -26.261 29.214 1.00 30.83 327 CYS A C 1
ATOM 2594 O O . CYS A 1 327 ? 16.353 -25.467 28.282 1.00 30.83 327 CYS A O 1
ATOM 2596 N N . GLY A 1 328 ? 17.011 -26.157 30.313 1.00 32.12 328 GLY A N 1
ATOM 2597 C CA . GLY A 1 328 ? 18.264 -25.425 30.321 1.00 32.12 328 GLY A CA 1
ATOM 2598 C C . GLY A 1 328 ? 19.346 -26.285 29.678 1.00 32.12 328 GLY A C 1
ATOM 2599 O O . GLY A 1 328 ? 19.515 -27.443 30.050 1.00 32.12 328 GLY A O 1
ATOM 2600 N N . SER A 1 329 ? 20.117 -25.704 28.768 1.00 33.28 329 SER A N 1
ATOM 2601 C CA . SER A 1 329 ? 21.538 -26.023 28.684 1.00 33.28 329 SER A CA 1
ATOM 2602 C C . SER A 1 329 ? 22.307 -24.731 28.456 1.00 33.28 329 SER A C 1
ATOM 2604 O O . SER A 1 329 ? 22.297 -24.148 27.375 1.00 33.28 329 SER A O 1
ATOM 2606 N N . LEU A 1 330 ? 22.933 -24.296 29.537 1.00 36.34 330 LEU A N 1
ATOM 2607 C CA . LEU A 1 330 ? 24.061 -23.391 29.568 1.00 36.34 330 LEU A CA 1
ATOM 2608 C C . LEU A 1 330 ? 25.298 -24.218 29.196 1.00 36.34 330 LEU A C 1
ATOM 2610 O O . LEU A 1 330 ? 25.577 -25.201 29.879 1.00 36.34 330 LEU A O 1
ATOM 2614 N N . MET A 1 331 ? 26.009 -23.842 28.134 1.00 35.12 331 MET A N 1
ATOM 2615 C CA . MET A 1 331 ? 27.427 -24.160 27.959 1.00 35.12 331 MET A CA 1
ATOM 2616 C C . MET A 1 331 ? 28.119 -22.986 27.268 1.00 35.12 331 MET A C 1
ATOM 2618 O O . MET A 1 331 ? 27.761 -22.595 26.158 1.00 35.12 331 MET A O 1
ATOM 2622 N N . ASP A 1 332 ? 29.080 -22.433 27.998 1.00 34.75 332 ASP A N 1
ATOM 2623 C CA . ASP A 1 332 ? 30.150 -21.568 27.526 1.00 34.75 332 ASP A CA 1
ATOM 2624 C C . ASP A 1 332 ? 31.139 -22.342 26.632 1.00 34.75 332 ASP A C 1
ATOM 2626 O O . ASP A 1 332 ? 31.328 -23.542 26.818 1.00 34.75 332 ASP A O 1
ATOM 2630 N N . LEU A 1 333 ? 31.779 -21.590 25.724 1.00 43.25 333 LEU A N 1
ATOM 2631 C CA . LEU A 1 333 ? 33.151 -21.725 25.198 1.00 43.25 333 LEU A CA 1
ATOM 2632 C C . LEU A 1 333 ? 33.694 -23.131 24.860 1.00 43.25 333 LEU A C 1
ATOM 2634 O O . LEU A 1 333 ? 34.096 -23.869 25.748 1.00 43.25 333 LEU A O 1
ATOM 2638 N N . GLU A 1 334 ? 33.888 -23.420 23.567 1.00 37.44 334 GLU A N 1
ATOM 2639 C CA . GLU A 1 334 ? 35.219 -23.463 22.925 1.00 37.44 334 GLU A CA 1
ATOM 2640 C C . GLU A 1 334 ? 35.137 -23.855 21.434 1.00 37.44 334 GLU A C 1
ATOM 2642 O O . GLU A 1 334 ? 34.128 -24.339 20.927 1.00 37.44 334 GLU A O 1
ATOM 2647 N N . ASP A 1 335 ? 36.231 -23.520 20.763 1.00 40.41 335 ASP A N 1
ATOM 2648 C CA . ASP A 1 335 ? 36.595 -23.567 19.350 1.00 40.41 335 ASP A CA 1
ATOM 2649 C C . ASP A 1 335 ? 36.634 -24.996 18.742 1.00 40.41 335 ASP A C 1
ATOM 2651 O O . ASP A 1 335 ? 36.920 -25.955 19.456 1.00 40.41 335 ASP A O 1
ATOM 2655 N N . ASP A 1 336 ? 36.393 -25.093 17.421 1.00 42.47 336 ASP A N 1
ATOM 2656 C CA . ASP A 1 336 ? 36.868 -26.093 16.420 1.00 42.47 336 ASP A CA 1
ATOM 2657 C C . ASP A 1 336 ? 35.768 -26.626 15.444 1.00 42.47 336 ASP A C 1
ATOM 2659 O O . ASP A 1 336 ? 34.660 -26.983 15.865 1.00 42.47 336 ASP A O 1
ATOM 2663 N N . PRO A 1 337 ? 36.014 -26.688 14.108 1.00 48.00 337 PRO A N 1
ATOM 2664 C CA . PRO A 1 337 ? 34.996 -26.929 13.094 1.00 48.00 337 PRO A CA 1
ATOM 2665 C C . PRO A 1 337 ? 34.982 -28.391 12.622 1.00 48.00 337 PRO A C 1
ATOM 2667 O O . PRO A 1 337 ? 35.896 -28.871 11.954 1.00 48.00 337 PRO A O 1
ATOM 2670 N N . GLY A 1 338 ? 33.880 -29.103 12.865 1.00 35.59 338 GLY A N 1
ATOM 2671 C CA . GLY A 1 338 ? 33.773 -30.493 12.422 1.00 35.59 338 GLY A CA 1
ATOM 2672 C C . GLY A 1 338 ? 32.363 -31.072 12.453 1.00 35.59 338 GLY A C 1
ATOM 2673 O O . GLY A 1 338 ? 31.957 -31.696 13.420 1.00 35.59 338 GLY A O 1
ATOM 2674 N N . ARG A 1 339 ? 31.633 -30.906 11.343 1.00 39.75 339 ARG A N 1
ATOM 2675 C CA . ARG A 1 339 ? 30.653 -31.855 10.775 1.00 39.75 339 ARG A CA 1
ATOM 2676 C C . ARG A 1 339 ? 29.893 -32.759 11.768 1.00 39.75 339 ARG A C 1
ATOM 2678 O O . ARG A 1 339 ? 30.307 -33.889 11.990 1.00 39.75 339 ARG A O 1
ATOM 2685 N N . THR A 1 340 ? 28.675 -32.372 12.166 1.00 33.56 340 THR A N 1
ATOM 2686 C CA . THR A 1 340 ? 27.625 -33.359 12.500 1.00 33.56 340 THR A CA 1
ATOM 2687 C C . THR A 1 340 ? 26.243 -32.896 12.033 1.00 33.56 340 THR A C 1
ATOM 2689 O O . THR A 1 340 ? 25.808 -31.785 12.315 1.00 33.56 340 THR A O 1
ATOM 2692 N N . ARG A 1 341 ? 25.572 -33.770 11.272 1.00 38.00 341 ARG A N 1
ATOM 2693 C CA . ARG A 1 341 ? 24.164 -33.682 10.863 1.00 38.00 341 ARG A CA 1
ATOM 2694 C C . ARG A 1 341 ? 23.260 -33.886 12.082 1.00 38.00 341 ARG A C 1
ATOM 2696 O O . ARG A 1 341 ? 23.429 -34.882 12.777 1.00 38.00 341 ARG A O 1
ATOM 2703 N N . ALA A 1 342 ? 22.232 -33.058 12.229 1.00 30.95 342 ALA A N 1
ATOM 2704 C CA . ALA A 1 342 ? 21.007 -33.432 12.927 1.00 30.95 342 ALA A CA 1
ATOM 2705 C C . ALA A 1 342 ? 19.858 -33.383 11.914 1.00 30.95 342 ALA A C 1
ATOM 2707 O O . ALA A 1 342 ? 19.514 -32.332 11.378 1.00 30.95 342 ALA A O 1
ATOM 2708 N N . VAL A 1 343 ? 19.350 -34.569 11.589 1.00 29.84 343 VAL A N 1
ATOM 2709 C CA . VAL A 1 343 ? 18.161 -34.804 10.773 1.00 29.84 343 VAL A CA 1
ATOM 2710 C C . VAL A 1 343 ? 16.984 -34.852 11.739 1.00 29.84 343 VAL A C 1
ATOM 2712 O O . VAL A 1 343 ? 16.962 -35.714 12.614 1.00 29.84 343 VAL A O 1
ATOM 2715 N N . CYS A 1 344 ? 16.007 -33.967 11.567 1.00 28.14 344 CYS A N 1
ATOM 2716 C CA . CYS A 1 344 ? 14.674 -34.157 12.126 1.00 28.14 344 CYS A CA 1
ATOM 2717 C C . CYS A 1 344 ? 13.749 -34.548 10.973 1.00 28.14 344 CYS A C 1
ATOM 2719 O O . CYS A 1 344 ? 13.450 -33.737 10.101 1.00 28.14 344 CYS A O 1
ATOM 2721 N N . VAL A 1 345 ? 13.371 -35.826 10.960 1.00 31.20 345 VAL A N 1
ATOM 2722 C CA . VAL A 1 345 ? 12.342 -36.407 10.095 1.00 31.20 345 VAL A CA 1
ATOM 2723 C C . VAL A 1 345 ? 10.979 -36.040 10.673 1.00 31.20 345 VAL A C 1
ATOM 2725 O O . VAL A 1 345 ? 10.719 -36.350 11.833 1.00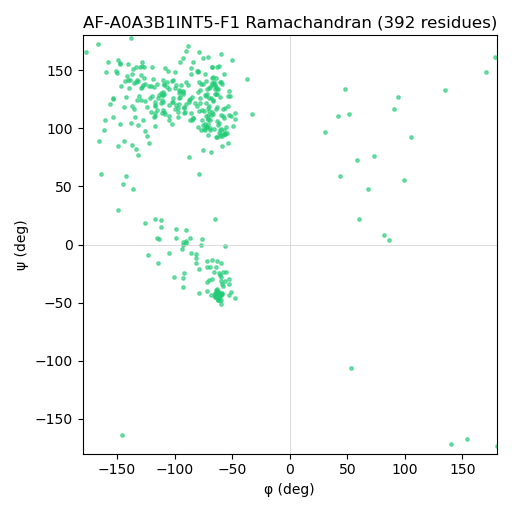 31.20 345 VAL A O 1
ATOM 2728 N N . GLN A 1 346 ? 10.106 -35.443 9.864 1.00 36.09 346 GLN A N 1
ATOM 2729 C CA . GLN A 1 346 ? 8.665 -35.665 9.971 1.00 36.09 346 GLN A CA 1
ATOM 2730 C C . GLN A 1 346 ? 8.106 -35.874 8.564 1.00 36.09 346 GLN A C 1
ATOM 2732 O O . GLN A 1 346 ? 8.226 -35.015 7.693 1.00 36.09 346 GLN A O 1
ATOM 2737 N N . GLU A 1 347 ? 7.575 -37.077 8.362 1.00 32.34 347 GLU A N 1
ATOM 2738 C CA . GLU A 1 347 ? 6.850 -37.540 7.184 1.00 32.34 347 GLU A CA 1
ATOM 2739 C C . GLU A 1 347 ? 5.423 -36.979 7.192 1.00 32.34 347 GLU A C 1
ATOM 2741 O O . GLU A 1 347 ? 4.752 -37.015 8.223 1.00 32.34 347 GLU A O 1
ATOM 2746 N N . ALA A 1 348 ? 4.945 -36.540 6.028 1.00 34.50 348 ALA A N 1
ATOM 2747 C CA . ALA A 1 348 ? 3.550 -36.676 5.615 1.00 34.50 348 ALA A CA 1
ATOM 2748 C C . ALA A 1 348 ? 3.475 -36.501 4.088 1.00 34.50 348 ALA A C 1
ATOM 2750 O O . ALA A 1 348 ? 3.499 -35.385 3.572 1.00 34.50 348 ALA A O 1
ATOM 2751 N N . GLU A 1 349 ? 3.426 -37.623 3.370 1.00 29.75 349 GLU A N 1
ATOM 2752 C CA . GLU A 1 349 ? 3.023 -37.691 1.965 1.00 29.75 349 GLU A CA 1
ATOM 2753 C C . GLU A 1 349 ? 1.510 -37.462 1.847 1.00 29.75 349 GLU A C 1
ATOM 2755 O O . GLU A 1 349 ? 0.725 -38.165 2.483 1.00 29.75 349 GLU A O 1
ATOM 2760 N N . VAL A 1 350 ? 1.095 -36.555 0.961 1.00 29.09 350 VAL A N 1
ATOM 2761 C CA . VAL A 1 350 ? -0.185 -36.663 0.250 1.00 29.09 350 VAL A CA 1
ATOM 2762 C C . VAL A 1 350 ? 0.087 -36.343 -1.216 1.00 29.09 350 VAL A C 1
ATOM 2764 O O . VAL A 1 350 ? 0.410 -35.215 -1.579 1.00 29.09 350 VAL A O 1
ATOM 2767 N N . VAL A 1 351 ? -0.007 -37.382 -2.040 1.00 30.52 351 VAL A N 1
ATOM 2768 C CA . VAL A 1 351 ? 0.054 -37.345 -3.502 1.00 30.52 351 VAL A CA 1
ATOM 2769 C C . VAL A 1 351 ? -1.358 -37.090 -4.024 1.00 30.52 351 VAL A C 1
ATOM 2771 O O . VAL A 1 351 ? -2.258 -37.869 -3.719 1.00 30.52 351 VAL A O 1
ATOM 2774 N N . VAL A 1 352 ? -1.550 -36.049 -4.837 1.00 31.33 352 VAL A N 1
ATOM 2775 C CA . VAL A 1 352 ? -2.681 -35.963 -5.774 1.00 31.33 352 VAL A CA 1
ATOM 2776 C C . VAL A 1 352 ? -2.160 -35.431 -7.108 1.00 31.33 352 VAL A C 1
ATOM 2778 O O . VAL A 1 352 ? -1.575 -34.351 -7.177 1.00 31.33 352 VAL A O 1
ATOM 2781 N N . GLU A 1 353 ? -2.330 -36.257 -8.139 1.00 29.38 353 GLU A N 1
ATOM 2782 C CA . GLU A 1 353 ? -1.983 -36.006 -9.537 1.00 29.38 353 GLU A CA 1
ATOM 2783 C C . GLU A 1 353 ? -2.888 -34.968 -10.218 1.00 29.38 353 GLU A C 1
ATOM 2785 O O . GLU A 1 353 ? -3.992 -34.657 -9.776 1.00 29.38 353 GLU A O 1
ATOM 2790 N N . ALA A 1 354 ? -2.343 -34.455 -11.318 1.00 32.38 354 ALA A N 1
ATOM 2791 C CA . ALA A 1 354 ? -2.759 -33.317 -12.118 1.00 32.38 354 ALA A CA 1
ATOM 2792 C C . ALA A 1 354 ? -3.986 -33.545 -13.019 1.00 32.38 354 ALA A C 1
ATOM 2794 O O . ALA A 1 354 ? -4.246 -34.658 -13.467 1.00 32.38 354 ALA A O 1
ATOM 2795 N N . GLU A 1 355 ? -4.612 -32.440 -13.435 1.00 31.16 355 GLU A N 1
ATOM 2796 C CA . GLU A 1 355 ? -5.228 -32.340 -14.761 1.00 31.16 355 GLU A CA 1
ATOM 2797 C C . GLU A 1 355 ? -4.834 -31.020 -15.442 1.00 31.16 355 GLU A C 1
ATOM 2799 O O . GLU A 1 355 ? -4.997 -29.921 -14.913 1.00 31.16 355 GLU A O 1
ATOM 2804 N N . GLU A 1 356 ? -4.261 -31.177 -16.632 1.00 34.66 356 GLU A N 1
ATOM 2805 C CA . GLU A 1 356 ? -3.790 -30.153 -17.555 1.00 34.66 356 GLU A CA 1
ATOM 2806 C C . GLU A 1 356 ? -4.971 -29.678 -18.420 1.00 34.66 356 GLU A C 1
ATOM 2808 O O . GLU A 1 356 ? -5.631 -30.487 -19.075 1.00 34.66 356 GLU A O 1
ATOM 2813 N N . ARG A 1 357 ? -5.232 -28.365 -18.480 1.00 30.77 357 ARG A N 1
ATOM 2814 C CA . ARG A 1 357 ? -6.133 -27.785 -19.488 1.00 30.77 357 ARG A CA 1
ATOM 2815 C C . ARG A 1 357 ? -5.486 -26.570 -20.139 1.00 30.77 357 ARG A C 1
ATOM 2817 O O . ARG A 1 357 ? -5.420 -25.490 -19.561 1.00 30.77 357 ARG A O 1
ATOM 2824 N N . LYS A 1 358 ? -5.000 -26.796 -21.358 1.00 34.00 358 LYS A N 1
ATOM 2825 C CA . LYS A 1 358 ? -4.714 -25.768 -22.361 1.00 34.00 358 LYS A CA 1
ATOM 2826 C C . LYS A 1 358 ? -6.023 -25.121 -22.790 1.00 34.00 358 LYS A C 1
ATOM 2828 O O . LYS A 1 358 ? -6.960 -25.859 -23.058 1.00 34.00 358 LYS A O 1
ATOM 2833 N N . ASP A 1 359 ? -6.022 -23.802 -22.937 1.00 37.38 359 ASP A N 1
ATOM 2834 C CA . ASP A 1 359 ? -6.703 -23.127 -24.041 1.00 37.38 359 ASP A CA 1
ATOM 2835 C C . ASP A 1 359 ? -6.017 -21.781 -24.318 1.00 37.38 359 ASP A C 1
ATOM 2837 O O . ASP A 1 359 ? -5.796 -20.957 -23.430 1.00 37.38 359 ASP A O 1
ATOM 2841 N N . GLU A 1 360 ? -5.631 -21.613 -25.580 1.00 38.88 360 GLU A N 1
ATOM 2842 C CA . GLU A 1 360 ? -5.155 -20.377 -26.188 1.00 38.88 360 GLU A CA 1
ATOM 2843 C C . GLU A 1 360 ? -6.340 -19.437 -26.443 1.00 38.88 360 GLU A C 1
ATOM 2845 O O . GLU A 1 360 ? -7.357 -19.856 -26.993 1.00 38.88 360 GLU A O 1
ATOM 2850 N N . ALA A 1 361 ? -6.181 -18.142 -26.167 1.00 34.94 361 ALA A N 1
ATOM 2851 C CA . ALA A 1 361 ? -6.912 -17.107 -26.893 1.00 34.94 361 ALA A CA 1
ATOM 2852 C C . ALA A 1 361 ? -6.131 -15.790 -26.887 1.00 34.94 361 ALA A C 1
ATOM 2854 O O . ALA A 1 361 ? -5.997 -15.102 -25.878 1.00 34.94 361 ALA A O 1
ATOM 2855 N N . ILE A 1 362 ? -5.623 -15.464 -28.071 1.00 40.81 362 ILE A N 1
ATOM 2856 C CA . ILE A 1 362 ? -5.084 -14.170 -28.473 1.00 40.81 362 ILE A CA 1
ATOM 2857 C C . ILE A 1 362 ? -6.243 -13.166 -28.532 1.00 40.81 362 ILE A C 1
ATOM 2859 O O . ILE A 1 362 ? -7.218 -13.388 -29.248 1.00 40.81 362 ILE A O 1
ATOM 2863 N N . GLY A 1 363 ? -6.114 -12.039 -27.837 1.00 30.86 363 GLY A N 1
ATOM 2864 C CA . GLY A 1 363 ? -7.026 -10.904 -27.947 1.00 30.86 363 GLY A CA 1
ATOM 2865 C C . GLY A 1 363 ? -6.354 -9.649 -27.412 1.00 30.86 363 GLY A C 1
ATOM 2866 O O . GLY A 1 363 ? -6.141 -9.531 -26.211 1.00 30.86 363 GLY A O 1
ATOM 2867 N N . GLY A 1 364 ? -5.967 -8.745 -28.316 1.00 39.47 364 GLY A N 1
ATOM 2868 C CA . GLY A 1 364 ? -5.319 -7.482 -27.977 1.00 39.47 364 GLY A CA 1
ATOM 2869 C C . GLY A 1 364 ? -6.192 -6.650 -27.044 1.00 39.47 364 GLY A C 1
ATOM 2870 O O . GLY A 1 364 ? -7.285 -6.234 -27.422 1.00 39.47 364 GLY A O 1
ATOM 2871 N N . LEU A 1 365 ? -5.694 -6.415 -25.833 1.00 35.50 365 LEU A N 1
ATOM 2872 C CA . LEU A 1 365 ? -6.289 -5.494 -24.882 1.00 35.50 365 LEU A CA 1
ATOM 2873 C C . LEU A 1 365 ? -5.542 -4.163 -25.004 1.00 35.50 365 LEU A C 1
ATOM 2875 O O . LEU A 1 365 ? -4.355 -4.072 -24.695 1.00 35.50 365 LEU A O 1
ATOM 2879 N N . GLU A 1 366 ? -6.237 -3.127 -25.473 1.00 44.31 366 GLU A N 1
ATOM 2880 C CA . GLU A 1 366 ? -5.854 -1.748 -25.188 1.00 44.31 366 GLU A CA 1
ATOM 2881 C C . GLU A 1 366 ? -5.901 -1.566 -23.666 1.00 44.31 366 GLU A C 1
ATOM 2883 O O . GLU A 1 366 ? -6.951 -1.287 -23.089 1.00 44.31 366 GLU A O 1
ATOM 2888 N N . THR A 1 367 ? -4.769 -1.765 -22.993 1.00 43.84 367 THR A N 1
ATOM 2889 C CA . THR A 1 367 ? -4.620 -1.441 -21.575 1.00 43.84 367 THR A CA 1
ATOM 2890 C C . THR A 1 367 ? -4.490 0.073 -21.451 1.00 43.84 367 THR A C 1
ATOM 2892 O O . THR A 1 367 ? -3.405 0.654 -21.389 1.00 43.84 367 THR A O 1
ATOM 2895 N N . GLY A 1 368 ? -5.647 0.736 -21.481 1.00 36.88 368 GLY A N 1
ATOM 2896 C CA . GLY A 1 368 ? -5.798 2.096 -20.996 1.00 36.88 368 GLY A CA 1
ATOM 2897 C C . GLY A 1 368 ? -5.325 2.133 -19.550 1.00 36.88 368 GLY A C 1
ATOM 2898 O O . GLY A 1 368 ? -6.021 1.681 -18.647 1.00 36.88 368 GLY A O 1
ATOM 2899 N N . TYR A 1 369 ? -4.105 2.624 -19.348 1.00 44.88 369 TYR A N 1
ATOM 2900 C CA . TYR A 1 369 ? -3.608 3.024 -18.043 1.00 44.88 369 TYR A CA 1
ATOM 2901 C C . TYR A 1 369 ? -4.400 4.263 -17.621 1.00 44.88 369 TYR A C 1
ATOM 2903 O O . TYR A 1 369 ? -3.947 5.394 -17.790 1.00 44.88 369 TYR A O 1
ATOM 2911 N N . ASP A 1 370 ? -5.620 4.052 -17.133 1.00 40.94 370 ASP A N 1
ATOM 2912 C CA . ASP A 1 370 ? -6.305 5.044 -16.320 1.00 40.94 370 ASP A CA 1
ATOM 2913 C C . ASP A 1 370 ? -5.572 5.049 -14.988 1.00 40.94 370 ASP A C 1
ATOM 2915 O O . ASP A 1 370 ? -5.815 4.213 -14.121 1.00 40.94 370 ASP A O 1
ATOM 2919 N N . MET A 1 371 ? -4.604 5.959 -14.872 1.00 45.44 371 MET A N 1
ATOM 2920 C CA . MET A 1 371 ? -3.986 6.324 -13.606 1.00 45.44 371 MET A CA 1
ATOM 2921 C C . MET A 1 371 ? -5.128 6.561 -12.608 1.00 45.44 371 MET A C 1
ATOM 2923 O O . MET A 1 371 ? -5.854 7.551 -12.765 1.00 45.44 371 MET A O 1
ATOM 2927 N N . PRO A 1 372 ? -5.351 5.674 -11.620 1.00 43.53 372 PRO A N 1
ATOM 2928 C CA . PRO A 1 372 ? -6.339 5.958 -10.602 1.00 43.53 372 PRO A CA 1
ATOM 2929 C C . PRO A 1 372 ? -5.862 7.236 -9.930 1.00 43.53 372 PRO A C 1
ATOM 2931 O O . PRO A 1 372 ? -4.682 7.335 -9.588 1.00 43.53 372 PRO A O 1
ATOM 2934 N N . HIS A 1 373 ? -6.752 8.231 -9.857 1.00 42.38 373 HIS A N 1
ATOM 2935 C CA . HIS A 1 373 ? -6.505 9.520 -9.221 1.00 42.38 373 HIS A CA 1
ATOM 2936 C C . HIS A 1 373 ? -5.556 9.318 -8.041 1.00 42.38 373 HIS A C 1
ATOM 2938 O O . HIS A 1 373 ? -5.904 8.612 -7.091 1.00 42.38 373 HIS A O 1
ATOM 2944 N N . GLY A 1 374 ? -4.332 9.852 -8.162 1.00 37.69 374 GLY A N 1
ATOM 2945 C CA . GLY A 1 374 ? -3.334 9.766 -7.101 1.00 37.69 374 GLY A CA 1
ATOM 2946 C C . GLY A 1 374 ? -3.955 10.215 -5.777 1.00 37.69 374 GLY A C 1
ATOM 2947 O O . GLY A 1 374 ? -4.975 10.911 -5.807 1.00 37.69 374 GLY A O 1
ATOM 2948 N N . PRO A 1 375 ? -3.390 9.819 -4.623 1.00 39.12 375 PRO A N 1
ATOM 2949 C CA . PRO A 1 375 ? -3.956 10.165 -3.325 1.00 39.12 375 PRO A CA 1
ATOM 2950 C C . PRO A 1 375 ? -4.272 11.659 -3.324 1.00 39.12 375 PRO A C 1
ATOM 2952 O O . PRO A 1 375 ? -3.372 12.487 -3.486 1.00 39.12 375 PRO A O 1
ATOM 2955 N N . LEU A 1 376 ? -5.567 11.987 -3.262 1.00 40.16 376 LEU A N 1
ATOM 2956 C CA . LEU A 1 376 ? -6.038 13.360 -3.208 1.00 40.16 376 LEU A CA 1
ATOM 2957 C C . LEU A 1 376 ? -5.428 13.939 -1.938 1.00 40.16 376 LEU A C 1
ATOM 2959 O O . LEU A 1 376 ? -5.904 13.668 -0.840 1.00 40.16 376 LEU A O 1
ATOM 2963 N N . LEU A 1 377 ? -4.321 14.666 -2.091 1.00 42.16 377 LEU A N 1
ATOM 2964 C CA . LEU A 1 377 ? -3.715 15.436 -1.022 1.00 42.16 377 LEU A CA 1
ATOM 2965 C C . LEU A 1 377 ? -4.775 16.438 -0.582 1.00 42.16 377 LEU A C 1
ATOM 2967 O O . LEU A 1 377 ? -5.011 17.443 -1.252 1.00 42.16 377 LEU A O 1
ATOM 2971 N N . GLU A 1 378 ? -5.451 16.111 0.513 1.00 41.59 378 GLU A N 1
ATOM 2972 C CA . GLU A 1 378 ? -6.450 16.950 1.145 1.00 41.59 378 GLU A CA 1
ATOM 2973 C C . GLU A 1 378 ? -5.735 18.209 1.643 1.00 41.59 378 GLU A C 1
ATOM 2975 O O . GLU A 1 378 ? -5.124 18.245 2.711 1.00 41.59 378 GLU A O 1
ATOM 2980 N N . ARG A 1 379 ? -5.723 19.251 0.809 1.00 52.94 379 ARG A N 1
ATOM 2981 C CA . ARG A 1 379 ? -5.162 20.547 1.174 1.00 52.94 379 ARG A CA 1
ATOM 2982 C C . ARG A 1 379 ? -6.290 21.385 1.749 1.00 52.94 379 ARG A C 1
ATOM 2984 O O . ARG A 1 379 ? -7.242 21.728 1.049 1.00 52.94 379 ARG A O 1
ATOM 2991 N N . ARG A 1 380 ? -6.165 21.762 3.022 1.00 59.38 380 ARG A N 1
ATOM 2992 C CA . ARG A 1 380 ? -6.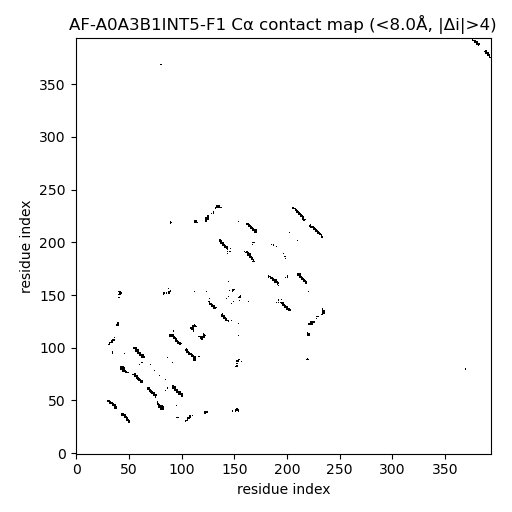977 22.844 3.584 1.00 59.38 380 ARG A CA 1
ATOM 2993 C C . ARG A 1 380 ? -6.502 24.158 2.987 1.00 59.38 380 ARG A C 1
ATOM 2995 O O . ARG A 1 380 ? -5.389 24.599 3.267 1.00 59.38 380 ARG A O 1
ATOM 3002 N N . ALA A 1 381 ? -7.339 24.767 2.158 1.00 69.06 381 ALA A N 1
ATOM 3003 C CA . ALA A 1 381 ? -7.150 26.141 1.727 1.00 69.06 381 ALA A CA 1
ATOM 3004 C C . ALA A 1 381 ? -7.990 27.048 2.634 1.00 69.06 381 ALA A C 1
ATOM 3006 O O . ALA A 1 381 ? -9.185 26.810 2.818 1.00 69.06 381 ALA A O 1
ATOM 3007 N N . GLU A 1 382 ? -7.359 28.062 3.222 1.00 77.50 382 GLU A N 1
ATOM 3008 C CA . GLU A 1 382 ? -8.065 29.103 3.968 1.00 77.50 382 GLU A CA 1
ATOM 3009 C C . GLU A 1 382 ? -8.723 30.054 2.962 1.00 77.50 382 GLU A C 1
ATOM 3011 O O . GLU A 1 382 ? -8.043 30.685 2.151 1.00 77.50 382 GLU A O 1
ATOM 3016 N N . PHE A 1 383 ? -10.054 30.101 2.965 1.00 70.25 383 PHE A N 1
ATOM 3017 C CA . PHE A 1 383 ? -10.831 30.920 2.030 1.00 70.25 383 PHE A CA 1
ATOM 3018 C C . PHE A 1 383 ? -11.119 32.316 2.610 1.00 70.25 383 PHE A C 1
ATOM 3020 O O . PHE A 1 383 ? -11.312 33.281 1.872 1.00 70.25 383 PHE A O 1
ATOM 3027 N N . SER A 1 384 ? -11.119 32.423 3.941 1.00 62.69 384 SER A N 1
ATOM 3028 C CA . SER A 1 384 ? -11.307 33.640 4.736 1.00 62.69 384 SER A CA 1
ATOM 3029 C C . SER A 1 384 ? -10.691 33.413 6.125 1.00 62.69 384 SER A C 1
ATOM 3031 O O . SER A 1 384 ? -10.594 32.250 6.515 1.00 62.69 384 SER A O 1
ATOM 3033 N N . PRO A 1 385 ? -10.298 34.453 6.895 1.00 71.12 385 PRO A N 1
ATOM 3034 C CA . PRO A 1 385 ? -9.694 34.266 8.213 1.00 71.12 385 PRO A CA 1
ATOM 3035 C C . PRO A 1 385 ? -10.519 33.335 9.112 1.00 71.12 385 PRO A C 1
ATOM 3037 O O . PRO A 1 385 ? -11.621 33.691 9.533 1.00 71.12 385 PRO A O 1
ATOM 3040 N N . GLY A 1 386 ? -9.980 32.145 9.386 1.00 74.81 386 GLY A N 1
ATOM 3041 C CA . GLY A 1 386 ? -10.610 31.115 10.218 1.00 74.81 386 GLY A CA 1
ATOM 3042 C C . GLY A 1 386 ? -11.576 30.154 9.512 1.00 74.81 386 GLY A C 1
ATOM 3043 O O . GLY A 1 386 ? -12.150 29.307 10.194 1.00 74.81 386 GLY A O 1
ATOM 3044 N N . ASP A 1 387 ? -11.742 30.241 8.189 1.00 58.84 387 ASP A N 1
ATOM 3045 C CA . ASP A 1 387 ? -12.642 29.382 7.410 1.00 58.84 387 ASP A CA 1
ATOM 3046 C C . ASP A 1 387 ? -11.847 28.543 6.395 1.00 58.84 387 ASP A C 1
ATOM 3048 O O . ASP A 1 387 ? -11.233 29.064 5.455 1.00 58.84 387 ASP A O 1
ATOM 3052 N N . PHE A 1 388 ? -11.833 27.224 6.606 1.00 81.75 388 PHE A N 1
ATOM 3053 C CA . PHE A 1 388 ? -11.051 26.272 5.815 1.00 81.75 388 PHE A CA 1
ATOM 3054 C C . PHE A 1 388 ? -11.972 25.386 4.991 1.00 81.75 388 PHE A C 1
ATOM 3056 O O . PHE A 1 388 ? -12.887 24.760 5.524 1.00 81.75 388 PHE A O 1
ATOM 3063 N N . VAL A 1 389 ? -11.680 25.273 3.699 1.00 69.50 389 VAL A N 1
ATOM 3064 C CA . VAL A 1 389 ? -12.396 24.369 2.799 1.00 69.50 389 VAL A CA 1
ATOM 3065 C C . VAL A 1 389 ? -11.414 23.340 2.261 1.00 69.50 389 VAL A C 1
ATOM 3067 O O . VAL A 1 389 ? -10.290 23.668 1.868 1.00 69.50 389 VAL A O 1
ATOM 3070 N N . ASN A 1 390 ? -11.847 22.082 2.249 1.00 70.94 390 ASN A N 1
ATOM 3071 C CA . ASN A 1 390 ? -11.122 21.010 1.585 1.00 70.94 390 ASN A CA 1
ATOM 3072 C C . ASN A 1 390 ? -11.229 21.231 0.076 1.00 70.94 390 ASN A C 1
ATOM 3074 O O . ASN A 1 390 ? -12.327 21.183 -0.483 1.00 70.94 390 ASN A O 1
ATOM 3078 N N . THR A 1 391 ? -10.107 21.507 -0.583 1.00 56.03 391 THR A N 1
ATOM 3079 C CA . THR A 1 391 ? -10.071 21.643 -2.039 1.00 56.03 391 THR A CA 1
ATOM 3080 C C . THR A 1 391 ? -9.397 20.431 -2.663 1.00 56.03 391 THR A C 1
ATOM 3082 O O . THR A 1 391 ? -8.404 19.910 -2.158 1.00 56.03 391 THR A O 1
ATOM 3085 N N . TYR A 1 392 ? -9.959 19.979 -3.783 1.00 52.12 392 TYR A N 1
ATOM 3086 C CA . TYR A 1 392 ? -9.384 18.931 -4.616 1.00 52.12 392 TYR A CA 1
ATOM 3087 C C . TYR A 1 392 ? -8.799 19.605 -5.856 1.00 52.12 392 TYR A C 1
ATOM 3089 O O . TYR A 1 392 ? -9.545 20.150 -6.672 1.00 52.12 392 TYR A O 1
ATOM 3097 N N . ASN A 1 393 ? -7.470 19.616 -5.982 1.00 42.38 393 ASN A N 1
ATOM 3098 C CA . ASN A 1 393 ? -6.834 20.033 -7.230 1.00 42.38 393 ASN A CA 1
ATOM 3099 C C . ASN A 1 393 ? -7.030 18.926 -8.266 1.00 42.38 393 ASN A C 1
ATOM 3101 O O . ASN A 1 393 ? -6.761 17.758 -7.984 1.00 42.38 393 ASN A O 1
ATOM 3105 N N . LYS A 1 394 ? -7.528 19.314 -9.437 1.00 36.88 394 LYS A N 1
ATOM 3106 C CA . LYS A 1 394 ? -7.707 18.435 -10.587 1.00 36.88 394 LYS A CA 1
ATOM 3107 C C . LYS A 1 394 ? -6.487 18.483 -11.492 1.00 36.88 394 LYS A C 1
ATOM 3109 O O . LYS A 1 394 ? -5.936 19.598 -11.642 1.00 36.88 394 LYS A O 1
#

Nearest PDB structures (foldseek):
  8qq6-assembly1_C  TM=5.523E-01  e=7.805E-08  Homo sapiens
  1ahw-assembly1_F  TM=5.586E-01  e=1.492E-07  Homo sapiens
  1tfh-assembly2_B  TM=5.750E-01  e=1.099E-06  Homo sapiens
  1fak-assembly1_T  TM=5.775E-01  e=6.185E-06  Homo sapiens
  2f9b-assembly1_T  TM=7.361E-01  e=7.967E-04  Homo sapiens

Radius of gyration: 46.69 Å; Cα contacts (8 Å, |Δi|>4): 503; chains: 1; bounding box: 148×78×168 Å

Solvent-accessible surface area (backbone atoms only — not comparable to full-atom values): 25641 Å² total; per-residue (Å²): 132,88,80,86,91,82,83,87,87,90,86,84,81,89,90,86,86,86,79,74,78,76,73,73,70,74,75,80,64,78,72,61,47,71,38,42,79,48,58,48,52,69,36,36,37,41,35,44,49,64,90,56,88,83,49,56,33,41,35,37,42,34,45,76,47,100,81,44,75,69,44,80,45,81,42,59,63,59,56,48,75,50,29,91,74,51,73,63,27,31,81,35,38,36,37,45,33,44,31,39,84,89,70,50,67,38,60,34,69,47,31,24,25,21,70,91,57,87,55,51,76,32,39,33,66,71,58,76,73,46,79,45,73,36,78,38,26,40,35,40,36,30,58,22,59,66,76,74,35,36,86,12,40,75,41,55,78,65,55,89,86,53,47,37,43,32,33,52,31,74,60,84,87,65,94,70,78,89,73,94,68,69,76,65,52,63,71,44,73,40,51,75,88,43,74,55,37,73,50,76,47,80,45,96,65,92,55,75,59,53,44,35,36,39,39,36,35,44,94,44,23,37,31,48,71,46,77,51,73,48,76,59,76,36,63,69,74,77,58,65,61,74,60,48,53,58,51,51,50,52,52,51,52,50,51,51,52,52,50,52,52,51,52,51,51,52,51,50,51,54,48,52,52,55,50,65,74,68,57,72,87,81,77,82,78,76,92,73,93,72,89,78,79,82,80,78,80,74,84,79,82,83,80,87,71,85,80,78,72,82,84,79,80,75,81,81,76,81,80,74,85,83,80,85,80,84,83,84,80,90,79,82,89,85,90,84,93,76,92,78,90,85,85,85,86,81,90,82,90,82,90,81,86,87,86,89,79,90,82,90,80,91,72,92,72,85,78,75,80,72,74,70,81,65,84,77,70,79,42,74,45,75,80,48,99,94,43,71,44,83,46,81,89,128

Secondary structure (DSSP, 8-state):
-------------S--S-----------PPPPEEEEEEE-SS-EEEEEE-S-TT--EEEEEEESSTTPPPEEEEESSSEEE-GGG-SSTTT-EEEEEEEETTS-EEEBPPEES-TTS-SEE--EEPPPEEEEEETTEEEEEEE-HHHHSTTSTTTTT--TT--EEEEEEE-----------------EEE-TT-SEEEEEEE--S--SEEEEEEEEEETTEEEEEEEEEEES--SPPPPTHHHHHHHHHHHHHHHHHHHHHHHHHHHHHHHHHHHHHH--GGGS-------------PPPP-----------------------------------------------------------------------------EEEEEETTEEEEE---

InterPro domains:
  IPR013783 Immunoglobulin-like fold [G3DSA:2.60.40.10] (26-233)